Protein AF-A0A3N7GPZ6-F1 (afdb_monomer_lite)

Structure (mmCIF, N/CA/C/O backbone):
data_AF-A0A3N7GPZ6-F1
#
_entry.id   AF-A0A3N7GPZ6-F1
#
loop_
_atom_site.group_PDB
_atom_site.id
_atom_site.type_symbol
_atom_site.label_atom_id
_atom_site.label_alt_id
_atom_site.label_comp_id
_atom_site.label_asym_id
_atom_site.label_entity_id
_atom_site.label_seq_id
_atom_site.pdbx_PDB_ins_code
_atom_site.Cartn_x
_atom_site.Cartn_y
_atom_site.Cartn_z
_atom_site.occupancy
_atom_site.B_iso_or_equiv
_atom_site.auth_seq_id
_atom_site.auth_comp_id
_atom_site.auth_asym_id
_atom_site.auth_atom_id
_atom_site.pdbx_PDB_model_num
ATOM 1 N N . MET A 1 1 ? 30.220 21.494 5.433 1.00 34.94 1 MET A N 1
ATOM 2 C CA . MET A 1 1 ? 30.408 20.342 4.529 1.00 34.94 1 MET A CA 1
ATOM 3 C C . MET A 1 1 ? 30.010 19.104 5.305 1.00 34.94 1 MET A C 1
ATOM 5 O O . MET A 1 1 ? 30.710 18.745 6.236 1.00 34.94 1 MET A O 1
ATOM 9 N N . THR A 1 2 ? 28.842 18.541 5.021 1.00 37.78 2 THR A N 1
ATOM 10 C CA . THR A 1 2 ? 28.351 17.310 5.650 1.00 37.78 2 THR A CA 1
ATOM 11 C C . THR A 1 2 ? 29.112 16.132 5.050 1.00 37.78 2 THR A C 1
ATOM 13 O O . THR A 1 2 ? 28.994 15.864 3.854 1.00 37.78 2 THR A O 1
ATOM 16 N N . GLU A 1 3 ? 29.948 15.468 5.847 1.00 43.53 3 GLU A N 1
ATOM 17 C CA . GLU A 1 3 ? 30.612 14.239 5.417 1.00 43.53 3 GLU A CA 1
ATOM 18 C C . GLU A 1 3 ? 29.555 13.176 5.107 1.00 43.53 3 GLU A C 1
ATOM 20 O O . GLU A 1 3 ? 28.635 12.921 5.884 1.00 43.53 3 GLU A O 1
ATOM 25 N N . ARG A 1 4 ? 29.653 12.582 3.919 1.00 56.56 4 ARG A N 1
ATOM 26 C CA . ARG A 1 4 ? 28.739 11.536 3.465 1.00 56.56 4 ARG A CA 1
ATOM 27 C C . ARG A 1 4 ? 28.947 10.299 4.341 1.00 56.56 4 ARG A C 1
ATOM 29 O O . ARG A 1 4 ? 29.977 9.640 4.218 1.00 56.56 4 ARG A O 1
ATOM 36 N N . ILE A 1 5 ? 27.976 9.988 5.198 1.00 66.81 5 ILE A N 1
ATOM 37 C CA . ILE A 1 5 ? 27.999 8.785 6.040 1.00 66.81 5 ILE A CA 1
ATOM 38 C C . ILE A 1 5 ? 27.992 7.559 5.115 1.00 66.81 5 ILE A C 1
ATOM 40 O O . ILE A 1 5 ? 27.068 7.369 4.323 1.00 66.81 5 ILE A O 1
ATOM 44 N N . LEU A 1 6 ? 29.063 6.765 5.165 1.00 70.00 6 LEU A N 1
ATOM 45 C CA . LEU A 1 6 ? 29.203 5.527 4.398 1.00 70.00 6 LEU A CA 1
ATOM 46 C C . LEU A 1 6 ? 28.561 4.372 5.176 1.00 70.00 6 LEU A C 1
ATOM 48 O O . LEU A 1 6 ? 28.828 4.217 6.366 1.00 70.00 6 LEU A O 1
ATOM 52 N N . SER A 1 7 ? 27.769 3.542 4.496 1.00 80.75 7 SER A N 1
ATOM 53 C CA . SER A 1 7 ? 27.300 2.252 5.033 1.00 80.75 7 SER A CA 1
ATOM 54 C C . SER A 1 7 ? 28.475 1.319 5.357 1.00 80.75 7 SER A C 1
ATOM 56 O O . SER A 1 7 ? 29.556 1.458 4.780 1.00 80.75 7 SER A O 1
ATOM 58 N N . GLU A 1 8 ? 28.267 0.328 6.226 1.00 79.00 8 GLU A N 1
ATOM 59 C CA . GLU A 1 8 ? 29.311 -0.650 6.579 1.00 79.00 8 GLU A CA 1
ATOM 60 C C . GLU A 1 8 ? 29.865 -1.377 5.348 1.00 79.00 8 GLU A C 1
ATOM 62 O O . GLU A 1 8 ? 31.077 -1.452 5.165 1.00 79.00 8 GLU A O 1
ATOM 67 N N . LEU A 1 9 ? 29.005 -1.770 4.403 1.00 79.44 9 LEU A N 1
ATOM 68 C CA . LEU A 1 9 ? 29.447 -2.386 3.149 1.00 79.44 9 LEU A CA 1
ATOM 69 C C . LEU A 1 9 ? 30.331 -1.446 2.307 1.00 79.44 9 LEU A C 1
ATOM 71 O O . LEU A 1 9 ? 31.281 -1.887 1.662 1.00 79.44 9 LEU A O 1
ATOM 75 N N . GLN A 1 10 ? 30.049 -0.140 2.315 1.00 77.25 10 GLN A N 1
ATOM 76 C CA . GLN A 1 10 ? 30.880 0.852 1.627 1.00 77.25 10 GLN A CA 1
ATOM 77 C C . GLN A 1 10 ? 32.223 1.064 2.329 1.00 77.25 10 GLN A C 1
ATOM 79 O O . GLN A 1 10 ? 33.230 1.256 1.644 1.00 77.25 10 GLN A O 1
ATOM 84 N N . LYS A 1 11 ? 32.264 1.013 3.667 1.00 84.06 11 LYS A N 1
ATOM 85 C CA . LYS A 1 11 ? 33.517 1.044 4.438 1.00 84.06 11 LYS A CA 1
ATOM 86 C C . LYS A 1 11 ? 34.362 -0.198 4.148 1.00 84.06 11 LYS A C 1
ATOM 88 O O . LYS A 1 11 ? 35.551 -0.073 3.870 1.00 84.06 11 LYS A O 1
ATOM 93 N N . GLU A 1 12 ? 33.742 -1.374 4.113 1.00 85.25 12 GLU A N 1
ATOM 94 C CA . GLU A 1 12 ? 34.408 -2.640 3.798 1.00 85.25 12 GLU A CA 1
ATOM 95 C C . GLU A 1 12 ? 34.952 -2.668 2.371 1.00 85.25 12 GLU A C 1
ATOM 97 O O . GLU A 1 12 ? 36.129 -2.959 2.165 1.00 85.25 12 GLU A O 1
ATOM 102 N N . TYR A 1 13 ? 34.132 -2.297 1.383 1.00 87.62 13 TYR A N 1
ATOM 103 C CA . TYR A 1 13 ? 34.582 -2.211 -0.005 1.00 87.62 13 TYR A CA 1
ATOM 104 C C . TYR A 1 13 ? 35.727 -1.206 -0.157 1.00 87.62 13 TYR A C 1
ATOM 106 O O . TYR A 1 13 ? 36.691 -1.465 -0.875 1.00 87.62 13 TYR A O 1
ATOM 114 N N . ARG A 1 14 ? 35.661 -0.069 0.549 1.00 86.00 14 ARG A N 1
ATOM 115 C CA . ARG A 1 14 ? 36.738 0.925 0.564 1.00 86.00 14 ARG A CA 1
ATOM 116 C C . ARG A 1 14 ? 38.031 0.342 1.133 1.00 86.00 14 ARG A C 1
ATOM 118 O O . ARG A 1 14 ? 39.079 0.550 0.529 1.00 86.00 14 ARG A O 1
ATOM 125 N N . ASN A 1 15 ? 37.970 -0.396 2.238 1.00 87.62 15 ASN A N 1
ATOM 126 C CA . ASN A 1 15 ? 39.143 -1.046 2.829 1.00 87.62 15 ASN A CA 1
ATOM 127 C C . ASN A 1 15 ? 39.730 -2.107 1.890 1.00 87.62 15 ASN A C 1
ATOM 129 O O . ASN A 1 15 ? 40.923 -2.066 1.600 1.00 87.62 15 ASN A O 1
ATOM 133 N N . PHE A 1 16 ? 38.888 -2.975 1.325 1.00 89.50 16 PHE A N 1
ATOM 134 C CA . PHE A 1 16 ? 39.293 -3.970 0.329 1.00 89.50 16 PHE A CA 1
ATOM 135 C C . PHE A 1 16 ? 39.971 -3.326 -0.890 1.00 89.50 16 PHE A C 1
ATOM 137 O O . PHE A 1 16 ? 41.023 -3.769 -1.353 1.00 89.50 16 PHE A O 1
ATOM 144 N N . PHE A 1 17 ? 39.396 -2.234 -1.395 1.00 89.88 17 PHE A N 1
ATOM 145 C CA . PHE A 1 17 ? 39.945 -1.477 -2.515 1.00 89.88 17 PHE A CA 1
ATOM 146 C C . PHE A 1 17 ? 41.312 -0.861 -2.171 1.00 89.88 17 PHE A C 1
ATOM 148 O O . PHE A 1 17 ? 42.233 -0.915 -2.985 1.00 89.88 17 PHE A O 1
ATOM 155 N N . LEU A 1 18 ? 41.470 -0.310 -0.962 1.00 87.75 18 LEU A N 1
ATOM 156 C CA . LEU A 1 18 ? 42.734 0.256 -0.474 1.00 87.75 18 LEU A CA 1
ATOM 157 C C . LEU A 1 18 ? 43.826 -0.809 -0.311 1.00 87.75 18 LEU A C 1
ATOM 159 O O . LEU A 1 18 ? 44.967 -0.577 -0.713 1.00 87.75 18 LEU A O 1
ATOM 163 N N . GLU A 1 19 ? 43.492 -1.989 0.211 1.00 88.38 19 GLU A N 1
ATOM 164 C CA . GLU A 1 19 ? 44.429 -3.115 0.302 1.00 88.38 19 GLU A CA 1
ATOM 165 C C . GLU A 1 19 ? 44.880 -3.589 -1.081 1.00 88.38 19 GLU A C 1
ATOM 167 O O . GLU A 1 19 ? 46.074 -3.791 -1.314 1.00 88.38 19 GLU A O 1
ATOM 172 N N . LYS A 1 20 ? 43.951 -3.681 -2.038 1.00 88.56 20 LYS A N 1
ATOM 173 C CA . LYS A 1 20 ? 44.278 -4.004 -3.430 1.00 88.56 20 LYS A CA 1
ATOM 174 C C . LYS A 1 20 ? 45.183 -2.958 -4.074 1.00 88.56 20 LYS A C 1
ATOM 176 O O . LYS A 1 20 ? 46.128 -3.329 -4.765 1.00 88.56 20 LYS A O 1
ATOM 181 N N . MET A 1 21 ? 44.970 -1.668 -3.814 1.00 88.06 21 MET A N 1
ATOM 182 C CA . MET A 1 21 ? 45.887 -0.619 -4.282 1.00 88.06 21 MET A CA 1
ATOM 183 C C . MET A 1 21 ? 47.295 -0.778 -3.697 1.00 88.06 21 MET A C 1
ATOM 185 O O . MET A 1 21 ? 48.279 -0.656 -4.429 1.00 88.06 21 MET A O 1
ATOM 189 N N . LYS A 1 22 ? 47.401 -1.139 -2.412 1.00 88.19 22 LYS A N 1
ATOM 190 C CA . LYS A 1 22 ? 48.685 -1.407 -1.750 1.00 88.19 22 LYS A CA 1
ATOM 191 C C . LYS A 1 22 ? 49.426 -2.589 -2.382 1.00 88.19 22 LYS A C 1
ATOM 193 O O . LYS A 1 22 ? 50.636 -2.501 -2.561 1.00 88.19 22 LYS A O 1
ATOM 198 N N . LEU A 1 23 ? 48.715 -3.651 -2.774 1.00 87.81 23 LEU A N 1
ATOM 199 C CA . LEU A 1 23 ? 49.296 -4.802 -3.484 1.00 87.81 23 LEU A CA 1
ATOM 200 C C . LEU A 1 23 ? 49.853 -4.429 -4.864 1.00 87.81 23 LEU A C 1
ATOM 202 O O . LEU A 1 23 ? 50.871 -4.968 -5.283 1.00 87.81 23 LEU A O 1
ATOM 206 N N . TYR A 1 24 ? 49.222 -3.471 -5.542 1.00 87.31 24 TYR A N 1
ATOM 207 C CA . TYR A 1 24 ? 49.708 -2.924 -6.811 1.00 87.31 24 TYR A CA 1
ATOM 208 C C . TYR A 1 24 ? 50.787 -1.843 -6.636 1.00 87.31 24 TYR A C 1
ATOM 210 O O . TYR A 1 24 ? 51.302 -1.332 -7.630 1.00 87.31 24 TYR A O 1
ATOM 218 N N . GLY A 1 25 ? 51.138 -1.491 -5.394 1.00 88.88 25 GLY A N 1
ATOM 219 C CA . GLY A 1 25 ? 52.149 -0.482 -5.082 1.00 88.88 25 GLY A CA 1
ATOM 220 C C . GLY A 1 25 ? 51.764 0.942 -5.492 1.00 88.88 25 GLY A C 1
ATOM 221 O O . GLY A 1 25 ? 52.650 1.778 -5.647 1.00 88.88 25 GLY A O 1
ATOM 222 N N . VAL A 1 26 ? 50.469 1.223 -5.679 1.00 87.81 26 VAL A N 1
ATOM 223 C CA . VAL A 1 26 ? 49.965 2.527 -6.142 1.00 87.81 26 VAL A CA 1
ATOM 224 C C . VAL A 1 26 ? 49.109 3.207 -5.083 1.00 87.81 26 VAL A C 1
ATOM 226 O O . VAL A 1 26 ? 48.416 2.557 -4.300 1.00 87.81 26 VAL A O 1
ATOM 229 N N . LYS A 1 27 ? 49.124 4.541 -5.070 1.00 84.00 27 LYS A N 1
ATOM 230 C CA . LYS A 1 27 ? 48.244 5.359 -4.218 1.00 84.00 27 LYS A CA 1
ATOM 231 C C . LYS A 1 27 ? 46.937 5.711 -4.920 1.00 84.00 27 LYS A C 1
ATOM 233 O O . LYS A 1 27 ? 45.963 6.075 -4.265 1.00 84.00 27 LYS A O 1
ATOM 238 N N . SER A 1 28 ? 46.913 5.595 -6.247 1.00 85.12 28 SER A N 1
ATOM 239 C CA . SER A 1 28 ? 45.737 5.840 -7.072 1.00 85.12 28 SER A CA 1
ATOM 240 C C . SER A 1 28 ? 45.725 4.925 -8.300 1.00 85.12 28 SER A C 1
ATOM 242 O O . SER A 1 28 ? 46.760 4.760 -8.945 1.00 85.12 28 SER A O 1
ATOM 244 N N . PRO A 1 29 ? 44.559 4.414 -8.741 1.00 83.31 29 PRO A N 1
ATOM 245 C CA . PRO A 1 29 ? 44.451 3.663 -9.995 1.00 83.31 29 PRO A CA 1
ATOM 246 C C . PRO A 1 29 ? 44.793 4.498 -11.241 1.00 83.31 29 PRO A C 1
ATOM 248 O O . PRO A 1 29 ? 44.852 3.962 -12.348 1.00 83.31 29 PRO A O 1
ATOM 251 N N . ALA A 1 30 ? 44.946 5.819 -11.101 1.00 86.44 30 ALA A N 1
ATOM 252 C CA . ALA A 1 30 ? 45.432 6.700 -12.160 1.00 86.44 30 ALA A CA 1
ATOM 253 C C . ALA A 1 30 ? 46.940 6.544 -12.427 1.00 86.44 30 ALA A C 1
ATOM 255 O O . ALA A 1 30 ? 47.386 6.885 -13.516 1.00 86.44 30 ALA A O 1
ATOM 256 N N . GLU A 1 31 ? 47.699 5.994 -11.474 1.00 86.12 31 GLU A N 1
ATOM 257 C CA . GLU A 1 31 ? 49.141 5.735 -11.599 1.00 86.12 31 GLU A CA 1
ATOM 258 C C . GLU A 1 31 ? 49.434 4.456 -12.408 1.00 86.12 31 GLU A C 1
ATOM 260 O O . GLU A 1 31 ? 50.569 4.206 -12.808 1.00 86.12 31 GLU A O 1
ATOM 265 N N . LEU A 1 32 ? 48.407 3.640 -12.679 1.00 87.62 32 LEU A N 1
ATOM 266 C CA . LEU A 1 32 ? 48.525 2.407 -13.454 1.00 87.62 32 LEU A CA 1
ATOM 267 C C . LEU A 1 32 ? 48.442 2.672 -14.961 1.00 87.62 32 LEU A C 1
ATOM 269 O O . LEU A 1 32 ? 47.606 3.440 -15.444 1.00 87.62 32 LEU A O 1
ATOM 273 N N . THR A 1 33 ? 49.252 1.943 -15.732 1.00 90.06 33 THR A N 1
ATOM 274 C CA . THR A 1 33 ? 49.137 1.915 -17.196 1.00 90.06 33 THR A CA 1
ATOM 275 C C . THR A 1 33 ? 47.797 1.311 -17.620 1.00 90.06 33 THR A C 1
ATOM 277 O O . THR A 1 33 ? 47.198 0.515 -16.898 1.00 90.06 33 THR A O 1
ATOM 280 N N . LYS A 1 34 ? 47.315 1.650 -18.823 1.00 82.25 34 LYS A N 1
ATOM 281 C CA . LYS A 1 34 ? 45.991 1.223 -19.316 1.00 82.25 34 LYS A CA 1
ATOM 282 C C . LYS A 1 34 ? 45.755 -0.295 -19.211 1.00 82.25 34 LYS A C 1
ATOM 284 O O . LYS A 1 34 ? 44.669 -0.703 -18.811 1.00 82.25 34 LYS A O 1
ATOM 289 N N . GLY A 1 35 ? 46.770 -1.110 -19.518 1.00 82.31 35 GLY A N 1
ATOM 290 C CA . GLY A 1 35 ? 46.710 -2.573 -19.388 1.00 82.31 35 GLY A CA 1
ATOM 291 C C . GLY A 1 35 ? 46.573 -3.035 -17.935 1.00 82.31 35 GLY A C 1
ATOM 292 O O . GLY A 1 35 ? 45.607 -3.714 -17.599 1.00 82.31 35 GLY A O 1
ATOM 293 N N . LYS A 1 36 ? 47.464 -2.566 -17.050 1.00 83.25 36 LYS A N 1
ATOM 294 C CA . LYS A 1 36 ? 47.435 -2.899 -15.614 1.00 83.25 36 LYS A CA 1
ATOM 295 C C . LYS A 1 36 ? 46.190 -2.380 -14.901 1.00 83.25 36 LYS A C 1
ATOM 297 O O . LYS A 1 36 ? 45.715 -2.990 -13.954 1.00 83.25 36 LYS A O 1
ATOM 302 N N . LYS A 1 37 ? 45.626 -1.265 -15.364 1.00 85.69 37 LYS A N 1
ATOM 303 C CA . LYS A 1 37 ? 44.372 -0.718 -14.844 1.00 85.69 37 LYS A CA 1
ATOM 304 C C . LYS A 1 37 ? 43.186 -1.624 -15.181 1.00 85.69 37 LYS A C 1
ATOM 306 O O . LYS A 1 37 ? 42.324 -1.834 -14.334 1.00 85.69 37 LYS A O 1
ATOM 311 N N . SER A 1 38 ? 43.149 -2.177 -16.395 1.00 84.38 38 SER A N 1
ATOM 312 C CA . SER A 1 38 ? 42.122 -3.148 -16.794 1.00 84.38 38 SER A CA 1
ATOM 313 C C . SER A 1 38 ? 42.201 -4.427 -15.958 1.00 84.38 38 SER A C 1
ATOM 315 O O . SER A 1 38 ? 41.173 -4.931 -15.509 1.00 84.38 38 SER A O 1
ATOM 317 N N . GLU A 1 39 ? 43.415 -4.922 -15.720 1.00 86.31 39 GLU A N 1
ATOM 318 C CA . GLU A 1 39 ? 43.686 -6.078 -14.860 1.00 86.31 39 GLU A CA 1
ATOM 319 C C . GLU A 1 39 ? 43.247 -5.808 -13.414 1.00 86.31 39 GLU A C 1
ATOM 321 O O . GLU A 1 39 ? 42.397 -6.524 -12.890 1.00 86.31 39 GLU A O 1
ATOM 326 N N . PHE A 1 40 ? 43.676 -4.681 -12.840 1.00 89.81 40 PHE A N 1
ATOM 327 C CA . PHE A 1 40 ? 43.307 -4.229 -11.497 1.00 89.81 40 PHE A CA 1
ATOM 328 C C . PHE A 1 40 ? 41.787 -4.208 -11.259 1.00 89.81 40 PHE A C 1
ATOM 330 O O . PHE A 1 40 ? 41.300 -4.774 -10.282 1.00 89.81 40 PHE A O 1
ATOM 337 N N . PHE A 1 41 ? 40.999 -3.596 -12.151 1.00 88.94 41 PHE A N 1
ATOM 338 C CA . PHE A 1 41 ? 39.539 -3.550 -11.973 1.00 88.94 41 PHE A CA 1
ATOM 339 C C . PHE A 1 41 ? 38.858 -4.903 -12.211 1.00 88.94 41 PHE A C 1
ATOM 341 O O . PHE A 1 41 ? 37.828 -5.185 -11.593 1.00 88.94 41 PHE A O 1
ATOM 348 N N . THR A 1 42 ? 39.426 -5.748 -13.075 1.00 87.12 42 THR A N 1
ATOM 349 C CA . THR A 1 42 ? 38.927 -7.111 -13.300 1.00 87.12 42 THR A CA 1
ATOM 350 C C . THR A 1 42 ? 39.148 -7.973 -12.059 1.00 87.12 42 THR A C 1
ATOM 352 O O . THR A 1 42 ? 38.226 -8.658 -11.613 1.00 87.12 42 THR A O 1
ATOM 355 N N . GLU A 1 43 ? 40.328 -7.881 -11.446 1.00 88.31 43 GLU A N 1
ATOM 356 C CA . GLU A 1 43 ? 40.641 -8.556 -10.188 1.00 88.31 43 GLU A CA 1
ATOM 357 C C . GLU A 1 43 ? 39.773 -8.059 -9.042 1.00 88.31 43 GLU A C 1
ATOM 359 O O . GLU A 1 43 ? 39.204 -8.877 -8.331 1.00 88.31 43 GLU A O 1
ATOM 364 N N . ILE A 1 44 ? 39.586 -6.744 -8.890 1.00 90.38 44 ILE A N 1
ATOM 365 C CA . ILE A 1 44 ? 38.701 -6.205 -7.850 1.00 90.38 44 ILE A CA 1
ATOM 366 C C . ILE A 1 44 ? 37.288 -6.762 -7.986 1.00 90.38 44 ILE A C 1
ATOM 368 O O . ILE A 1 44 ? 36.703 -7.179 -6.990 1.00 90.38 44 ILE A O 1
ATOM 372 N N . LYS A 1 45 ? 36.743 -6.826 -9.204 1.00 84.44 45 LYS A N 1
ATOM 373 C CA . LYS A 1 45 ? 35.399 -7.366 -9.433 1.00 84.44 45 LYS A CA 1
ATOM 374 C C . LYS A 1 45 ? 35.300 -8.847 -9.049 1.00 84.44 45 LYS A C 1
ATOM 376 O O . LYS A 1 45 ? 34.331 -9.243 -8.402 1.00 84.44 45 LYS A O 1
ATOM 381 N N . ASN A 1 46 ? 36.291 -9.650 -9.431 1.00 82.88 46 ASN A N 1
ATOM 382 C CA . ASN A 1 46 ? 36.299 -11.092 -9.180 1.00 82.88 46 ASN A CA 1
ATOM 383 C C . ASN A 1 46 ? 36.585 -11.426 -7.710 1.00 82.88 46 ASN A C 1
ATOM 385 O O . ASN A 1 46 ? 35.911 -12.268 -7.116 1.00 82.88 46 ASN A O 1
ATOM 389 N N . ASP A 1 47 ? 37.558 -10.752 -7.110 1.00 87.56 47 ASP A N 1
ATOM 390 C CA . ASP A 1 47 ? 37.993 -11.016 -5.744 1.00 87.56 47 ASP A CA 1
ATOM 391 C C . ASP A 1 47 ? 37.017 -10.447 -4.722 1.00 87.56 47 ASP A C 1
ATOM 393 O O . ASP A 1 47 ? 36.789 -11.082 -3.697 1.00 87.56 47 ASP A O 1
ATOM 397 N N . TRP A 1 48 ? 36.350 -9.327 -5.023 1.00 86.56 48 TRP A N 1
ATOM 398 C CA . TRP A 1 48 ? 35.249 -8.844 -4.193 1.00 86.56 48 TRP A CA 1
ATOM 399 C C . TRP A 1 48 ? 34.075 -9.825 -4.195 1.00 86.56 48 TRP A C 1
ATOM 401 O O . TRP A 1 48 ? 33.511 -10.123 -3.144 1.00 86.56 48 TRP A O 1
ATOM 411 N N . ALA A 1 49 ? 33.730 -10.398 -5.355 1.00 81.62 49 ALA A N 1
ATOM 412 C CA . ALA A 1 49 ? 32.693 -11.424 -5.432 1.00 81.62 49 ALA A CA 1
ATOM 413 C C . ALA A 1 49 ? 33.051 -12.660 -4.586 1.00 81.62 49 ALA A C 1
ATOM 415 O O . ALA A 1 49 ? 32.211 -13.146 -3.828 1.00 81.62 49 ALA A O 1
ATOM 416 N N . LYS A 1 50 ? 34.309 -13.122 -4.646 1.00 82.62 50 LYS A N 1
ATOM 417 C CA . LYS A 1 50 ? 34.812 -14.220 -3.803 1.00 82.62 50 LYS A CA 1
ATOM 418 C C . LYS A 1 50 ? 34.805 -13.863 -2.317 1.00 82.62 50 LYS A C 1
ATOM 420 O O . LYS A 1 50 ? 34.364 -14.684 -1.524 1.00 82.62 50 LYS A O 1
ATOM 425 N N . TYR A 1 51 ? 35.238 -12.655 -1.957 1.00 80.50 51 TYR A N 1
ATOM 426 C CA . TYR A 1 51 ? 35.252 -12.145 -0.583 1.00 80.50 51 TYR A CA 1
ATOM 427 C C . TYR A 1 51 ? 33.847 -12.136 0.037 1.00 80.50 51 TYR A C 1
ATOM 429 O O . TYR A 1 51 ? 33.652 -12.593 1.164 1.00 80.50 51 TYR A O 1
ATOM 437 N N . LYS A 1 52 ? 32.833 -11.706 -0.728 1.00 80.19 52 LYS A N 1
ATOM 438 C CA . LYS A 1 52 ? 31.429 -11.765 -0.290 1.00 80.19 52 LYS A CA 1
ATOM 439 C C . LYS A 1 52 ? 30.942 -13.202 -0.085 1.00 80.19 52 LYS A C 1
ATOM 441 O O . LYS A 1 52 ? 30.257 -13.487 0.895 1.00 80.19 52 LYS A O 1
ATOM 446 N N . LEU A 1 53 ? 31.318 -14.119 -0.978 1.00 74.00 53 LEU A N 1
ATOM 447 C CA . LEU A 1 53 ? 30.973 -15.542 -0.889 1.00 74.00 53 LEU A CA 1
ATOM 448 C C . LEU A 1 53 ? 31.609 -16.233 0.326 1.00 74.00 53 LEU A C 1
ATOM 450 O O . LEU A 1 53 ? 30.907 -16.938 1.050 1.00 74.00 53 LEU A O 1
ATOM 454 N N . THR A 1 54 ? 32.895 -16.005 0.601 1.00 75.50 54 THR A N 1
ATOM 455 C CA . THR A 1 54 ? 33.577 -16.579 1.774 1.00 75.50 54 THR A CA 1
ATOM 456 C C . THR A 1 54 ? 33.059 -16.003 3.086 1.00 75.50 54 THR A C 1
ATOM 458 O O . THR A 1 54 ? 32.927 -16.751 4.052 1.00 75.50 54 THR A O 1
ATOM 461 N N . LYS A 1 55 ? 32.688 -14.717 3.136 1.00 75.50 55 LYS A N 1
ATOM 462 C CA . LYS A 1 55 ? 32.031 -14.123 4.313 1.00 75.50 55 LYS A CA 1
ATOM 463 C C . LYS A 1 55 ? 30.646 -14.731 4.547 1.00 75.50 55 LYS A C 1
ATOM 465 O O . LYS A 1 55 ? 30.350 -15.142 5.664 1.00 75.50 55 LYS A O 1
ATOM 470 N N . LYS A 1 56 ? 29.846 -14.897 3.485 1.00 71.81 56 LYS A N 1
ATOM 471 C CA . LYS A 1 56 ? 28.541 -15.577 3.550 1.00 71.81 56 LYS A CA 1
ATOM 472 C C . LYS A 1 56 ? 28.676 -17.024 4.035 1.00 71.81 56 LYS A C 1
ATOM 474 O O . LYS A 1 56 ? 27.839 -17.480 4.801 1.00 71.81 56 LYS A O 1
ATOM 479 N N . GLN A 1 57 ? 29.732 -17.733 3.636 1.00 68.44 57 GLN A N 1
ATOM 480 C CA . GLN A 1 57 ? 30.020 -19.097 4.098 1.00 68.44 57 GLN A CA 1
ATOM 481 C C . GLN A 1 57 ? 30.508 -19.150 5.555 1.00 68.44 57 GLN A C 1
ATOM 483 O O . GLN A 1 57 ? 30.049 -20.015 6.294 1.00 68.44 57 GLN A O 1
ATOM 488 N N . LYS A 1 58 ? 31.373 -18.222 5.991 1.00 66.12 58 LYS A N 1
ATOM 489 C CA . LYS A 1 58 ? 31.823 -18.120 7.394 1.00 66.12 58 LYS A CA 1
ATOM 490 C C . LYS A 1 58 ? 30.675 -17.792 8.345 1.00 66.12 58 LYS A C 1
ATOM 492 O O . LYS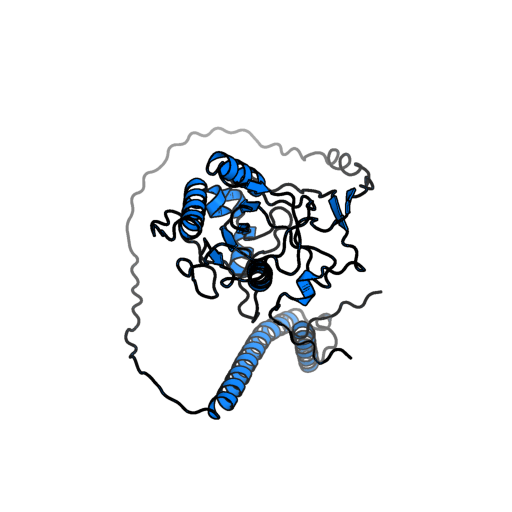 A 1 58 ? 30.523 -18.468 9.351 1.00 66.12 58 LYS A O 1
ATOM 497 N N . PHE A 1 59 ? 29.818 -16.850 7.964 1.00 60.53 59 PHE A N 1
ATOM 498 C CA . PHE A 1 59 ? 28.623 -16.502 8.731 1.00 60.53 59 PHE A CA 1
ATOM 499 C C . PHE A 1 59 ? 27.644 -17.683 8.817 1.00 60.53 59 PHE A C 1
ATOM 501 O O . PHE A 1 59 ? 27.096 -17.977 9.874 1.00 60.53 59 PHE A O 1
ATOM 508 N N . LYS A 1 60 ? 27.484 -18.447 7.724 1.00 59.47 60 LYS A N 1
ATOM 509 C CA . LYS A 1 60 ? 26.678 -19.678 7.725 1.00 59.47 60 LYS A CA 1
ATOM 510 C C . LYS A 1 60 ? 27.287 -20.773 8.613 1.00 59.47 60 LYS A C 1
ATOM 512 O O . LYS A 1 60 ? 26.536 -21.501 9.247 1.00 59.47 60 LYS A O 1
ATOM 517 N N . ALA A 1 61 ? 28.615 -20.878 8.684 1.00 52.00 61 ALA A N 1
ATOM 518 C CA . ALA A 1 61 ? 29.316 -21.820 9.558 1.00 52.00 61 ALA A CA 1
ATOM 519 C C . ALA A 1 61 ? 29.244 -21.424 11.047 1.00 52.00 61 ALA A C 1
ATOM 521 O O . ALA A 1 61 ? 29.078 -22.300 11.889 1.00 52.00 61 ALA A O 1
ATOM 522 N N . GLU A 1 62 ? 29.288 -20.127 11.369 1.00 53.09 62 GLU A N 1
ATOM 523 C CA . GLU A 1 62 ? 29.064 -19.601 12.728 1.00 53.09 62 GLU A CA 1
ATOM 524 C C . GLU A 1 62 ? 27.610 -19.796 13.184 1.00 53.09 62 GLU A C 1
ATOM 526 O O . GLU A 1 62 ? 27.359 -20.168 14.325 1.00 53.09 62 GLU A O 1
ATOM 531 N N . ILE A 1 63 ? 26.631 -19.661 12.285 1.00 50.00 63 ILE A N 1
ATOM 532 C CA . ILE A 1 63 ? 25.228 -19.989 12.592 1.00 50.00 63 ILE A CA 1
ATOM 533 C C . ILE A 1 63 ? 25.044 -21.498 12.832 1.00 50.00 63 ILE A C 1
ATOM 535 O O . ILE A 1 63 ? 24.249 -21.898 13.682 1.00 50.00 63 ILE A O 1
ATOM 539 N N . VAL A 1 64 ? 25.771 -22.352 12.104 1.00 48.47 64 VAL A N 1
ATOM 540 C CA . VAL A 1 64 ? 25.723 -23.814 12.282 1.00 48.47 64 VAL A CA 1
ATOM 541 C C . VAL A 1 64 ? 26.412 -24.253 13.581 1.00 48.47 64 VAL A C 1
ATOM 543 O O . VAL A 1 64 ? 25.909 -25.162 14.235 1.00 48.47 64 VAL A O 1
ATOM 546 N N . SER A 1 65 ? 27.492 -23.592 14.014 1.00 41.84 65 SER A N 1
ATOM 547 C CA . SER A 1 65 ? 28.127 -23.894 15.307 1.00 41.84 65 SER A CA 1
ATOM 548 C C . SER A 1 65 ? 27.274 -23.458 16.504 1.00 41.84 65 SER A C 1
ATOM 550 O O . SER A 1 65 ? 27.260 -24.151 17.517 1.00 41.84 65 SER A O 1
ATOM 552 N N . VAL A 1 66 ? 26.500 -22.373 16.373 1.00 44.31 66 VAL A N 1
ATOM 553 C CA . VAL A 1 66 ? 25.539 -21.920 17.398 1.00 44.31 66 VAL A CA 1
ATOM 554 C C . VAL A 1 66 ? 24.301 -22.828 17.463 1.00 44.31 66 VAL A C 1
ATOM 556 O O . VAL A 1 66 ? 23.770 -23.068 18.544 1.00 44.31 66 VAL A O 1
ATOM 559 N N . LYS A 1 67 ? 23.866 -23.402 16.333 1.00 40.47 67 LYS A N 1
ATOM 560 C CA . LYS A 1 67 ? 22.750 -24.365 16.290 1.00 40.47 67 LYS A CA 1
ATOM 561 C C . LYS A 1 67 ? 23.081 -25.743 16.878 1.00 40.47 67 LYS A C 1
ATOM 563 O O . LYS A 1 67 ? 22.158 -26.482 17.190 1.00 40.47 67 LYS A O 1
ATOM 568 N N . HIS A 1 68 ? 24.355 -26.076 17.085 1.00 33.88 68 HIS A N 1
ATOM 569 C CA . HIS A 1 68 ? 24.768 -27.377 17.628 1.00 33.88 68 HIS A CA 1
ATOM 570 C C . HIS A 1 68 ? 24.598 -27.512 19.161 1.00 33.88 68 HIS A C 1
ATOM 572 O O . HIS A 1 68 ? 24.952 -28.549 19.715 1.00 33.88 68 HIS A O 1
ATOM 578 N N . ILE A 1 69 ? 24.063 -26.486 19.844 1.00 39.00 69 ILE A N 1
ATOM 579 C CA . ILE A 1 69 ? 23.824 -26.456 21.304 1.00 39.00 69 ILE A CA 1
ATOM 580 C C . ILE A 1 69 ? 22.373 -26.847 21.674 1.00 39.00 69 ILE A C 1
ATOM 582 O O . ILE A 1 69 ? 22.043 -26.961 22.851 1.00 39.00 69 ILE A O 1
ATOM 586 N N . VAL A 1 70 ? 21.498 -27.115 20.699 1.00 32.56 70 VAL A N 1
ATOM 587 C CA . VAL A 1 70 ? 20.113 -27.548 20.963 1.00 32.56 70 VAL A CA 1
ATOM 588 C C . VAL A 1 70 ? 19.787 -28.771 20.097 1.00 32.56 70 VAL A C 1
ATOM 590 O O . VAL A 1 70 ? 19.664 -28.650 18.880 1.00 32.56 70 VAL A O 1
ATOM 593 N N . GLU A 1 71 ? 19.707 -29.953 20.716 1.00 32.03 71 GLU A N 1
ATOM 594 C CA . GLU A 1 71 ? 19.442 -31.243 20.055 1.00 32.03 71 GLU A CA 1
ATOM 595 C C . GLU A 1 71 ? 17.943 -31.480 19.749 1.00 32.03 71 GLU A C 1
ATOM 597 O O . GLU A 1 71 ? 17.119 -31.463 20.659 1.00 32.03 71 GLU A O 1
ATOM 602 N N . GLU A 1 72 ? 17.682 -31.757 18.457 1.00 28.81 72 GLU A N 1
ATOM 603 C CA . GLU A 1 72 ? 16.798 -32.782 17.834 1.00 28.81 72 GLU A CA 1
ATOM 604 C C . GLU A 1 72 ? 15.251 -32.791 18.018 1.00 28.81 72 GLU A C 1
ATOM 606 O O . GLU A 1 72 ? 14.746 -32.235 18.990 1.00 28.81 72 GLU A O 1
ATOM 611 N N . PRO A 1 73 ? 14.456 -33.426 17.099 1.00 33.59 73 PRO A N 1
ATOM 612 C CA . PRO A 1 73 ? 14.830 -34.427 16.078 1.00 33.59 73 PRO A CA 1
ATOM 613 C C . PRO A 1 73 ? 14.376 -34.183 14.617 1.00 33.59 73 PRO A C 1
ATOM 615 O O . PRO A 1 73 ? 13.593 -33.296 14.286 1.00 33.59 73 PRO A O 1
ATOM 618 N N . ILE A 1 74 ? 14.949 -35.029 13.754 1.00 28.45 74 ILE A N 1
ATOM 619 C CA . ILE A 1 74 ? 14.935 -35.077 12.284 1.00 28.45 74 ILE A CA 1
ATOM 620 C C . ILE A 1 74 ? 13.726 -35.868 11.751 1.00 28.45 74 ILE A C 1
ATOM 622 O O . ILE A 1 74 ? 13.503 -36.997 12.183 1.00 28.45 74 ILE A O 1
ATOM 626 N N . GLU A 1 75 ? 13.047 -35.347 10.721 1.00 27.50 75 GLU A N 1
ATOM 627 C CA . GLU A 1 75 ? 12.231 -36.148 9.793 1.00 27.50 75 GLU A CA 1
ATOM 628 C C . GLU A 1 75 ? 12.824 -36.093 8.374 1.00 27.50 75 GLU A C 1
ATOM 630 O O . GLU A 1 75 ? 13.070 -35.028 7.806 1.00 27.50 75 GLU A O 1
ATOM 635 N N . LEU A 1 76 ? 13.104 -37.284 7.843 1.00 23.98 76 LEU A N 1
ATOM 636 C CA . LEU A 1 76 ? 13.656 -37.581 6.520 1.00 23.98 76 LEU A CA 1
ATOM 637 C C . LEU A 1 76 ? 12.564 -37.538 5.446 1.00 23.98 76 LEU A C 1
ATOM 639 O O . LEU A 1 76 ? 11.534 -38.175 5.635 1.00 23.98 76 LEU A O 1
ATOM 643 N N . TYR A 1 77 ? 12.841 -36.936 4.283 1.00 24.94 77 TYR A N 1
ATOM 644 C CA . TYR A 1 77 ? 12.293 -37.424 3.011 1.00 24.94 77 TYR A CA 1
ATOM 645 C C . TYR A 1 77 ? 13.246 -37.174 1.833 1.00 24.94 77 TYR A C 1
ATOM 647 O O . TYR A 1 77 ? 13.900 -36.134 1.738 1.00 24.94 77 TYR A O 1
ATOM 655 N N . ASP A 1 78 ? 13.317 -38.191 0.975 1.00 25.20 78 ASP A N 1
ATOM 656 C CA . ASP A 1 78 ? 14.317 -38.443 -0.059 1.00 25.20 78 ASP A CA 1
ATOM 657 C C . ASP A 1 78 ? 14.254 -37.533 -1.293 1.00 25.20 78 ASP A C 1
ATOM 659 O O . ASP A 1 78 ? 13.197 -37.105 -1.760 1.00 25.20 78 ASP A O 1
ATOM 663 N N . SER A 1 79 ? 15.438 -37.312 -1.868 1.00 24.56 79 SER A N 1
ATOM 664 C CA . SER A 1 79 ? 15.666 -36.639 -3.141 1.00 24.56 79 SER A CA 1
ATOM 665 C C . SER A 1 79 ? 15.841 -37.649 -4.279 1.00 24.56 79 SER A C 1
ATOM 667 O O . SER A 1 79 ? 16.824 -38.384 -4.279 1.00 24.56 79 SER A O 1
ATOM 669 N N . GLU A 1 80 ? 15.013 -37.587 -5.320 1.00 22.78 80 GLU A N 1
ATOM 670 C CA . GLU A 1 80 ? 15.399 -38.020 -6.670 1.00 22.78 80 GLU A CA 1
ATOM 671 C C . GLU A 1 80 ? 14.738 -37.104 -7.714 1.00 22.78 80 GLU A C 1
ATOM 673 O O . GLU A 1 80 ? 13.522 -36.955 -7.742 1.00 22.78 80 GLU A O 1
ATOM 678 N N . TYR A 1 81 ? 15.527 -36.429 -8.556 1.00 24.70 81 TYR A N 1
ATOM 679 C CA . TYR A 1 81 ? 15.678 -36.808 -9.967 1.00 24.70 81 TYR A CA 1
ATOM 680 C C . TYR A 1 81 ? 16.634 -35.873 -10.724 1.00 24.70 81 TYR A C 1
ATOM 682 O O . TYR A 1 81 ? 16.626 -34.647 -10.623 1.00 24.70 81 TYR A O 1
ATOM 690 N N . SER A 1 82 ? 17.482 -36.545 -11.494 1.00 24.28 82 SER A N 1
ATOM 691 C CA . SER A 1 82 ? 18.589 -36.075 -12.314 1.00 24.28 82 SER A CA 1
ATOM 692 C C . SER A 1 82 ? 18.152 -35.370 -13.606 1.00 24.28 82 SER A C 1
ATOM 694 O O . SER A 1 82 ? 17.205 -35.772 -14.275 1.00 24.28 82 SER A O 1
ATOM 696 N N . THR A 1 83 ? 18.931 -34.346 -13.964 1.00 23.39 83 THR A N 1
ATOM 697 C CA . THR A 1 83 ? 19.442 -33.992 -15.302 1.00 23.39 83 THR A CA 1
ATOM 698 C C . THR A 1 83 ? 18.809 -34.665 -16.527 1.00 23.39 83 THR A C 1
ATOM 700 O O . THR A 1 83 ? 18.986 -35.861 -16.734 1.00 23.39 83 THR A O 1
ATOM 703 N N . GLN A 1 84 ? 18.300 -33.860 -17.470 1.00 24.03 84 GLN A N 1
ATOM 704 C CA . GLN A 1 84 ? 18.460 -34.137 -18.905 1.00 24.03 84 GLN A CA 1
ATOM 705 C C . GLN A 1 84 ? 18.331 -32.864 -19.762 1.00 24.03 84 GLN A C 1
ATOM 707 O O . GLN A 1 84 ? 17.250 -32.343 -20.016 1.00 24.03 84 GLN A O 1
ATOM 712 N N . LYS A 1 85 ? 19.482 -32.381 -20.251 1.00 24.34 85 LYS A N 1
ATOM 713 C CA . LYS A 1 85 ? 19.590 -31.540 -21.452 1.00 24.34 85 LYS A CA 1
ATOM 714 C C . LYS A 1 85 ? 19.341 -32.425 -22.673 1.00 24.34 85 LYS A C 1
ATOM 716 O O . LYS A 1 85 ? 20.043 -33.422 -22.834 1.00 24.34 85 LYS A O 1
ATOM 721 N N . LYS A 1 86 ? 18.458 -32.012 -23.585 1.00 23.64 86 LYS A N 1
ATOM 722 C CA . LYS A 1 86 ? 18.491 -32.471 -24.980 1.00 23.64 86 LYS A CA 1
ATOM 723 C C . LYS A 1 86 ? 18.377 -31.303 -25.950 1.00 23.64 86 LYS A C 1
ATOM 725 O O . LYS A 1 86 ? 17.442 -30.515 -25.932 1.00 23.64 86 LYS A O 1
ATOM 730 N N . SER A 1 87 ? 19.412 -31.233 -26.771 1.00 22.47 87 SER A N 1
ATOM 731 C CA . SER A 1 87 ? 19.554 -30.505 -28.018 1.00 22.47 87 SER A CA 1
ATOM 732 C C . SER A 1 87 ? 18.653 -31.080 -29.107 1.00 22.47 87 SER A C 1
ATOM 734 O O . SER A 1 87 ? 18.659 -32.295 -29.293 1.00 22.47 87 SER A O 1
ATOM 736 N N . THR A 1 88 ? 18.050 -30.217 -29.924 1.00 23.23 88 THR A N 1
ATOM 737 C CA . THR A 1 88 ? 17.829 -30.534 -31.343 1.00 23.23 88 THR A CA 1
ATOM 738 C C . THR A 1 88 ? 17.764 -29.249 -32.166 1.00 23.23 88 THR A C 1
ATOM 740 O O . THR A 1 88 ? 17.043 -28.314 -31.828 1.00 23.23 88 THR A O 1
ATOM 743 N N . LYS A 1 89 ? 18.564 -29.215 -33.232 1.00 22.47 89 LYS A N 1
ATOM 744 C CA . LYS A 1 89 ? 18.539 -28.265 -34.350 1.00 22.47 89 LYS A CA 1
ATOM 745 C C . LYS A 1 89 ? 18.295 -29.074 -35.633 1.00 22.47 89 LYS A C 1
ATOM 747 O O . LYS A 1 89 ? 18.547 -30.277 -35.618 1.00 22.47 89 LYS A O 1
ATOM 752 N N . THR A 1 90 ? 17.966 -28.350 -36.709 1.00 22.31 90 THR A N 1
ATOM 753 C CA . THR A 1 90 ? 17.809 -28.726 -38.140 1.00 22.31 90 THR A CA 1
ATOM 754 C C . THR A 1 90 ? 16.408 -29.183 -38.547 1.00 22.31 90 THR A C 1
ATOM 756 O O . THR A 1 90 ? 15.785 -29.925 -37.799 1.00 22.31 90 THR A O 1
ATOM 759 N N . ASP A 1 91 ? 15.817 -28.833 -39.694 1.00 23.33 91 ASP A N 1
ATOM 760 C CA . ASP A 1 91 ? 15.961 -27.818 -40.772 1.00 23.33 91 ASP A CA 1
ATOM 761 C C . ASP A 1 91 ? 14.630 -27.953 -41.584 1.00 23.33 91 ASP A C 1
ATOM 763 O O . ASP A 1 91 ? 14.020 -29.019 -41.559 1.00 23.33 91 ASP A O 1
ATOM 767 N N . THR A 1 92 ? 14.022 -26.983 -42.282 1.00 22.41 92 THR A N 1
ATOM 768 C CA . THR A 1 92 ? 14.358 -26.542 -43.655 1.00 22.41 92 THR A CA 1
ATOM 769 C C . THR A 1 92 ? 13.240 -25.623 -44.224 1.00 22.41 92 THR A C 1
ATOM 771 O O . THR A 1 92 ? 12.057 -25.935 -44.130 1.00 22.41 92 THR A O 1
ATOM 774 N N . TYR A 1 93 ? 13.671 -24.503 -44.821 1.00 21.34 93 TYR A N 1
ATOM 775 C CA . TYR A 1 93 ? 13.248 -23.778 -46.043 1.00 21.34 93 TYR A CA 1
ATOM 776 C C . TYR A 1 93 ? 11.799 -23.739 -46.588 1.00 21.34 93 TYR A C 1
ATOM 778 O O . TYR A 1 93 ? 11.210 -24.763 -46.923 1.00 21.34 93 TYR A O 1
ATOM 786 N N . LYS A 1 94 ? 11.369 -22.513 -46.964 1.00 23.27 94 LYS A N 1
ATOM 787 C CA . LYS A 1 94 ? 11.000 -22.154 -48.358 1.00 23.27 94 LYS A CA 1
ATOM 788 C C . LYS A 1 94 ? 11.042 -20.634 -48.621 1.00 23.27 94 LYS A C 1
ATOM 790 O O . LYS A 1 94 ? 10.370 -19.859 -47.950 1.00 23.27 94 LYS A O 1
ATOM 795 N N . GLU A 1 95 ? 11.833 -20.256 -49.627 1.00 21.77 95 GLU A N 1
ATOM 796 C CA . GLU A 1 95 ? 11.935 -18.937 -50.273 1.00 21.77 95 GLU A CA 1
ATOM 797 C C . GLU A 1 95 ? 10.753 -18.652 -51.220 1.00 21.77 95 GLU A C 1
ATOM 799 O O . GLU A 1 95 ? 10.243 -19.577 -51.858 1.00 21.77 95 GLU A O 1
ATOM 804 N N . ARG A 1 96 ? 10.428 -17.364 -51.439 1.00 21.59 96 ARG A N 1
ATOM 805 C CA . ARG A 1 96 ? 10.204 -16.829 -52.798 1.00 21.59 96 ARG A CA 1
ATOM 806 C C . ARG A 1 96 ? 10.407 -15.307 -52.880 1.00 21.59 96 ARG A C 1
ATOM 808 O O . ARG A 1 96 ? 9.899 -14.564 -52.047 1.00 21.59 96 ARG A O 1
ATOM 815 N N . ASN A 1 97 ? 11.139 -14.914 -53.923 1.00 23.28 97 ASN A N 1
ATOM 816 C CA . ASN A 1 97 ? 11.618 -13.582 -54.302 1.00 23.28 97 ASN A CA 1
ATOM 817 C C . ASN A 1 97 ? 10.562 -12.593 -54.839 1.00 23.28 97 ASN A C 1
ATOM 819 O O . ASN A 1 97 ? 9.641 -12.985 -55.550 1.00 23.28 97 ASN A O 1
ATOM 823 N N . GLU A 1 98 ? 10.827 -11.321 -54.507 1.00 23.45 98 GLU A N 1
ATOM 824 C CA . GLU A 1 98 ? 10.923 -10.078 -55.309 1.00 23.45 98 GLU A CA 1
ATOM 825 C C . GLU A 1 98 ? 9.932 -9.738 -56.437 1.00 23.45 98 GLU A C 1
ATOM 827 O O . GLU A 1 98 ? 9.758 -10.489 -57.394 1.00 23.45 98 GLU A O 1
ATOM 832 N N . GLN A 1 99 ? 9.475 -8.474 -56.411 1.00 23.42 99 GLN A N 1
ATOM 833 C CA . GLN A 1 99 ? 9.642 -7.528 -57.528 1.00 23.42 99 GLN A CA 1
ATOM 834 C C . GLN A 1 99 ? 9.560 -6.061 -57.045 1.00 23.42 99 GLN A C 1
ATOM 836 O O . GLN A 1 99 ? 8.631 -5.680 -56.335 1.00 23.42 99 GLN A O 1
ATOM 841 N N . GLU A 1 100 ? 10.558 -5.258 -57.433 1.00 24.20 100 GLU A N 1
ATOM 842 C CA . GLU A 1 100 ? 10.618 -3.790 -57.299 1.00 24.20 100 GLU A CA 1
ATOM 843 C C . GLU A 1 100 ? 9.613 -3.071 -58.233 1.00 24.20 100 GLU A C 1
ATOM 845 O O . GLU A 1 100 ? 9.036 -3.689 -59.131 1.00 24.20 100 GLU A O 1
ATOM 850 N N . PRO A 1 101 ? 9.465 -1.735 -58.105 1.00 23.20 101 PRO A N 1
ATOM 851 C CA . PRO A 1 101 ? 10.227 -0.891 -59.031 1.00 23.20 101 PRO A CA 1
ATOM 852 C C . PRO A 1 101 ? 10.901 0.336 -58.395 1.00 23.20 101 PRO A C 1
ATOM 854 O O . PRO A 1 101 ? 10.382 1.009 -57.504 1.00 23.20 101 PRO A O 1
ATOM 857 N N . THR A 1 102 ? 12.067 0.645 -58.952 1.00 23.42 102 THR A N 1
ATOM 858 C CA . THR A 1 102 ? 12.873 1.856 -58.783 1.00 23.42 102 THR A CA 1
ATOM 859 C C . THR A 1 102 ? 12.320 3.043 -59.587 1.00 23.42 102 THR A C 1
ATOM 861 O O . THR A 1 102 ? 11.723 2.865 -60.643 1.00 23.42 102 THR A O 1
ATOM 864 N N . ILE A 1 103 ? 12.555 4.273 -59.104 1.00 25.64 103 ILE A N 1
ATOM 865 C CA . ILE A 1 103 ? 13.232 5.395 -59.800 1.00 25.64 103 ILE A CA 1
ATOM 866 C C . ILE A 1 103 ? 13.344 6.563 -58.802 1.00 25.64 103 ILE A C 1
ATOM 868 O O . ILE A 1 103 ? 12.380 6.961 -58.154 1.00 25.64 103 ILE A O 1
ATOM 872 N N . GLY A 1 104 ? 14.564 7.079 -58.642 1.00 22.69 104 GLY A N 1
ATOM 873 C CA . GLY A 1 104 ? 14.951 7.952 -57.536 1.00 22.69 104 GLY A CA 1
ATOM 874 C C . GLY A 1 104 ? 14.853 9.457 -57.774 1.00 22.69 104 GLY A C 1
ATOM 875 O O . GLY A 1 104 ? 14.504 9.925 -58.853 1.00 22.69 104 GLY A O 1
ATOM 876 N N . ARG A 1 105 ? 15.284 10.222 -56.760 1.00 26.06 105 ARG A N 1
ATOM 877 C CA . ARG A 1 105 ? 15.969 11.514 -56.924 1.00 26.06 105 ARG A CA 1
ATOM 878 C C . ARG A 1 105 ? 16.676 11.952 -55.631 1.00 26.06 105 ARG A C 1
ATOM 880 O O . ARG A 1 105 ? 16.096 12.007 -54.558 1.00 26.06 105 ARG A O 1
ATOM 887 N N . LYS A 1 106 ? 17.964 12.232 -55.835 1.00 25.05 106 LYS A N 1
ATOM 888 C CA . LYS A 1 106 ? 19.005 12.913 -55.049 1.00 25.05 106 LYS A CA 1
ATOM 889 C C . LYS A 1 106 ? 18.637 13.567 -53.707 1.00 25.05 106 LYS A C 1
ATOM 891 O O . LYS A 1 106 ? 17.789 14.447 -53.613 1.00 25.05 106 LYS A O 1
ATOM 896 N N . ALA A 1 107 ? 19.467 13.214 -52.727 1.00 25.11 107 ALA A N 1
ATOM 897 C CA . ALA A 1 107 ? 19.637 13.839 -51.427 1.00 25.11 107 ALA A CA 1
ATOM 898 C C . ALA A 1 107 ? 19.951 15.344 -51.498 1.00 25.11 107 ALA A C 1
ATOM 900 O O . ALA A 1 107 ? 20.778 15.797 -52.288 1.00 25.11 107 ALA A O 1
ATOM 901 N N . THR A 1 108 ? 19.360 16.096 -50.572 1.00 23.19 108 THR A N 1
ATOM 902 C CA . THR A 1 108 ? 19.924 17.342 -50.041 1.00 23.19 108 THR A CA 1
ATOM 903 C C . THR A 1 108 ? 19.726 17.325 -48.529 1.00 23.19 108 THR A C 1
ATOM 905 O O . THR A 1 108 ? 18.623 17.523 -48.025 1.00 23.19 108 THR A O 1
ATOM 908 N N . TYR A 1 109 ? 20.803 17.037 -47.798 1.00 25.03 109 TYR A N 1
ATOM 909 C CA . TYR A 1 109 ? 20.855 17.184 -46.346 1.00 25.03 109 TYR A CA 1
ATOM 910 C C . TYR A 1 109 ? 20.791 18.678 -46.006 1.00 25.03 109 TYR A C 1
ATOM 912 O O . TYR A 1 109 ? 21.757 19.409 -46.218 1.00 25.03 109 TYR A O 1
ATOM 920 N N . LYS A 1 110 ? 19.654 19.141 -45.476 1.00 26.88 110 LYS A N 1
ATOM 921 C CA . LYS A 1 110 ? 19.576 20.421 -44.763 1.00 26.88 110 LYS A CA 1
ATOM 922 C C . LYS A 1 110 ? 19.843 20.165 -43.282 1.00 26.88 110 LYS A C 1
ATOM 924 O O . LYS A 1 110 ? 19.076 19.479 -42.614 1.00 26.88 110 LYS A O 1
ATOM 929 N N . GLN A 1 111 ? 20.950 20.719 -42.800 1.00 29.42 111 GLN A N 1
ATOM 930 C CA . GLN A 1 111 ? 21.260 20.889 -41.380 1.00 29.42 111 GLN A CA 1
ATOM 931 C C . GLN A 1 111 ? 20.072 21.567 -40.667 1.00 29.42 111 GLN A C 1
ATOM 933 O O . GLN A 1 111 ? 19.614 22.607 -41.151 1.00 29.42 111 GLN A O 1
ATOM 938 N N . PRO A 1 112 ? 19.563 21.047 -39.536 1.00 29.19 112 PRO A N 1
ATOM 939 C CA . PRO A 1 112 ? 18.627 21.795 -38.712 1.00 29.19 112 PRO A CA 1
ATOM 940 C C . PRO A 1 112 ? 19.368 22.963 -38.056 1.00 29.19 112 PRO A C 1
ATOM 942 O O . PRO A 1 112 ? 20.321 22.773 -37.303 1.00 29.19 112 PRO A O 1
ATOM 945 N N . SER A 1 113 ? 18.924 24.178 -38.365 1.00 28.67 113 SER A N 1
ATOM 946 C CA . SER A 1 113 ? 19.406 25.431 -37.790 1.00 28.67 113 SER A CA 1
ATOM 947 C C . SER A 1 113 ? 19.374 25.405 -36.259 1.00 28.67 113 SER A C 1
ATOM 949 O O . SER A 1 113 ? 18.329 25.172 -35.647 1.00 28.67 113 SER A O 1
ATOM 951 N N . THR A 1 114 ? 20.508 25.740 -35.657 1.00 32.03 114 THR A N 1
ATOM 952 C CA . THR A 1 114 ? 20.813 25.847 -34.223 1.00 32.03 114 THR A CA 1
ATOM 953 C C . THR A 1 114 ? 20.072 26.965 -33.472 1.00 32.03 114 THR A C 1
ATOM 955 O O . THR A 1 114 ? 20.414 27.273 -32.337 1.00 32.03 114 THR A O 1
ATOM 958 N N . THR A 1 115 ? 19.019 27.554 -34.041 1.00 30.77 115 THR A N 1
ATOM 959 C CA . THR A 1 115 ? 18.398 28.783 -33.510 1.00 30.77 115 THR A CA 1
ATOM 960 C C . THR A 1 115 ? 17.063 28.567 -32.787 1.00 30.77 115 THR A C 1
ATOM 962 O O . THR A 1 115 ? 16.531 29.507 -32.213 1.00 30.77 115 THR A O 1
ATOM 965 N N . LYS A 1 116 ? 16.525 27.338 -32.737 1.00 31.27 116 LYS A N 1
ATOM 966 C CA . LYS A 1 116 ? 15.331 27.011 -31.920 1.00 31.27 116 LYS A CA 1
ATOM 967 C C . LYS A 1 116 ? 15.646 26.414 -30.543 1.00 31.27 116 LYS A C 1
ATOM 969 O O . LYS A 1 116 ? 14.733 26.154 -29.774 1.00 31.27 116 LYS A O 1
ATOM 974 N N . ARG A 1 117 ? 16.928 26.209 -30.221 1.00 30.94 117 ARG A N 1
ATOM 975 C CA . ARG A 1 117 ? 17.377 25.550 -28.980 1.00 30.94 117 ARG A CA 1
ATOM 976 C C . ARG A 1 117 ? 17.700 26.516 -27.830 1.00 30.94 117 ARG A C 1
ATOM 978 O O . ARG A 1 117 ? 18.144 26.063 -26.789 1.00 30.94 117 ARG A O 1
ATOM 985 N N . LEU A 1 118 ? 17.482 27.819 -28.024 1.00 31.72 118 LEU A N 1
ATOM 986 C CA . LEU A 1 118 ? 17.833 28.881 -27.068 1.00 31.72 118 LEU A CA 1
ATOM 987 C C . LEU A 1 118 ? 16.622 29.709 -26.594 1.00 31.72 118 LEU A C 1
ATOM 989 O O . LEU A 1 118 ? 16.806 30.777 -26.031 1.00 31.72 118 LEU A O 1
ATOM 993 N N . GLN A 1 119 ? 15.384 29.246 -26.816 1.00 31.72 119 GLN A N 1
ATOM 994 C CA . GLN A 1 119 ? 14.172 29.962 -26.370 1.00 31.72 119 GLN A CA 1
ATOM 995 C C . GLN A 1 119 ? 13.276 29.180 -25.394 1.00 31.72 119 GLN A C 1
ATOM 997 O O . GLN A 1 119 ? 12.229 29.685 -25.006 1.00 31.72 119 GLN A O 1
ATOM 1002 N N . GLU A 1 120 ? 13.686 27.993 -24.933 1.00 35.28 120 GLU A N 1
ATOM 1003 C CA . GLU A 1 120 ? 12.958 27.256 -23.879 1.00 35.28 120 GLU A CA 1
ATOM 1004 C C . GLU A 1 120 ? 13.703 27.179 -22.533 1.00 35.28 120 GLU A C 1
ATOM 1006 O O . GLU A 1 120 ? 13.140 26.685 -21.560 1.00 35.28 120 GLU A O 1
ATOM 1011 N N . GLU A 1 121 ? 14.919 27.729 -22.427 1.00 38.56 121 GLU A N 1
ATOM 1012 C CA . GLU A 1 121 ? 15.699 27.740 -21.172 1.00 38.56 121 GLU A CA 1
ATOM 1013 C C . GLU A 1 121 ? 15.463 28.977 -20.280 1.00 38.56 121 GLU A C 1
ATOM 1015 O O . GLU A 1 121 ? 16.011 29.054 -19.186 1.00 38.56 121 GLU A O 1
ATOM 1020 N N . GLU A 1 122 ? 14.568 29.895 -20.662 1.00 37.25 122 GLU A N 1
ATOM 1021 C CA . GLU A 1 122 ? 14.168 31.051 -19.835 1.00 37.25 122 GLU A CA 1
ATOM 1022 C C . GLU A 1 122 ? 12.701 30.992 -19.366 1.00 37.25 122 GLU A C 1
ATOM 1024 O O . GLU A 1 122 ? 12.025 32.011 -19.224 1.00 37.25 122 GLU A O 1
ATOM 1029 N N . ARG A 1 123 ? 12.173 29.802 -19.044 1.00 35.75 123 ARG A N 1
ATOM 1030 C CA . ARG A 1 123 ? 11.090 29.746 -18.047 1.00 35.75 123 ARG A CA 1
ATOM 1031 C C . ARG A 1 123 ? 11.738 29.812 -16.675 1.00 35.75 123 ARG A C 1
ATOM 1033 O O . ARG A 1 123 ? 12.241 28.809 -16.176 1.00 35.75 123 ARG A O 1
ATOM 1040 N N . GLY A 1 124 ? 11.763 31.025 -16.124 1.00 36.84 124 GLY A N 1
ATOM 1041 C CA . GLY A 1 124 ? 12.365 31.347 -14.837 1.00 36.84 124 GLY A CA 1
ATOM 1042 C C . GLY A 1 124 ? 12.059 30.314 -13.756 1.00 36.84 124 GLY A C 1
ATOM 1043 O O . GLY A 1 124 ? 10.987 29.705 -13.733 1.00 36.84 124 GLY A O 1
ATOM 1044 N N . GLN A 1 125 ? 13.018 30.135 -12.849 1.00 42.22 125 GLN A N 1
ATOM 1045 C CA . GLN A 1 125 ? 12.828 29.433 -11.586 1.00 42.22 125 GLN A CA 1
ATOM 1046 C C . GLN A 1 125 ? 11.694 30.117 -10.816 1.00 42.22 125 GLN A C 1
ATOM 1048 O O . GLN A 1 125 ? 11.912 31.022 -10.015 1.00 42.22 125 GLN A O 1
ATOM 1053 N N . GLN A 1 126 ? 10.458 29.702 -11.084 1.00 48.88 126 GLN A N 1
ATOM 1054 C CA . GLN A 1 126 ? 9.335 29.995 -10.219 1.00 48.88 126 GLN A CA 1
ATOM 1055 C C . GLN A 1 126 ? 9.685 29.356 -8.878 1.00 48.88 126 GLN A C 1
ATOM 1057 O O . GLN A 1 126 ? 9.799 28.134 -8.762 1.00 48.88 126 GLN A O 1
ATOM 1062 N N . VAL A 1 127 ? 9.930 30.195 -7.875 1.00 48.59 127 VAL A N 1
ATOM 1063 C CA . VAL A 1 127 ? 10.018 29.772 -6.481 1.00 48.59 127 VAL A CA 1
ATOM 1064 C C . VAL A 1 127 ? 8.621 29.281 -6.115 1.00 48.59 127 VAL A C 1
ATOM 1066 O O . VAL A 1 127 ? 7.756 30.060 -5.728 1.00 48.59 127 VAL A O 1
ATOM 1069 N N . PHE A 1 128 ? 8.355 28.000 -6.355 1.00 59.56 128 PHE A N 1
ATOM 1070 C CA . PHE A 1 128 ? 7.080 27.397 -6.006 1.00 59.56 128 PHE A CA 1
ATOM 1071 C C . PHE A 1 128 ? 7.038 27.246 -4.489 1.00 59.56 128 PHE A C 1
ATOM 1073 O O . PHE A 1 128 ? 7.752 26.425 -3.911 1.00 59.56 128 PHE A O 1
ATOM 1080 N N . THR A 1 129 ? 6.216 28.062 -3.835 1.00 72.62 129 THR A N 1
ATOM 1081 C CA . THR A 1 129 ? 5.887 27.876 -2.427 1.00 72.62 129 THR A CA 1
ATOM 1082 C C . THR A 1 129 ? 5.082 26.587 -2.294 1.00 72.62 129 THR A C 1
ATOM 1084 O O . THR A 1 129 ? 4.042 26.412 -2.929 1.00 72.62 129 THR A O 1
ATOM 1087 N N . LYS A 1 130 ? 5.589 25.640 -1.501 1.00 84.00 130 LYS A N 1
ATOM 1088 C CA . LYS A 1 130 ? 4.839 24.430 -1.164 1.00 84.00 130 LYS A CA 1
ATOM 1089 C C . LYS A 1 130 ? 3.676 24.805 -0.248 1.00 84.00 130 LYS A C 1
ATOM 1091 O O . LYS A 1 130 ? 3.857 25.529 0.728 1.00 84.00 130 LYS A O 1
ATOM 1096 N N . GLN A 1 131 ? 2.493 24.293 -0.549 1.00 90.56 131 GLN A N 1
ATOM 1097 C CA . GLN A 1 131 ? 1.363 24.277 0.362 1.00 90.56 131 GLN A CA 1
ATOM 1098 C C . GLN A 1 131 ? 1.654 23.281 1.489 1.00 90.56 131 GLN A C 1
ATOM 1100 O O . GLN A 1 131 ? 1.828 22.088 1.244 1.00 90.56 131 GLN A O 1
ATOM 1105 N N . ILE A 1 132 ? 1.677 23.770 2.723 1.00 92.62 132 ILE A N 1
ATOM 1106 C CA . ILE A 1 132 ? 1.844 22.927 3.906 1.00 92.62 132 ILE A CA 1
ATOM 1107 C C . ILE A 1 132 ? 0.469 22.419 4.348 1.00 92.62 132 ILE A C 1
ATOM 1109 O O . ILE A 1 132 ? -0.468 23.204 4.509 1.00 92.62 132 ILE A O 1
ATOM 1113 N N . ILE A 1 133 ? 0.348 21.106 4.526 1.00 93.50 133 ILE A N 1
ATOM 1114 C CA . ILE A 1 133 ? -0.796 20.442 5.147 1.00 93.50 133 ILE A CA 1
ATOM 1115 C C . ILE A 1 133 ? -0.381 20.092 6.570 1.00 93.50 133 ILE A C 1
ATOM 1117 O O . ILE A 1 133 ? 0.500 19.258 6.766 1.00 93.50 133 ILE A O 1
ATOM 1121 N N . LYS A 1 134 ? -1.019 20.713 7.560 1.00 94.25 134 LYS A N 1
ATOM 1122 C CA . LYS A 1 134 ? -0.801 20.344 8.958 1.00 94.25 134 LYS A CA 1
ATOM 1123 C C . LYS A 1 134 ? -1.451 18.995 9.239 1.00 94.25 134 LYS A C 1
ATOM 1125 O O . LYS A 1 134 ? -2.620 18.791 8.909 1.00 94.25 134 LYS A O 1
ATOM 1130 N N . SER A 1 135 ? -0.672 18.072 9.789 1.00 94.88 135 SER A N 1
ATOM 1131 C CA . SER A 1 135 ? -1.140 16.753 10.200 1.00 94.88 135 SER A CA 1
ATOM 1132 C C . SER A 1 135 ? -1.863 16.862 11.540 1.00 94.88 135 SER A C 1
ATOM 1134 O O . SER A 1 135 ? -1.229 16.820 12.588 1.00 94.88 135 SER A O 1
ATOM 1136 N N . GLU A 1 136 ? -3.184 17.008 11.504 1.00 94.81 136 GLU A N 1
ATOM 1137 C CA . GLU A 1 136 ? -4.009 17.083 12.714 1.00 94.81 136 GLU A CA 1
ATOM 1138 C C . GLU A 1 136 ? -4.446 15.675 13.168 1.00 94.81 136 GLU A C 1
ATOM 1140 O O . GLU A 1 136 ? -4.806 14.856 12.310 1.00 94.81 136 GLU A O 1
ATOM 1145 N N . PRO A 1 137 ? -4.446 15.371 14.481 1.00 94.00 137 PRO A N 1
ATOM 1146 C CA . PRO A 1 137 ? -4.946 14.106 15.010 1.00 94.00 137 PRO A CA 1
ATOM 1147 C C . PRO A 1 137 ? -6.376 13.790 14.584 1.00 94.00 137 PRO A C 1
ATOM 1149 O O . PRO A 1 137 ? -7.220 14.674 14.422 1.00 94.00 137 PRO A O 1
ATOM 1152 N N . ASN A 1 138 ? -6.668 12.497 14.468 1.00 95.38 138 ASN A N 1
ATOM 1153 C CA . ASN A 1 138 ? -8.030 12.041 14.251 1.00 95.38 138 ASN A CA 1
ATOM 1154 C C . ASN A 1 138 ? -8.834 12.168 15.556 1.00 95.38 138 ASN A C 1
ATOM 1156 O O . ASN A 1 138 ? -8.477 11.576 16.571 1.00 95.38 138 ASN A O 1
ATOM 1160 N N . ASN A 1 139 ? -9.927 12.928 15.527 1.00 95.44 139 ASN A N 1
ATOM 1161 C CA . ASN A 1 139 ? -10.777 13.190 16.691 1.00 95.44 139 ASN A CA 1
ATOM 1162 C C . ASN A 1 139 ? -11.577 11.965 17.169 1.00 95.44 139 ASN A C 1
ATOM 1164 O O . ASN A 1 139 ? -12.094 11.984 18.281 1.00 95.44 139 ASN A O 1
ATOM 1168 N N . GLU A 1 140 ? -11.702 10.929 16.339 1.00 96.06 140 GLU A N 1
ATOM 1169 C CA . GLU A 1 140 ? -12.333 9.653 16.695 1.00 96.06 140 GLU A CA 1
ATOM 1170 C C . GLU A 1 140 ? -11.332 8.662 17.319 1.00 96.06 140 GLU A C 1
ATOM 1172 O O . GLU A 1 140 ? -11.728 7.572 17.728 1.00 96.06 140 GLU A O 1
ATOM 1177 N N . GLN A 1 141 ? -10.038 9.003 17.393 1.00 97.25 141 GLN A N 1
ATOM 1178 C CA . GLN A 1 141 ? -9.025 8.117 17.963 1.00 97.25 141 GLN A CA 1
ATOM 1179 C C . GLN A 1 141 ? -9.184 7.999 19.483 1.00 97.25 141 GLN A C 1
ATOM 1181 O O . GLN A 1 141 ? -9.189 9.000 20.199 1.00 97.25 141 GLN A O 1
ATOM 1186 N N . THR A 1 142 ? -9.208 6.762 19.976 1.00 96.81 142 THR A N 1
ATOM 1187 C CA . THR A 1 142 ? -9.068 6.429 21.401 1.00 96.81 142 THR A CA 1
ATOM 1188 C C . THR A 1 142 ? -8.003 5.346 21.594 1.00 96.81 142 THR A C 1
ATOM 1190 O O . THR A 1 142 ? -7.627 4.666 20.637 1.00 96.81 142 THR A O 1
ATOM 1193 N N . ASP A 1 143 ? -7.505 5.180 22.821 1.00 96.94 143 ASP A N 1
ATOM 1194 C CA . ASP A 1 143 ? -6.447 4.204 23.144 1.00 96.94 143 ASP A CA 1
ATOM 1195 C C . ASP A 1 143 ? -6.975 2.764 23.277 1.00 96.94 143 ASP A C 1
ATOM 1197 O O . ASP A 1 143 ? -6.206 1.805 23.290 1.00 96.94 143 ASP A O 1
ATOM 1201 N N . ASP A 1 144 ? -8.292 2.601 23.378 1.00 97.00 144 ASP A N 1
ATOM 1202 C CA . ASP A 1 144 ? -8.988 1.320 23.489 1.00 97.00 144 ASP A CA 1
ATOM 1203 C C . ASP A 1 144 ? -9.692 0.895 22.192 1.00 97.00 144 ASP A C 1
ATOM 1205 O O . ASP A 1 144 ? -10.304 -0.176 22.159 1.00 97.00 144 ASP A O 1
ATOM 1209 N N . LEU A 1 145 ? -9.589 1.695 21.121 1.00 98.00 145 LEU A N 1
ATOM 1210 C CA . LEU A 1 145 ? -10.193 1.391 19.828 1.00 98.00 145 LEU A CA 1
ATOM 1211 C C . LEU A 1 145 ? -9.602 0.098 19.257 1.00 98.00 145 LEU A C 1
ATOM 1213 O O . LEU A 1 145 ? -8.385 -0.066 19.185 1.00 98.00 145 LEU A O 1
ATOM 1217 N N . ARG A 1 146 ? -10.467 -0.825 18.829 1.00 98.31 146 ARG A N 1
ATOM 1218 C CA . ARG A 1 146 ? -10.087 -2.149 18.311 1.00 98.31 146 ARG A CA 1
ATOM 1219 C C . ARG A 1 146 ? -10.801 -2.470 17.014 1.00 98.31 146 ARG A C 1
ATOM 1221 O O . ARG A 1 146 ? -11.891 -1.958 16.756 1.00 98.31 146 ARG A O 1
ATOM 1228 N N . ILE A 1 147 ? -10.210 -3.367 16.234 1.00 98.38 147 ILE A N 1
ATOM 1229 C CA . ILE A 1 147 ? -10.906 -3.992 15.108 1.00 98.38 147 ILE A CA 1
ATOM 1230 C C . ILE A 1 147 ? -12.116 -4.796 15.610 1.00 98.38 147 ILE A C 1
ATOM 1232 O O . ILE A 1 147 ? -12.050 -5.409 16.677 1.00 98.38 147 ILE A O 1
ATOM 1236 N N . LEU A 1 148 ? -13.211 -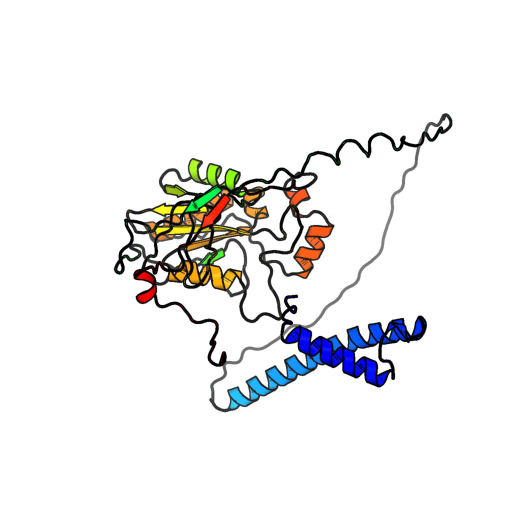4.821 14.843 1.00 97.44 148 LEU A N 1
ATOM 1237 C CA . LEU A 1 148 ? -14.432 -5.571 15.190 1.00 97.44 148 LEU A CA 1
ATOM 1238 C C . LEU A 1 148 ? -14.741 -6.702 14.195 1.00 97.44 148 LEU A C 1
ATOM 1240 O O . LEU A 1 148 ? -15.810 -7.308 14.243 1.00 97.44 148 LEU A O 1
ATOM 1244 N N . PHE A 1 149 ? -13.798 -7.011 13.306 1.00 96.12 149 PHE A N 1
ATOM 1245 C CA . PHE A 1 149 ? -13.852 -8.159 12.406 1.00 96.12 149 PHE A CA 1
ATOM 1246 C C . PHE A 1 149 ? -12.911 -9.272 12.874 1.00 96.12 149 PHE A C 1
ATOM 1248 O O . PHE A 1 149 ? -12.041 -9.070 13.721 1.00 96.12 149 PHE A O 1
ATOM 1255 N N . THR A 1 150 ? -13.085 -10.475 12.324 1.00 95.75 150 THR A N 1
ATOM 1256 C CA . THR A 1 150 ? -12.195 -11.615 12.589 1.00 95.75 150 THR A CA 1
ATOM 1257 C C . THR A 1 150 ? -11.223 -11.786 11.420 1.00 95.75 150 THR A C 1
ATOM 1259 O O . THR A 1 150 ? -11.669 -12.168 10.336 1.00 95.75 150 THR A O 1
ATOM 1262 N N . PRO A 1 151 ? -9.915 -11.527 11.605 1.00 96.06 151 PRO A N 1
ATOM 1263 C CA . PRO A 1 151 ? -8.912 -11.826 10.588 1.00 96.06 151 PRO A CA 1
ATOM 1264 C C . PRO A 1 151 ? -8.870 -13.327 10.267 1.00 96.06 151 PRO A C 1
ATOM 1266 O O . PRO A 1 151 ? -9.156 -14.160 11.128 1.00 96.06 151 PRO A O 1
ATOM 1269 N N . ASN A 1 152 ? -8.500 -13.680 9.036 1.00 94.06 152 ASN A N 1
ATOM 1270 C CA . ASN A 1 152 ? -8.388 -15.067 8.573 1.00 94.06 152 ASN A CA 1
ATOM 1271 C C . ASN A 1 152 ? -7.026 -15.321 7.905 1.00 94.06 152 ASN A C 1
ATOM 1273 O O . ASN A 1 152 ? -6.261 -14.391 7.672 1.00 94.06 152 ASN A O 1
ATOM 1277 N N . ASN A 1 153 ? -6.719 -16.581 7.597 1.00 92.94 153 ASN A N 1
ATOM 1278 C CA . ASN A 1 153 ? -5.459 -16.990 6.969 1.00 92.94 153 ASN A CA 1
ATOM 1279 C C . ASN A 1 153 ? -5.626 -17.467 5.514 1.00 92.94 153 ASN A C 1
ATOM 1281 O O . ASN A 1 153 ? -4.727 -18.088 4.958 1.00 92.94 153 ASN A O 1
ATOM 1285 N N . HIS A 1 154 ? -6.758 -17.171 4.863 1.00 91.62 154 HIS A N 1
ATOM 1286 C CA . HIS A 1 154 ? -7.042 -17.655 3.503 1.00 91.62 154 HIS A CA 1
ATOM 1287 C C . HIS A 1 154 ? -6.071 -17.129 2.437 1.00 91.62 154 HIS A C 1
ATOM 1289 O O . HIS A 1 154 ? -5.958 -17.712 1.361 1.00 91.62 154 HIS A O 1
ATOM 1295 N N . PHE A 1 155 ? -5.381 -16.032 2.740 1.00 91.81 155 PHE A N 1
ATOM 1296 C CA . PHE A 1 155 ? -4.484 -15.325 1.829 1.00 91.81 155 PHE A CA 1
ATOM 1297 C C . PHE A 1 155 ? -3.018 -15.369 2.274 1.00 91.81 155 PHE A C 1
ATOM 1299 O O . PHE A 1 155 ? -2.184 -14.626 1.747 1.00 91.81 155 PHE A O 1
ATOM 1306 N N . GLU A 1 156 ? -2.718 -16.193 3.279 1.00 90.81 156 GLU A N 1
ATOM 1307 C CA . GLU A 1 156 ? -1.372 -16.335 3.808 1.00 90.81 156 GLU A CA 1
ATOM 1308 C C . GLU A 1 156 ? -0.421 -16.834 2.714 1.00 90.81 156 GLU A C 1
ATOM 1310 O O . GLU A 1 156 ? -0.751 -17.693 1.895 1.00 90.81 156 GLU A O 1
ATOM 1315 N N . GLN A 1 157 ? 0.761 -16.232 2.671 1.00 89.19 157 GLN A N 1
ATOM 1316 C CA . GLN A 1 157 ? 1.812 -16.564 1.722 1.00 89.19 157 GLN A CA 1
ATOM 1317 C C . GLN A 1 157 ? 3.173 -16.321 2.364 1.00 89.19 157 GLN A C 1
ATOM 1319 O O . GLN A 1 157 ? 3.280 -15.534 3.312 1.00 89.19 157 GLN A O 1
ATOM 1324 N N . ASP A 1 158 ? 4.193 -16.960 1.797 1.00 81.88 158 ASP A N 1
ATOM 1325 C CA . ASP A 1 158 ? 5.583 -16.843 2.227 1.00 81.88 158 ASP A CA 1
ATOM 1326 C C . ASP A 1 158 ? 6.129 -15.401 2.132 1.00 81.88 158 ASP A C 1
ATOM 1328 O O . ASP A 1 158 ? 5.476 -14.453 1.684 1.00 81.88 158 ASP A O 1
ATOM 1332 N N . ASN A 1 159 ? 7.376 -15.227 2.574 1.00 72.81 159 ASN A N 1
ATOM 1333 C CA . ASN A 1 159 ? 8.050 -13.925 2.630 1.00 72.81 159 ASN A CA 1
ATOM 1334 C C . ASN A 1 159 ? 8.315 -13.287 1.256 1.00 72.81 159 ASN A C 1
ATOM 1336 O O . ASN A 1 159 ? 8.523 -12.071 1.169 1.00 72.81 159 ASN A O 1
ATOM 1340 N N . ASP A 1 160 ? 8.367 -14.086 0.193 1.00 83.69 160 ASP A N 1
ATOM 1341 C CA . ASP A 1 160 ? 8.486 -13.579 -1.169 1.00 83.69 160 ASP A CA 1
ATOM 1342 C C . ASP A 1 160 ? 7.100 -13.371 -1.762 1.00 83.69 160 ASP A C 1
ATOM 1344 O O . ASP A 1 160 ? 6.284 -14.291 -1.799 1.00 83.69 160 ASP A O 1
ATOM 1348 N N . TYR A 1 161 ? 6.832 -12.139 -2.200 1.00 91.06 161 TYR A N 1
ATOM 1349 C CA . TYR A 1 161 ? 5.499 -11.778 -2.653 1.00 91.06 161 TYR A CA 1
ATOM 1350 C C . TYR A 1 161 ? 5.163 -12.495 -3.955 1.00 91.06 161 TYR A C 1
ATOM 1352 O O . TYR A 1 161 ? 5.925 -12.492 -4.926 1.00 91.06 161 TYR A O 1
ATOM 1360 N N . VAL A 1 162 ? 3.968 -13.066 -3.977 1.00 94.56 162 VAL A N 1
ATOM 1361 C CA . VAL A 1 162 ? 3.279 -13.495 -5.182 1.00 94.56 162 VAL A CA 1
ATOM 1362 C C . VAL A 1 162 ? 1.956 -12.744 -5.209 1.00 94.56 162 VAL A C 1
ATOM 1364 O O . VAL A 1 162 ? 1.002 -13.119 -4.526 1.00 94.56 162 VAL A O 1
ATOM 1367 N N . TYR A 1 163 ? 1.923 -11.670 -5.991 1.00 96.62 163 TYR A N 1
ATOM 1368 C CA . TYR A 1 163 ? 0.789 -10.768 -6.112 1.00 96.62 163 TYR A CA 1
ATOM 1369 C C . TYR A 1 163 ? -0.446 -11.478 -6.689 1.00 96.62 163 TYR A C 1
ATOM 1371 O O . TYR A 1 163 ? -0.285 -12.324 -7.571 1.00 96.62 163 TYR A O 1
ATOM 1379 N N . PRO A 1 164 ? -1.675 -11.105 -6.284 1.00 96.44 164 PRO A N 1
ATOM 1380 C CA . PRO A 1 164 ? -1.975 -10.129 -5.235 1.00 96.44 164 PRO A CA 1
ATOM 1381 C C . PRO A 1 164 ? -1.547 -10.604 -3.840 1.00 96.44 164 PRO A C 1
ATOM 1383 O O . PRO A 1 164 ? -1.632 -11.790 -3.520 1.00 96.44 164 PRO A O 1
ATOM 1386 N N . VAL A 1 165 ? -1.094 -9.675 -3.003 1.00 96.12 165 VAL A N 1
ATOM 1387 C CA . VAL A 1 165 ? -0.687 -9.953 -1.618 1.00 96.12 165 VAL A CA 1
ATOM 1388 C C . VAL A 1 165 ? -1.763 -9.466 -0.672 1.00 96.12 165 VAL A C 1
ATOM 1390 O O . VAL A 1 165 ? -2.288 -8.379 -0.878 1.00 96.12 165 VAL A O 1
ATOM 1393 N N . VAL A 1 166 ? -2.073 -10.241 0.369 1.00 97.00 166 VAL A N 1
ATOM 1394 C CA . VAL A 1 166 ? -2.902 -9.773 1.485 1.00 97.00 166 VAL A CA 1
ATOM 1395 C C . VAL A 1 166 ? -2.177 -10.057 2.791 1.00 97.00 166 VAL A C 1
ATOM 1397 O O . VAL A 1 166 ? -1.694 -11.170 3.004 1.00 97.00 166 VAL A O 1
ATOM 1400 N N . LYS A 1 167 ? -2.101 -9.058 3.667 1.00 97.06 167 LYS A N 1
ATOM 1401 C CA . LYS A 1 167 ? -1.609 -9.202 5.038 1.00 97.06 167 LYS A CA 1
ATOM 1402 C C . LYS A 1 167 ? -2.720 -8.797 5.994 1.00 97.06 167 LYS A C 1
ATOM 1404 O O . LYS A 1 167 ? -3.353 -7.757 5.826 1.00 97.06 167 LYS A O 1
ATOM 1409 N N . MET A 1 168 ? -2.973 -9.659 6.966 1.00 97.50 168 MET A N 1
ATOM 1410 C CA . MET A 1 168 ? -4.052 -9.494 7.931 1.00 97.50 168 MET A CA 1
ATOM 1411 C C . MET A 1 168 ? -3.486 -9.018 9.273 1.00 97.50 168 MET A C 1
ATOM 1413 O O . MET A 1 168 ? -2.405 -9.471 9.659 1.00 97.50 168 MET A O 1
ATOM 1417 N N . PRO A 1 169 ? -4.199 -8.144 10.004 1.00 97.62 169 PRO A N 1
ATOM 1418 C CA . PRO A 1 169 ? -3.841 -7.822 11.377 1.00 97.62 169 PRO A CA 1
ATOM 1419 C C . PRO A 1 169 ? -4.118 -9.019 12.295 1.00 97.62 169 PRO A C 1
ATOM 1421 O O . PRO A 1 169 ? -4.853 -9.946 11.941 1.00 97.62 169 PRO A O 1
ATOM 1424 N N . ILE A 1 170 ? -3.566 -8.998 13.508 1.00 95.81 170 ILE A N 1
ATOM 1425 C CA . ILE A 1 170 ? -3.893 -10.014 14.516 1.00 95.81 170 ILE A CA 1
ATOM 1426 C C . ILE A 1 170 ? -5.304 -9.783 15.079 1.00 95.81 170 ILE A C 1
ATOM 1428 O O . ILE A 1 170 ? -5.789 -8.652 15.1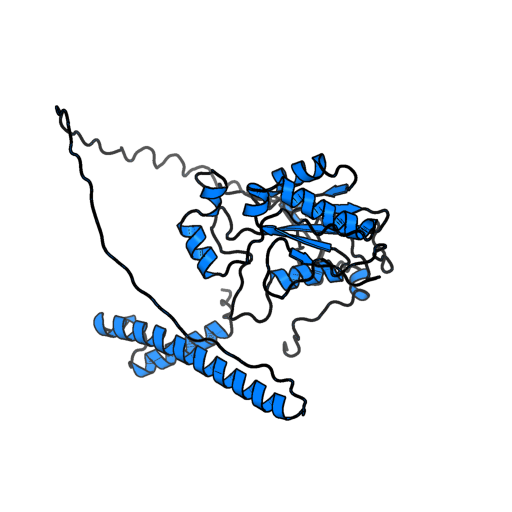60 1.00 95.81 170 ILE A O 1
ATOM 1432 N N . SER A 1 171 ? -5.975 -10.862 15.486 1.00 95.44 171 SER A N 1
ATOM 1433 C CA . SER A 1 171 ? -7.340 -10.786 16.022 1.00 95.44 171 SER A CA 1
ATOM 1434 C C . SER A 1 171 ? -7.424 -9.885 17.259 1.00 95.44 171 SER A C 1
ATOM 1436 O O . SER A 1 171 ? -6.543 -9.921 18.119 1.00 95.44 171 SER A O 1
ATOM 1438 N N . ASN A 1 172 ? -8.501 -9.097 17.354 1.00 94.75 172 ASN A N 1
ATOM 1439 C CA . ASN A 1 172 ? -8.782 -8.186 18.471 1.00 94.75 172 ASN A CA 1
ATOM 1440 C C . ASN A 1 172 ? -7.652 -7.170 18.772 1.00 94.75 172 ASN A C 1
ATOM 1442 O O . ASN A 1 172 ? -7.515 -6.699 19.906 1.00 94.75 172 ASN A O 1
ATOM 1446 N N . CYS A 1 173 ? -6.813 -6.842 17.784 1.00 97.19 173 CYS A N 1
ATOM 1447 C CA . CYS A 1 173 ? -5.779 -5.818 17.927 1.00 97.19 173 CYS A CA 1
ATOM 1448 C C . CYS A 1 173 ? -6.364 -4.403 18.063 1.00 97.19 173 CYS A C 1
ATOM 1450 O O . CYS A 1 173 ? -7.537 -4.155 17.770 1.00 97.19 173 CYS A O 1
ATOM 1452 N N . LEU A 1 174 ? -5.522 -3.482 18.534 1.00 98.38 174 LEU A N 1
ATOM 1453 C CA . LEU A 1 174 ? -5.840 -2.060 18.569 1.00 98.38 174 LEU A CA 1
ATOM 1454 C C . LEU A 1 174 ? -5.881 -1.488 17.149 1.00 98.38 174 LEU A C 1
ATOM 1456 O O . LEU A 1 174 ? -5.128 -1.917 16.277 1.00 98.38 174 LEU A O 1
ATOM 1460 N N . LEU A 1 175 ? -6.748 -0.503 16.941 1.00 98.44 175 LEU A N 1
ATOM 1461 C CA . LEU A 1 175 ? -6.916 0.190 15.675 1.00 98.44 175 LEU A CA 1
ATOM 1462 C C . LEU A 1 175 ? -6.385 1.621 15.790 1.00 98.44 175 LEU A C 1
ATOM 1464 O O . LEU A 1 175 ? -6.944 2.456 16.506 1.00 98.44 175 LEU A O 1
ATOM 1468 N N . LYS A 1 176 ? -5.345 1.920 15.013 1.00 98.06 176 LYS A N 1
ATOM 1469 C CA . LYS A 1 176 ? -4.890 3.289 14.780 1.00 98.06 176 LYS A CA 1
ATOM 1470 C C . LYS A 1 176 ? -5.581 3.863 13.547 1.00 98.06 176 LYS A C 1
ATOM 1472 O O . LYS A 1 176 ? -5.527 3.282 12.465 1.00 98.06 176 LYS A O 1
ATOM 1477 N N . LEU A 1 177 ? -6.208 5.017 13.712 1.00 98.06 177 LEU A N 1
ATOM 1478 C CA . LEU A 1 177 ? -6.920 5.742 12.675 1.00 98.06 177 LEU A CA 1
ATOM 1479 C C . LEU A 1 177 ? -5.975 6.623 11.847 1.00 98.06 177 LEU A C 1
ATOM 1481 O O . LEU A 1 177 ? -4.973 7.127 12.361 1.00 98.06 177 LEU A O 1
ATOM 1485 N N . PRO A 1 178 ? -6.307 6.860 10.567 1.00 97.50 178 PRO A N 1
ATOM 1486 C CA . PRO A 1 178 ? -5.529 7.746 9.719 1.00 97.50 178 PRO A CA 1
ATOM 1487 C C . PRO A 1 178 ? -5.845 9.217 10.000 1.00 97.50 178 PRO A C 1
ATOM 1489 O O . PRO A 1 178 ? -6.910 9.557 10.524 1.00 97.50 178 PRO A O 1
ATOM 1492 N N . ARG A 1 179 ? -4.950 10.105 9.566 1.00 96.69 179 ARG A N 1
ATOM 1493 C CA . ARG A 1 179 ? -5.146 11.561 9.569 1.00 96.69 179 ARG A CA 1
ATOM 1494 C C . ARG A 1 179 ? -5.466 12.072 8.168 1.00 96.69 179 ARG A C 1
ATOM 1496 O O . ARG A 1 179 ? -5.085 11.472 7.161 1.00 96.69 179 ARG A O 1
ATOM 1503 N N . GLN A 1 180 ? -6.165 13.202 8.091 1.00 96.50 180 GLN A N 1
ATOM 1504 C CA . GLN A 1 180 ? -6.582 13.780 6.815 1.00 96.50 180 GLN A CA 1
ATOM 1505 C C . GLN A 1 180 ? -5.414 14.469 6.096 1.00 96.50 180 GLN A C 1
ATOM 1507 O O . GLN A 1 180 ? -4.648 15.221 6.693 1.00 96.50 180 GLN A O 1
ATOM 1512 N N . GLY A 1 181 ? -5.340 14.284 4.779 1.00 94.75 181 GLY A N 1
ATOM 1513 C CA . GLY A 1 181 ? -4.407 14.976 3.893 1.00 94.75 181 GLY A CA 1
ATOM 1514 C C . GLY A 1 181 ? -3.339 14.056 3.314 1.00 94.75 181 GLY A C 1
ATOM 1515 O O . GLY A 1 181 ? -2.991 13.041 3.906 1.00 94.75 181 GLY A O 1
ATOM 1516 N N . ARG A 1 182 ? -2.819 14.426 2.143 1.00 92.81 182 ARG A N 1
ATOM 1517 C CA . ARG A 1 182 ? -1.775 13.697 1.416 1.00 92.81 182 ARG A CA 1
ATOM 1518 C C . ARG A 1 182 ? -0.859 14.683 0.689 1.00 92.81 182 ARG A C 1
ATOM 1520 O O . ARG A 1 182 ? -1.325 15.731 0.230 1.00 92.81 182 ARG A O 1
ATOM 1527 N N . SER A 1 183 ? 0.419 14.348 0.500 1.00 90.12 183 SER A N 1
ATOM 1528 C CA . SER A 1 183 ? 1.343 15.166 -0.301 1.00 90.12 183 SER A CA 1
ATOM 1529 C C . SER A 1 183 ? 1.004 15.184 -1.801 1.00 90.12 183 SER A C 1
ATOM 1531 O O . SER A 1 183 ? 1.660 15.882 -2.572 1.00 90.12 183 SER A O 1
ATOM 1533 N N . ASN A 1 184 ? -0.030 14.456 -2.244 1.00 81.94 184 ASN A N 1
ATOM 1534 C CA . ASN A 1 184 ? -0.445 14.302 -3.644 1.00 81.94 184 ASN A CA 1
ATOM 1535 C C . ASN A 1 184 ? 0.632 13.690 -4.565 1.00 81.94 184 ASN A C 1
ATOM 1537 O O . ASN A 1 184 ? 0.573 13.860 -5.786 1.00 81.94 184 ASN A O 1
ATOM 1541 N N . GLN A 1 185 ? 1.608 12.969 -4.011 1.00 83.94 185 GLN A N 1
ATOM 1542 C CA . GLN A 1 185 ? 2.481 12.100 -4.797 1.00 83.94 185 GLN A CA 1
ATOM 1543 C C . GLN A 1 185 ? 1.708 10.828 -5.132 1.00 83.94 185 GLN A C 1
ATOM 1545 O O . GLN A 1 185 ? 1.450 10.027 -4.244 1.00 83.94 185 GLN A O 1
ATOM 1550 N N . LYS A 1 186 ? 1.298 10.702 -6.399 1.00 90.25 186 LYS A N 1
ATOM 1551 C CA . LYS A 1 186 ? 0.526 9.561 -6.893 1.00 90.25 186 LYS A CA 1
ATOM 1552 C C . LYS A 1 186 ? 1.197 8.892 -8.087 1.00 90.25 186 LYS A C 1
ATOM 1554 O O . LYS A 1 186 ? 1.628 9.585 -9.026 1.00 90.25 186 LYS A O 1
ATOM 1559 N N . GLY A 1 187 ? 1.192 7.567 -8.077 1.00 92.94 187 GLY A N 1
ATOM 1560 C CA . GLY A 1 187 ? 1.472 6.665 -9.179 1.00 92.94 187 GLY A CA 1
ATOM 1561 C C . GLY A 1 187 ? 0.558 6.903 -10.378 1.00 92.94 187 GLY A C 1
ATOM 1562 O O . GLY A 1 187 ? -0.351 7.748 -10.388 1.00 92.94 187 GLY A O 1
ATOM 1563 N N . TYR A 1 188 ? 0.846 6.214 -11.477 1.00 95.94 188 TYR A N 1
ATOM 1564 C CA . TYR A 1 188 ? 0.157 6.487 -12.738 1.00 95.94 188 TYR A CA 1
ATOM 1565 C C . TYR A 1 188 ? -1.284 5.963 -12.732 1.00 95.94 188 TYR A C 1
ATOM 1567 O O . TYR A 1 188 ? -2.168 6.644 -13.251 1.00 95.94 188 TYR A O 1
ATOM 1575 N N . LYS A 1 189 ? -1.525 4.805 -12.101 1.00 97.38 189 LYS A N 1
ATOM 1576 C CA . LYS A 1 189 ? -2.826 4.117 -12.088 1.00 97.38 189 LYS A CA 1
ATOM 1577 C C . LYS A 1 189 ? -3.708 4.360 -10.861 1.00 97.38 189 LYS A C 1
ATOM 1579 O O . LYS A 1 189 ? -4.876 3.984 -10.918 1.00 97.38 189 LYS A O 1
ATOM 1584 N N . GLU A 1 190 ? -3.216 5.024 -9.814 1.00 96.75 190 GLU A N 1
ATOM 1585 C CA . GLU A 1 190 ? -3.962 5.217 -8.556 1.00 96.75 190 GLU A CA 1
ATOM 1586 C C . GLU A 1 190 ? -5.349 5.846 -8.754 1.00 96.75 190 GLU A C 1
ATOM 1588 O O . GLU A 1 190 ? -6.351 5.281 -8.327 1.00 96.75 190 GLU A O 1
ATOM 1593 N N . ASN A 1 191 ? -5.436 6.992 -9.440 1.00 96.56 191 ASN A N 1
ATOM 1594 C CA . ASN A 1 191 ? -6.712 7.704 -9.609 1.00 96.56 191 ASN A CA 1
ATOM 1595 C C . ASN A 1 191 ? -7.737 6.888 -10.409 1.00 96.56 191 ASN A C 1
ATOM 1597 O O . ASN A 1 191 ? -8.923 6.870 -10.067 1.00 96.56 191 ASN A O 1
ATOM 1601 N N . ASP A 1 192 ? -7.280 6.227 -11.475 1.00 97.56 192 ASP A N 1
ATOM 1602 C CA . ASP A 1 192 ? -8.140 5.414 -12.334 1.00 97.56 192 ASP A CA 1
ATOM 1603 C C . ASP A 1 192 ? -8.691 4.224 -11.548 1.00 97.56 192 ASP A C 1
ATOM 1605 O O . ASP A 1 192 ? -9.887 3.940 -11.603 1.00 97.56 192 ASP A O 1
ATOM 1609 N N . PHE A 1 193 ? -7.827 3.553 -10.782 1.00 98.31 193 PHE A N 1
ATOM 1610 C CA . PHE A 1 193 ? -8.218 2.388 -10.003 1.00 98.31 193 PHE A CA 1
ATOM 1611 C C . PHE A 1 193 ? -9.108 2.760 -8.815 1.00 98.31 193 PHE A C 1
ATOM 1613 O O . PHE A 1 193 ? -10.136 2.122 -8.616 1.00 98.31 193 PHE A O 1
ATOM 1620 N N . CYS A 1 194 ? -8.801 3.850 -8.105 1.00 97.88 194 CYS A N 1
ATOM 1621 C CA . CYS A 1 194 ? -9.646 4.411 -7.046 1.00 97.88 194 CYS A CA 1
ATOM 1622 C C . CYS A 1 194 ? -11.065 4.706 -7.558 1.00 97.88 194 CYS A C 1
ATOM 1624 O O . CYS A 1 194 ? -12.058 4.273 -6.969 1.00 97.88 194 CYS A O 1
ATOM 1626 N N . SER A 1 195 ? -11.169 5.372 -8.713 1.00 97.81 195 SER A N 1
ATOM 1627 C CA . SER A 1 195 ? -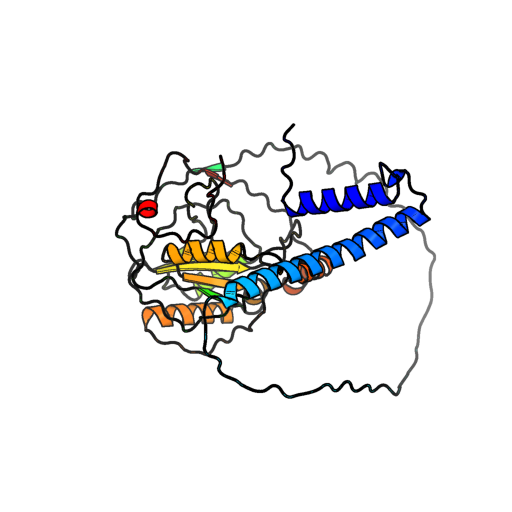12.458 5.665 -9.353 1.00 97.81 195 SER A CA 1
ATOM 1628 C C . SER A 1 195 ? -13.206 4.387 -9.739 1.00 97.81 195 SER A C 1
ATOM 1630 O O . SER A 1 195 ? -14.425 4.294 -9.568 1.00 97.81 195 SER A O 1
ATOM 1632 N N . LEU A 1 196 ? -12.482 3.379 -10.229 1.00 97.94 196 LEU A N 1
ATOM 1633 C CA . LEU A 1 196 ? -13.075 2.111 -10.624 1.00 97.94 196 LEU A CA 1
ATOM 1634 C C . LEU A 1 196 ? -13.580 1.311 -9.417 1.00 97.94 196 LEU A C 1
ATOM 1636 O O . LEU A 1 196 ? -14.725 0.862 -9.452 1.00 97.94 196 LEU A O 1
ATOM 1640 N N . ILE A 1 197 ? -12.803 1.208 -8.333 1.00 98.12 197 ILE A N 1
ATOM 1641 C CA . ILE A 1 197 ? -13.240 0.573 -7.080 1.00 98.12 197 ILE A CA 1
ATOM 1642 C C . ILE A 1 197 ? -14.507 1.258 -6.566 1.00 98.12 197 ILE A C 1
ATOM 1644 O O . ILE A 1 197 ? -15.508 0.584 -6.334 1.00 98.12 197 ILE A O 1
ATOM 1648 N N . LYS A 1 198 ? -14.508 2.596 -6.489 1.00 97.31 198 LYS A N 1
ATOM 1649 C CA . LYS A 1 198 ? -15.660 3.381 -6.022 1.00 97.31 198 LYS A CA 1
ATOM 1650 C C . LYS A 1 198 ? -16.946 3.093 -6.805 1.00 97.31 198 LYS A C 1
ATOM 1652 O O . LYS A 1 198 ? -18.030 3.127 -6.235 1.00 97.31 198 LYS A O 1
ATOM 1657 N N . SER A 1 199 ? -16.836 2.821 -8.105 1.00 97.44 199 SER A N 1
ATOM 1658 C CA . SER A 1 199 ? -17.997 2.487 -8.943 1.00 97.44 199 SER A CA 1
ATOM 1659 C C . SER A 1 199 ? -18.482 1.038 -8.803 1.00 97.44 199 SER A C 1
ATOM 1661 O O . SER A 1 199 ? -19.654 0.777 -9.057 1.00 97.44 199 SER A O 1
ATOM 1663 N N . HIS A 1 200 ? -17.618 0.101 -8.393 1.00 97.25 200 HIS A N 1
ATOM 1664 C CA . HIS A 1 200 ? -17.933 -1.335 -8.341 1.00 97.25 200 HIS A CA 1
ATOM 1665 C C . HIS A 1 200 ? -18.159 -1.886 -6.929 1.00 97.25 200 HIS A C 1
ATOM 1667 O O . HIS A 1 200 ? -18.688 -2.996 -6.809 1.00 97.25 200 HIS A O 1
ATOM 1673 N N . ILE A 1 201 ? -17.741 -1.146 -5.899 1.00 95.69 201 ILE A N 1
ATOM 1674 C CA . ILE A 1 201 ? -17.923 -1.450 -4.473 1.00 95.69 201 ILE A CA 1
ATOM 1675 C C . ILE A 1 201 ? -18.481 -0.193 -3.765 1.00 95.69 201 ILE A C 1
ATOM 1677 O O . ILE A 1 201 ? -17.810 0.383 -2.911 1.00 95.69 201 ILE A O 1
ATOM 1681 N N . PRO A 1 202 ? -19.657 0.333 -4.167 1.00 94.88 202 PRO A N 1
ATOM 1682 C CA . PRO A 1 202 ? -20.206 1.572 -3.604 1.00 94.88 202 PRO A CA 1
ATOM 1683 C C . PRO A 1 202 ? -20.575 1.479 -2.113 1.00 94.88 202 PRO A C 1
ATOM 1685 O O . PRO A 1 202 ? -20.776 2.509 -1.472 1.00 94.88 202 PRO A O 1
ATOM 1688 N N . GLU A 1 203 ? -20.699 0.268 -1.572 1.00 93.56 203 GLU A N 1
ATOM 1689 C CA . GLU A 1 203 ? -21.049 -0.007 -0.180 1.00 93.56 203 GLU A CA 1
ATOM 1690 C C . GLU A 1 203 ? -19.924 0.296 0.820 1.00 93.56 203 GLU A C 1
ATOM 1692 O O . GLU A 1 203 ? -20.216 0.546 1.987 1.00 93.56 203 GLU A O 1
ATOM 1697 N N . ILE A 1 204 ? -18.659 0.311 0.382 1.00 96.00 204 ILE A N 1
ATOM 1698 C CA . ILE A 1 204 ? -17.512 0.608 1.246 1.00 96.00 204 ILE A CA 1
ATOM 1699 C C . ILE A 1 204 ? -17.036 2.045 1.033 1.00 96.00 204 ILE A C 1
ATOM 1701 O O . ILE A 1 204 ? -16.975 2.546 -0.094 1.00 96.00 204 ILE A O 1
ATOM 1705 N N . ALA A 1 205 ? -16.681 2.733 2.119 1.00 97.81 205 ALA A N 1
ATOM 1706 C CA . ALA A 1 205 ? -16.125 4.071 2.005 1.00 97.81 205 ALA A CA 1
ATOM 1707 C C . ALA A 1 205 ? -14.692 4.005 1.457 1.00 97.81 205 ALA A C 1
ATOM 1709 O O . ALA A 1 205 ? -13.950 3.061 1.721 1.00 97.81 205 ALA A O 1
ATOM 1710 N N . ILE A 1 206 ? -14.305 5.024 0.687 1.00 97.81 206 ILE A N 1
ATOM 1711 C CA . ILE A 1 206 ? -13.007 5.098 0.012 1.00 97.81 206 ILE A CA 1
ATOM 1712 C C . ILE A 1 206 ? -12.374 6.474 0.208 1.00 97.81 206 ILE A C 1
ATOM 1714 O O . ILE A 1 206 ? -13.061 7.498 0.156 1.00 97.81 206 ILE A O 1
ATOM 1718 N N . SER A 1 207 ? -11.060 6.503 0.410 1.00 96.12 207 SER A N 1
ATOM 1719 C CA . SER A 1 207 ? -10.263 7.727 0.454 1.00 96.12 207 SER A CA 1
ATOM 1720 C C . SER A 1 207 ? -8.879 7.496 -0.143 1.00 96.12 207 SER A C 1
ATOM 1722 O O . SER A 1 207 ? -8.278 6.450 0.048 1.00 96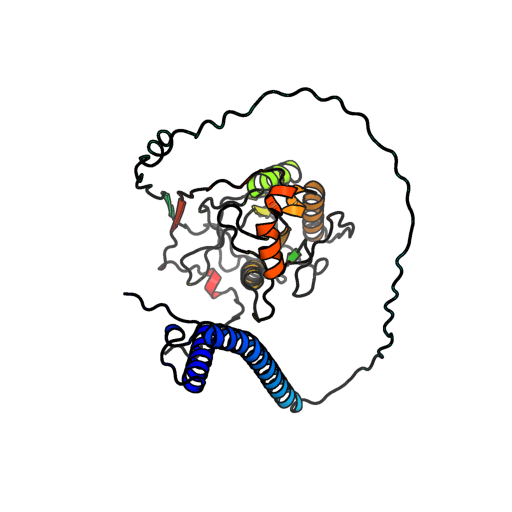.12 207 SER A O 1
ATOM 1724 N N . ASP A 1 208 ? -8.355 8.495 -0.840 1.00 93.94 208 ASP A N 1
ATOM 1725 C CA . ASP A 1 208 ? -6.998 8.534 -1.398 1.00 93.94 208 ASP A CA 1
ATOM 1726 C C . ASP A 1 208 ? -6.221 9.775 -0.909 1.00 93.94 208 ASP A C 1
ATOM 1728 O O . ASP A 1 208 ? -5.208 10.174 -1.488 1.00 93.94 208 ASP A O 1
ATOM 1732 N N . ASN A 1 209 ? -6.734 10.419 0.146 1.00 95.62 209 ASN A N 1
ATOM 1733 C CA . ASN A 1 209 ? -6.241 11.681 0.692 1.00 95.62 209 ASN A CA 1
ATOM 1734 C C . ASN A 1 209 ? -6.054 11.590 2.213 1.00 95.62 209 ASN A C 1
ATOM 1736 O O . ASN A 1 209 ? -6.513 12.461 2.955 1.00 95.62 209 ASN A O 1
ATOM 1740 N N . ILE A 1 210 ? -5.420 10.520 2.681 1.00 96.38 210 ILE A N 1
ATOM 1741 C CA . ILE A 1 210 ? -5.078 10.334 4.092 1.00 96.38 210 ILE A CA 1
ATOM 1742 C C . ILE A 1 210 ? -3.607 9.957 4.240 1.00 96.38 210 ILE A C 1
ATOM 1744 O O . ILE A 1 210 ? -2.936 9.623 3.261 1.00 96.38 210 ILE A O 1
ATOM 1748 N N . HIS A 1 211 ? -3.122 9.985 5.475 1.00 97.31 211 HIS A N 1
ATOM 1749 C CA . HIS A 1 211 ? -1.799 9.498 5.833 1.00 97.31 211 HIS A CA 1
ATOM 1750 C C . HIS A 1 211 ? -1.783 8.905 7.248 1.00 97.31 211 HIS A C 1
ATOM 1752 O O . HIS A 1 211 ? -2.639 9.210 8.080 1.00 97.31 211 HIS A O 1
ATOM 1758 N N . MET A 1 212 ? -0.775 8.082 7.524 1.00 96.56 212 MET A N 1
ATOM 1759 C CA . MET A 1 212 ? -0.491 7.497 8.832 1.00 96.56 212 MET A CA 1
ATOM 1760 C C . MET A 1 212 ? 0.805 8.083 9.383 1.00 96.56 212 MET A C 1
ATOM 1762 O O . MET A 1 212 ? 1.874 7.915 8.793 1.00 96.56 212 MET A O 1
ATOM 1766 N N . VAL A 1 213 ? 0.726 8.766 10.523 1.00 94.25 213 VAL A N 1
ATOM 1767 C CA . VAL A 1 213 ? 1.918 9.245 11.235 1.00 94.25 213 VAL A CA 1
ATOM 1768 C C . VAL A 1 213 ? 2.684 8.050 11.792 1.00 94.25 213 VAL A C 1
ATOM 1770 O O . VAL A 1 213 ? 2.086 7.090 12.274 1.00 94.25 213 VAL A O 1
ATOM 1773 N N . ILE A 1 214 ? 4.011 8.098 11.718 1.00 91.38 214 ILE A N 1
ATOM 1774 C CA . ILE A 1 214 ? 4.888 7.036 12.211 1.00 91.38 214 ILE A CA 1
ATOM 1775 C C . ILE A 1 214 ? 5.646 7.592 13.425 1.00 91.38 214 ILE A C 1
ATOM 1777 O O . ILE A 1 214 ? 6.240 8.670 13.313 1.00 91.38 214 ILE A O 1
ATOM 1781 N N . PRO A 1 215 ? 5.668 6.888 14.571 1.00 86.19 215 PRO A N 1
ATOM 1782 C CA . PRO A 1 215 ? 6.386 7.349 15.756 1.00 86.19 215 PRO A CA 1
ATOM 1783 C C . PRO A 1 215 ? 7.850 7.667 15.455 1.00 86.19 215 PRO A C 1
ATOM 1785 O O . PRO A 1 215 ? 8.567 6.827 14.917 1.00 86.19 215 PRO A O 1
ATOM 1788 N N . ASN A 1 216 ? 8.314 8.850 15.864 1.00 83.81 216 ASN A N 1
ATOM 1789 C CA . ASN A 1 216 ? 9.696 9.322 15.692 1.00 83.81 216 ASN A CA 1
ATOM 1790 C C . ASN A 1 216 ? 10.132 9.607 14.240 1.00 83.81 216 ASN A C 1
ATOM 1792 O O . ASN A 1 216 ? 11.317 9.839 14.000 1.00 83.81 216 ASN A O 1
ATOM 1796 N N . PHE A 1 217 ? 9.207 9.644 13.275 1.00 87.31 217 PHE A N 1
ATOM 1797 C CA . PHE A 1 217 ? 9.499 10.052 11.899 1.00 87.31 217 PHE A CA 1
ATOM 1798 C C . PHE A 1 217 ? 8.693 11.290 11.508 1.00 87.31 217 PHE A C 1
ATOM 1800 O O . PHE A 1 217 ? 7.526 11.445 11.849 1.00 87.31 217 PHE A O 1
ATOM 1807 N N . ASN A 1 218 ? 9.324 12.170 10.732 1.00 87.00 218 ASN A N 1
ATOM 1808 C CA . ASN A 1 218 ? 8.703 13.394 10.219 1.00 87.00 218 ASN A CA 1
ATOM 1809 C C . ASN A 1 218 ? 8.013 13.211 8.858 1.00 87.00 218 ASN A C 1
ATOM 1811 O O . ASN A 1 218 ? 7.459 14.166 8.320 1.00 87.00 218 ASN A O 1
ATOM 1815 N N . LYS A 1 219 ? 8.064 12.003 8.292 1.00 89.88 219 LYS A N 1
ATOM 1816 C CA . LYS A 1 219 ? 7.358 11.641 7.065 1.00 89.88 219 LYS A CA 1
ATOM 1817 C C . LYS A 1 219 ? 6.353 10.544 7.387 1.00 89.88 219 LYS A C 1
ATOM 1819 O O . LYS A 1 219 ? 6.770 9.520 7.930 1.00 89.88 219 LYS A O 1
ATOM 1824 N N . PRO A 1 220 ? 5.069 10.739 7.065 1.00 94.38 220 PRO A N 1
ATOM 1825 C CA . PRO A 1 220 ? 4.071 9.712 7.286 1.00 94.38 220 PRO A CA 1
ATOM 1826 C C . PRO A 1 220 ? 4.129 8.656 6.178 1.00 94.38 220 PRO A C 1
ATOM 1828 O O . PRO A 1 220 ? 4.733 8.871 5.122 1.00 94.38 220 PRO A O 1
ATOM 1831 N N . TYR A 1 221 ? 3.442 7.537 6.391 1.00 96.19 221 TYR A N 1
ATOM 1832 C CA . TYR A 1 221 ? 3.047 6.678 5.282 1.00 96.19 221 TYR A CA 1
ATOM 1833 C C . TYR A 1 221 ? 1.799 7.239 4.611 1.00 96.19 221 TYR A C 1
ATOM 1835 O O . TYR A 1 221 ? 0.821 7.589 5.267 1.00 96.19 221 TYR A O 1
ATOM 1843 N N . GLU A 1 222 ? 1.849 7.322 3.288 1.00 96.31 222 GLU A N 1
ATOM 1844 C CA . GLU A 1 222 ? 0.726 7.704 2.441 1.00 96.31 222 GLU A CA 1
ATOM 1845 C C . GLU A 1 222 ? 0.317 6.454 1.653 1.00 96.31 222 GLU A C 1
ATOM 1847 O O . GLU A 1 222 ? 1.080 6.058 0.767 1.00 96.31 222 GLU A O 1
ATOM 1852 N N . PRO A 1 223 ? -0.785 5.778 2.017 1.00 96.94 223 PRO A N 1
ATOM 1853 C CA . PRO A 1 223 ? -1.333 4.676 1.233 1.00 96.94 223 PRO A CA 1
ATOM 1854 C C . PRO A 1 223 ? -1.909 5.181 -0.090 1.00 96.94 223 PRO A C 1
ATOM 1856 O O . PRO A 1 223 ? -2.373 6.327 -0.177 1.00 96.94 223 PRO A O 1
ATOM 1859 N N . ASP A 1 224 ? -1.889 4.334 -1.117 1.00 97.69 224 ASP A N 1
ATOM 1860 C CA . ASP A 1 224 ? -2.373 4.720 -2.445 1.00 97.69 224 ASP A CA 1
ATOM 1861 C C . ASP A 1 224 ? -3.891 4.903 -2.437 1.00 97.69 224 ASP A C 1
ATOM 1863 O O . ASP A 1 224 ? -4.416 5.942 -2.859 1.00 97.69 224 ASP A O 1
ATOM 1867 N N . ILE A 1 225 ? -4.602 3.897 -1.924 1.00 98.44 225 ILE A N 1
ATOM 1868 C CA . ILE A 1 225 ? -6.058 3.872 -1.807 1.00 98.44 225 ILE A CA 1
ATOM 1869 C C . ILE A 1 225 ? -6.420 3.227 -0.472 1.00 98.44 225 ILE A C 1
ATOM 1871 O O . ILE A 1 225 ? -5.902 2.176 -0.118 1.00 98.44 225 ILE A O 1
ATOM 1875 N N . VAL A 1 226 ? -7.363 3.821 0.250 1.00 98.50 226 VAL A N 1
ATOM 1876 C CA . VAL A 1 226 ? -7.889 3.267 1.498 1.00 98.50 226 VAL A CA 1
ATOM 1877 C C . VAL A 1 226 ? -9.356 2.945 1.343 1.00 98.50 226 VAL A C 1
ATOM 1879 O O . VAL A 1 226 ? -10.144 3.823 0.987 1.00 98.50 226 VAL A O 1
ATOM 1882 N N . LEU A 1 227 ? -9.725 1.710 1.672 1.00 98.62 227 LEU A N 1
ATOM 1883 C CA . LEU A 1 227 ? -11.116 1.333 1.900 1.00 98.62 227 LEU A CA 1
ATOM 1884 C C . LEU A 1 227 ? -11.378 1.257 3.394 1.00 98.62 227 LEU A C 1
ATOM 1886 O O . LEU A 1 227 ? -10.524 0.792 4.147 1.00 98.62 227 LEU A O 1
ATOM 1890 N N . PHE A 1 228 ? -12.550 1.693 3.834 1.00 97.94 228 PHE A N 1
ATOM 1891 C CA . PHE A 1 228 ? -12.901 1.598 5.241 1.00 97.94 228 PHE A CA 1
ATOM 1892 C C . PHE A 1 228 ? -14.394 1.402 5.475 1.00 97.94 228 PHE A C 1
ATOM 1894 O O . PHE A 1 228 ? -15.249 1.917 4.753 1.00 97.94 228 PHE A O 1
ATOM 1901 N N . ASP A 1 229 ? -14.687 0.670 6.541 1.00 97.94 229 ASP A N 1
ATOM 1902 C CA . ASP A 1 229 ? -16.021 0.447 7.070 1.00 97.94 229 ASP A CA 1
ATOM 1903 C C . ASP A 1 229 ? -15.987 0.647 8.586 1.00 97.94 229 ASP A C 1
ATOM 1905 O O . ASP A 1 229 ? -15.490 -0.183 9.353 1.00 97.94 229 ASP A O 1
ATOM 1909 N N . LYS A 1 230 ? -16.530 1.789 9.015 1.00 96.81 230 LYS A N 1
ATOM 1910 C CA . LYS A 1 230 ? -16.572 2.173 10.428 1.00 96.81 230 LYS A CA 1
ATOM 1911 C C . LYS A 1 230 ? -17.492 1.277 11.261 1.00 96.81 230 LYS A C 1
ATOM 1913 O O . LYS A 1 230 ? -17.323 1.234 12.472 1.00 96.81 230 LYS A O 1
ATOM 1918 N N . SER A 1 231 ? -18.445 0.561 10.657 1.00 96.88 231 SER A N 1
ATOM 1919 C CA . SER A 1 231 ? -19.374 -0.298 11.408 1.00 96.88 231 SER A CA 1
ATOM 1920 C C . SER A 1 231 ? -18.676 -1.491 12.064 1.00 96.88 231 SER A C 1
ATOM 1922 O O . SER A 1 231 ? -19.116 -1.966 13.109 1.00 96.88 231 SER A O 1
ATOM 1924 N N . ILE A 1 232 ? -17.558 -1.929 11.480 1.00 96.75 232 ILE A N 1
ATOM 1925 C CA . ILE A 1 232 ? -16.737 -3.040 11.971 1.00 96.75 232 ILE A CA 1
ATOM 1926 C C . ILE A 1 232 ? -15.276 -2.639 12.223 1.00 96.75 232 ILE A C 1
ATOM 1928 O O . ILE A 1 232 ? -14.418 -3.506 12.403 1.00 96.75 232 ILE A O 1
ATOM 1932 N N . ASN A 1 233 ? -14.979 -1.334 12.240 1.00 98.19 233 ASN A N 1
ATOM 1933 C CA . ASN A 1 233 ? -13.620 -0.809 12.396 1.00 98.19 233 ASN A CA 1
ATOM 1934 C C . ASN A 1 233 ? -12.623 -1.439 11.403 1.00 98.19 233 ASN A C 1
ATOM 1936 O O . ASN A 1 233 ? -11.502 -1.798 11.763 1.00 98.19 233 ASN A O 1
ATOM 1940 N N . LEU A 1 234 ? -13.047 -1.601 10.1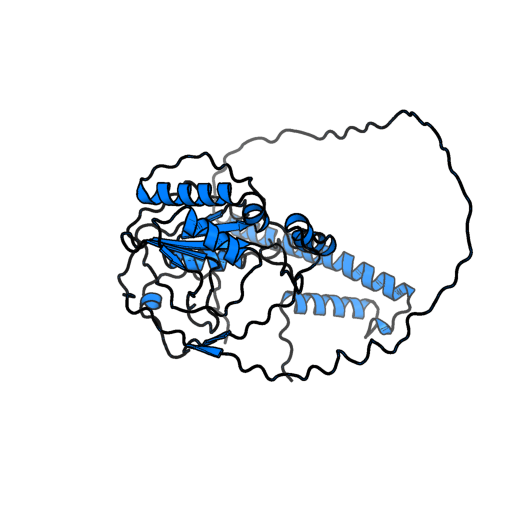49 1.00 98.50 234 LEU A N 1
ATOM 1941 C CA . LEU A 1 234 ? -12.223 -2.144 9.074 1.00 98.50 234 LEU A CA 1
ATOM 1942 C C . LEU A 1 234 ? -11.559 -1.006 8.305 1.00 98.50 234 LEU A C 1
ATOM 1944 O O . LEU A 1 234 ? -12.243 -0.120 7.800 1.00 98.50 234 LEU A O 1
ATOM 1948 N N . TYR A 1 235 ? -10.237 -1.077 8.179 1.00 98.75 235 TYR A N 1
ATOM 1949 C CA . TYR A 1 235 ? -9.434 -0.231 7.302 1.00 98.75 235 TYR A CA 1
ATOM 1950 C C . TYR A 1 235 ? -8.537 -1.127 6.451 1.00 98.75 235 TYR A C 1
ATOM 1952 O O . TYR A 1 235 ? -7.902 -2.050 6.966 1.00 98.75 235 TYR A O 1
ATOM 1960 N N . ILE A 1 236 ? -8.520 -0.873 5.146 1.00 98.81 236 ILE A N 1
ATOM 1961 C CA . ILE A 1 236 ? -7.740 -1.621 4.165 1.00 98.81 236 ILE A CA 1
ATOM 1962 C C . ILE A 1 236 ? -6.836 -0.645 3.423 1.00 98.81 236 ILE A C 1
ATOM 1964 O O . ILE A 1 236 ? -7.331 0.253 2.743 1.00 98.81 236 ILE A O 1
ATOM 1968 N N . ASP A 1 237 ? -5.532 -0.851 3.545 1.00 98.75 237 ASP A N 1
ATOM 1969 C CA . ASP A 1 237 ? -4.504 -0.239 2.711 1.00 98.75 237 ASP A CA 1
ATOM 1970 C C . ASP A 1 237 ? -4.414 -1.005 1.385 1.00 98.75 237 ASP A C 1
ATOM 1972 O O . ASP A 1 237 ? -4.133 -2.204 1.384 1.00 98.75 237 ASP A O 1
ATOM 1976 N N . ILE A 1 238 ? -4.703 -0.347 0.263 1.00 98.69 238 ILE A N 1
ATOM 1977 C CA . ILE A 1 238 ? -4.515 -0.895 -1.081 1.00 98.69 238 ILE A CA 1
ATOM 1978 C C . ILE A 1 238 ? -3.326 -0.188 -1.720 1.00 98.69 238 ILE A C 1
ATOM 1980 O O . ILE A 1 238 ? -3.384 1.016 -1.960 1.00 98.69 238 ILE A O 1
ATOM 1984 N N . GLU A 1 239 ? -2.314 -0.969 -2.084 1.00 98.50 239 GLU A N 1
ATOM 1985 C CA . GLU A 1 239 ? -1.050 -0.510 -2.662 1.00 98.50 239 GLU A CA 1
ATOM 1986 C C . GLU A 1 239 ? -0.888 -1.007 -4.104 1.00 98.50 239 GLU A C 1
ATOM 1988 O O . GLU A 1 239 ? -1.237 -2.150 -4.438 1.00 98.50 239 GLU A O 1
ATOM 1993 N N . ILE A 1 240 ? -0.340 -0.149 -4.964 1.00 98.50 240 ILE A N 1
ATOM 1994 C CA . ILE A 1 240 ? -0.068 -0.429 -6.373 1.00 98.50 240 ILE A CA 1
ATOM 1995 C C . ILE A 1 240 ? 1.445 -0.415 -6.600 1.00 98.50 240 ILE A C 1
ATOM 1997 O O . ILE A 1 240 ? 2.061 0.623 -6.831 1.00 98.50 240 ILE A O 1
ATOM 2001 N N . ASP A 1 241 ? 2.041 -1.601 -6.617 1.00 98.12 241 ASP A N 1
ATOM 2002 C CA . ASP A 1 241 ? 3.484 -1.759 -6.713 1.00 98.12 241 ASP A CA 1
ATOM 2003 C C . ASP A 1 241 ? 3.961 -1.609 -8.154 1.00 98.12 241 ASP A C 1
ATOM 2005 O O . ASP A 1 241 ? 3.520 -2.292 -9.087 1.00 98.12 241 ASP A O 1
ATOM 2009 N N . GLU A 1 242 ? 4.935 -0.728 -8.335 1.00 97.69 242 GLU A N 1
ATOM 2010 C CA . GLU A 1 242 ? 5.539 -0.453 -9.629 1.00 97.69 242 GLU A CA 1
ATOM 2011 C C . GLU A 1 242 ? 7.002 -0.900 -9.617 1.00 97.69 242 GLU A C 1
ATOM 2013 O O . GLU A 1 242 ? 7.699 -0.703 -8.623 1.00 97.69 242 GLU A O 1
ATOM 2018 N N . PRO A 1 243 ? 7.536 -1.469 -10.708 1.00 97.19 243 PRO A N 1
ATOM 2019 C CA . PRO A 1 243 ? 8.908 -1.977 -10.698 1.00 97.19 243 PRO A CA 1
ATOM 2020 C C . PRO A 1 243 ? 9.983 -0.889 -10.700 1.00 97.19 243 PRO A C 1
ATOM 2022 O O . PRO A 1 243 ? 11.146 -1.149 -10.380 1.00 97.19 243 PRO A O 1
ATOM 2025 N N . TYR A 1 244 ? 9.627 0.320 -11.119 1.00 97.31 244 TYR A N 1
ATOM 2026 C CA . TYR A 1 244 ? 10.490 1.492 -11.077 1.00 97.31 244 TYR A CA 1
ATOM 2027 C C . TYR A 1 244 ? 9.649 2.764 -11.139 1.00 97.31 244 TYR A C 1
ATOM 2029 O O . TYR A 1 244 ? 8.628 2.761 -11.819 1.00 97.31 244 TYR A O 1
ATOM 2037 N N . ASP A 1 245 ? 10.106 3.862 -10.534 1.00 95.25 245 ASP A N 1
ATOM 2038 C CA . ASP A 1 245 ? 9.497 5.197 -10.659 1.00 95.25 245 ASP A CA 1
ATOM 2039 C C . ASP A 1 245 ? 9.357 5.613 -12.134 1.00 95.25 245 ASP A C 1
ATOM 2041 O O . ASP A 1 245 ? 10.293 5.470 -12.919 1.00 95.25 245 ASP A O 1
ATOM 2045 N N . GLY A 1 246 ? 8.213 6.175 -12.528 1.00 93.75 246 GLY A N 1
ATOM 2046 C CA . GLY A 1 246 ? 7.940 6.460 -13.938 1.00 93.75 246 GLY A CA 1
ATOM 2047 C C . GLY A 1 246 ? 8.901 7.468 -14.587 1.00 93.75 246 GLY A C 1
ATOM 2048 O O . GLY A 1 246 ? 9.356 7.261 -15.714 1.00 93.75 246 GLY A O 1
ATOM 2049 N N . TYR A 1 247 ? 9.230 8.568 -13.905 1.00 93.44 247 TYR A N 1
ATOM 2050 C CA . TYR A 1 247 ? 10.012 9.657 -14.500 1.00 93.44 247 TYR A CA 1
ATOM 2051 C C . TYR A 1 247 ? 11.523 9.457 -14.329 1.00 93.44 247 TYR A C 1
ATOM 2053 O O . TYR A 1 247 ? 12.272 9.481 -15.306 1.00 93.44 247 TYR A O 1
ATOM 2061 N N . TYR A 1 248 ? 11.976 9.259 -13.093 1.00 93.62 248 TYR A N 1
ATOM 2062 C CA . TYR A 1 248 ? 13.380 9.077 -12.737 1.00 93.62 248 TYR A CA 1
ATOM 2063 C C . TYR A 1 248 ? 13.882 7.646 -12.949 1.00 93.62 248 TYR A C 1
ATOM 2065 O O . TYR A 1 248 ? 15.094 7.452 -13.029 1.00 93.62 248 TYR A O 1
ATOM 2073 N N . ARG A 1 249 ? 12.985 6.655 -13.070 1.00 93.62 249 ARG A N 1
ATOM 2074 C CA . ARG A 1 249 ? 13.321 5.240 -13.333 1.00 93.62 249 ARG A CA 1
ATOM 2075 C C . ARG A 1 249 ? 14.140 4.564 -12.241 1.00 93.62 249 ARG A C 1
ATOM 2077 O O . ARG A 1 249 ? 14.904 3.635 -12.514 1.00 93.62 249 ARG A O 1
ATOM 2084 N N . TYR A 1 250 ? 13.994 5.005 -10.997 1.00 94.94 250 TYR A N 1
ATOM 2085 C CA . TYR A 1 250 ? 14.603 4.309 -9.867 1.00 94.94 250 TYR A CA 1
ATOM 2086 C C . TYR A 1 250 ? 13.842 3.011 -9.578 1.00 94.94 250 TYR A C 1
ATOM 2088 O O . TYR A 1 250 ? 12.620 3.072 -9.501 1.00 94.94 250 TYR A O 1
ATOM 2096 N N . PRO A 1 251 ? 14.520 1.859 -9.417 1.00 95.94 251 PRO A N 1
ATOM 2097 C CA . PRO A 1 251 ? 13.890 0.614 -8.975 1.00 95.94 251 PRO A CA 1
ATOM 2098 C C . PRO A 1 251 ? 13.112 0.767 -7.665 1.00 95.94 251 PRO A C 1
ATOM 2100 O O . PRO A 1 251 ? 13.601 1.416 -6.739 1.00 95.94 251 PRO A O 1
ATOM 2103 N N . THR A 1 252 ? 11.953 0.120 -7.578 1.00 94.62 252 THR A N 1
ATOM 2104 C CA . THR A 1 252 ? 11.019 0.171 -6.436 1.00 94.62 252 THR A CA 1
ATOM 2105 C C . THR A 1 252 ? 10.458 -1.225 -6.136 1.00 94.62 252 THR A C 1
ATOM 2107 O O . THR A 1 252 ? 10.501 -2.093 -7.007 1.00 94.62 252 THR A O 1
ATOM 2110 N N . HIS A 1 253 ? 10.009 -1.461 -4.896 1.00 93.62 253 HIS A N 1
ATOM 2111 C CA . HIS A 1 253 ? 9.341 -2.693 -4.418 1.00 93.62 253 HIS A CA 1
ATOM 2112 C C . HIS A 1 253 ? 10.022 -4.028 -4.779 1.00 93.62 253 HIS A C 1
ATOM 2114 O O . HIS A 1 253 ? 9.369 -5.038 -5.048 1.00 93.62 253 HIS A O 1
ATOM 2120 N N . TYR A 1 254 ? 11.354 -4.032 -4.850 1.00 92.31 254 TYR A N 1
ATOM 2121 C CA . TYR A 1 254 ? 12.125 -5.190 -5.291 1.00 92.31 254 TYR A CA 1
ATOM 2122 C C . TYR A 1 254 ? 12.674 -6.005 -4.124 1.00 92.31 254 TYR A C 1
ATOM 2124 O O . TYR A 1 254 ? 12.994 -5.481 -3.056 1.00 92.31 254 TYR A O 1
ATOM 2132 N N . THR A 1 255 ? 12.904 -7.293 -4.366 1.00 89.44 255 THR A N 1
ATOM 2133 C CA . THR A 1 255 ? 13.647 -8.139 -3.430 1.00 89.44 255 THR A CA 1
ATOM 2134 C C . THR A 1 255 ? 15.149 -7.873 -3.516 1.00 89.44 255 THR A C 1
ATOM 2136 O O . THR A 1 255 ? 15.727 -7.724 -4.600 1.00 89.44 255 THR A O 1
ATOM 2139 N N . HIS A 1 256 ? 15.809 -7.821 -2.356 1.00 79.25 256 HIS A N 1
ATOM 2140 C CA . HIS A 1 256 ? 17.262 -7.728 -2.274 1.00 79.25 256 HIS A CA 1
ATOM 2141 C C . HIS A 1 256 ? 17.823 -8.955 -1.542 1.00 79.25 256 HIS A C 1
ATOM 2143 O O . HIS A 1 256 ? 17.637 -9.069 -0.335 1.00 79.25 256 HIS A O 1
ATOM 2149 N N . PRO A 1 257 ? 18.553 -9.861 -2.223 1.00 69.88 257 PRO A N 1
ATOM 2150 C CA . PRO A 1 257 ? 19.053 -11.097 -1.609 1.00 69.88 257 PRO A CA 1
ATOM 2151 C C . PRO A 1 257 ? 20.041 -10.895 -0.450 1.00 69.88 257 PRO A C 1
ATOM 2153 O O . PRO A 1 257 ? 20.383 -11.856 0.236 1.00 69.88 257 PRO A O 1
ATOM 2156 N N . GLU A 1 258 ? 20.584 -9.682 -0.307 1.00 70.50 258 GLU A N 1
ATOM 2157 C CA . GLU A 1 258 ? 21.542 -9.304 0.739 1.00 70.50 258 GLU A CA 1
ATOM 2158 C C . GLU A 1 258 ? 20.884 -8.504 1.888 1.00 70.50 258 GLU A C 1
ATOM 2160 O O . GLU A 1 258 ? 21.594 -8.092 2.798 1.00 70.50 258 GLU A O 1
ATOM 2165 N N . GLN A 1 259 ? 19.565 -8.257 1.859 1.00 70.62 259 GLN A N 1
ATOM 2166 C CA . GLN A 1 259 ? 18.839 -7.594 2.952 1.00 70.62 259 GLN A CA 1
ATOM 2167 C C . GLN A 1 259 ? 17.995 -8.607 3.722 1.00 70.62 259 GLN A C 1
ATOM 2169 O O . GLN A 1 259 ? 17.150 -9.280 3.138 1.00 70.62 259 GLN A O 1
ATOM 2174 N N . ASP A 1 260 ? 18.195 -8.663 5.038 1.00 66.94 260 ASP A N 1
ATOM 2175 C CA . ASP A 1 260 ? 17.441 -9.565 5.915 1.00 66.94 260 ASP A CA 1
ATOM 2176 C C . ASP A 1 260 ? 15.986 -9.104 6.121 1.00 66.94 260 ASP A C 1
ATOM 2178 O O . ASP A 1 260 ? 15.106 -9.921 6.385 1.00 66.94 260 ASP A O 1
ATOM 2182 N N . VAL A 1 261 ? 15.709 -7.802 5.961 1.00 72.25 261 VAL A N 1
ATOM 2183 C CA . VAL A 1 261 ? 14.372 -7.208 6.118 1.00 72.25 261 VAL A CA 1
ATOM 2184 C C . VAL A 1 261 ? 14.068 -6.281 4.939 1.00 72.25 261 VAL A C 1
ATOM 2186 O O . VAL A 1 261 ? 14.815 -5.338 4.677 1.00 72.25 261 VAL A O 1
ATOM 2189 N N . LYS A 1 262 ? 12.957 -6.536 4.234 1.00 82.69 262 LYS A N 1
ATOM 2190 C CA . LYS A 1 262 ? 12.473 -5.710 3.113 1.00 82.69 262 LYS A CA 1
ATOM 2191 C C . LYS A 1 262 ? 11.747 -4.465 3.632 1.00 82.69 262 LYS A C 1
ATOM 2193 O O . LYS A 1 262 ? 11.002 -4.546 4.605 1.00 82.69 262 LYS A O 1
ATOM 2198 N N . GLN A 1 263 ? 11.905 -3.332 2.947 1.00 86.25 263 GLN A N 1
ATOM 2199 C CA . GLN A 1 263 ? 11.207 -2.089 3.303 1.00 86.25 263 GLN A CA 1
ATOM 2200 C C . GLN A 1 263 ? 9.678 -2.240 3.240 1.00 86.25 263 GLN A C 1
ATOM 2202 O O . GLN A 1 263 ? 8.995 -1.762 4.145 1.00 86.25 263 GLN A O 1
ATOM 2207 N N . ASP A 1 264 ? 9.156 -2.938 2.226 1.00 90.19 264 ASP A N 1
ATOM 2208 C CA . ASP A 1 264 ? 7.717 -3.204 2.098 1.00 90.19 264 ASP A CA 1
ATOM 2209 C C . ASP A 1 264 ? 7.202 -4.024 3.294 1.00 90.19 264 ASP A C 1
ATOM 2211 O O . ASP A 1 264 ? 6.183 -3.677 3.875 1.00 90.19 264 ASP A O 1
ATOM 2215 N N . ASN A 1 265 ? 7.971 -5.012 3.773 1.00 90.88 265 ASN A N 1
ATOM 2216 C CA . ASN A 1 265 ? 7.601 -5.788 4.962 1.00 90.88 265 ASN A CA 1
ATOM 2217 C C . ASN A 1 265 ? 7.520 -4.916 6.227 1.00 90.88 265 ASN A C 1
ATOM 2219 O O . ASN A 1 265 ? 6.663 -5.156 7.070 1.00 90.88 265 ASN A O 1
ATOM 2223 N N . ILE A 1 266 ? 8.397 -3.915 6.379 1.00 92.56 266 ILE A N 1
ATOM 2224 C CA . ILE A 1 266 ? 8.354 -2.979 7.520 1.00 92.56 266 ILE A CA 1
ATOM 2225 C C . ILE A 1 266 ? 7.083 -2.126 7.451 1.00 92.56 266 ILE A C 1
ATOM 2227 O O . ILE A 1 266 ? 6.422 -1.924 8.470 1.00 92.56 266 ILE A O 1
ATOM 2231 N N . ARG A 1 267 ? 6.735 -1.639 6.252 1.00 94.50 267 ARG A N 1
ATOM 2232 C CA . ARG A 1 267 ? 5.506 -0.871 6.021 1.00 94.50 267 ARG A CA 1
ATOM 2233 C C . ARG A 1 267 ? 4.275 -1.724 6.321 1.00 94.50 267 ARG A C 1
ATOM 2235 O O . ARG A 1 267 ? 3.453 -1.324 7.139 1.00 94.50 267 ARG A O 1
ATOM 2242 N N . ASP A 1 268 ? 4.181 -2.906 5.722 1.00 95.75 268 ASP A N 1
ATOM 2243 C CA . ASP A 1 268 ? 3.041 -3.808 5.894 1.00 95.75 268 ASP A CA 1
ATOM 2244 C C . ASP A 1 268 ? 2.886 -4.233 7.363 1.00 95.75 268 ASP A C 1
ATOM 2246 O O . ASP A 1 268 ? 1.770 -4.301 7.884 1.00 95.75 268 ASP A O 1
ATOM 2250 N N . LEU A 1 269 ? 4.001 -4.451 8.072 1.00 95.81 269 LEU A N 1
ATOM 2251 C CA . LEU A 1 269 ? 3.990 -4.732 9.507 1.00 95.81 269 LEU A CA 1
ATOM 2252 C C . LEU A 1 269 ? 3.437 -3.551 10.311 1.00 95.81 269 LEU A C 1
ATOM 2254 O O . LEU A 1 269 ? 2.577 -3.742 11.164 1.00 95.81 269 LEU A O 1
ATOM 2258 N N . PHE A 1 270 ? 3.856 -2.321 10.004 1.00 96.94 270 PHE A N 1
ATOM 2259 C CA . PHE A 1 270 ? 3.305 -1.133 10.656 1.00 96.94 270 PHE A CA 1
ATOM 2260 C C . PHE A 1 270 ? 1.784 -1.018 10.460 1.00 96.94 270 PHE A C 1
ATOM 2262 O O . PHE A 1 270 ? 1.071 -0.705 11.417 1.00 96.94 270 PHE A O 1
ATOM 2269 N N . PHE A 1 271 ? 1.268 -1.267 9.254 1.00 98.25 271 PHE A N 1
ATOM 2270 C CA . PHE A 1 271 ? -0.173 -1.214 8.984 1.00 98.25 271 PHE A CA 1
ATOM 2271 C C . PHE A 1 271 ? -0.932 -2.344 9.691 1.00 98.25 271 PHE A C 1
ATOM 2273 O O . PHE A 1 271 ? -1.921 -2.083 10.375 1.00 98.25 271 PHE A O 1
ATOM 2280 N N . THR A 1 272 ? -0.439 -3.580 9.623 1.00 97.94 272 THR A N 1
ATOM 2281 C CA . THR A 1 272 ? -1.087 -4.727 10.283 1.00 97.94 272 THR A CA 1
ATOM 2282 C C . THR A 1 272 ? -1.063 -4.633 11.811 1.00 97.94 272 THR A C 1
ATOM 2284 O O . THR A 1 272 ? -2.066 -4.926 12.457 1.00 97.94 272 THR A O 1
ATOM 2287 N N . GLU A 1 273 ? 0.012 -4.124 12.417 1.00 97.81 273 GLU A N 1
ATOM 2288 C CA . GLU A 1 273 ? 0.057 -3.809 13.856 1.00 97.81 273 GLU A CA 1
ATOM 2289 C C . GLU A 1 273 ? -0.808 -2.602 14.240 1.00 97.81 273 GLU A C 1
ATOM 2291 O O . GLU A 1 273 ? -1.170 -2.446 15.404 1.00 97.81 273 GLU A O 1
ATOM 2296 N N . SER A 1 274 ? -1.151 -1.754 13.267 1.00 98.06 274 SER A N 1
ATOM 2297 C CA . SER A 1 274 ? -2.114 -0.658 13.426 1.00 98.06 274 SER A CA 1
ATOM 2298 C C . SER A 1 274 ? -3.569 -1.118 13.265 1.00 98.06 274 SER A C 1
ATOM 2300 O O . SER A 1 274 ? -4.465 -0.277 13.303 1.00 98.06 274 SER A O 1
ATOM 2302 N N . GLY A 1 275 ? -3.813 -2.413 13.041 1.00 98.31 275 GLY A N 1
ATOM 2303 C CA . GLY A 1 275 ? -5.145 -2.987 12.841 1.00 98.31 275 GLY A CA 1
ATOM 2304 C C . GLY A 1 275 ? -5.686 -2.903 11.416 1.00 98.31 275 GLY A C 1
ATOM 2305 O O . GLY A 1 275 ? -6.878 -3.114 11.203 1.00 98.31 275 GLY A O 1
ATOM 2306 N N . TRP A 1 276 ? -4.835 -2.612 10.431 1.00 98.75 276 TRP A N 1
ATOM 2307 C CA . TRP A 1 276 ? -5.236 -2.510 9.029 1.00 98.75 276 TRP A CA 1
ATOM 2308 C C . TRP A 1 276 ? -4.993 -3.820 8.286 1.00 98.75 276 TRP A C 1
ATOM 2310 O O . TRP A 1 276 ? -4.024 -4.536 8.543 1.00 98.75 276 TRP A O 1
ATOM 2320 N N . VAL A 1 277 ? -5.855 -4.112 7.319 1.00 98.75 277 VAL A N 1
ATOM 2321 C CA . VAL A 1 277 ? -5.572 -5.105 6.277 1.00 98.75 277 VAL A CA 1
ATOM 2322 C C . VAL A 1 277 ? -4.730 -4.425 5.202 1.00 98.75 277 VAL A C 1
ATOM 2324 O O . VAL A 1 277 ? -5.006 -3.286 4.844 1.00 98.75 277 VAL A O 1
ATOM 2327 N N . VAL A 1 278 ? -3.729 -5.111 4.661 1.00 98.62 278 VAL A N 1
ATOM 2328 C CA . VAL A 1 278 ? -2.948 -4.620 3.515 1.00 98.62 278 VAL A CA 1
ATOM 2329 C C . VAL A 1 278 ? -3.250 -5.496 2.312 1.00 98.62 278 VAL A C 1
ATOM 2331 O O . VAL A 1 278 ? -3.203 -6.719 2.430 1.00 98.62 278 VAL A O 1
ATOM 2334 N N . ILE A 1 279 ? -3.536 -4.892 1.162 1.00 98.50 279 ILE A N 1
ATOM 2335 C CA . ILE A 1 279 ? -3.672 -5.559 -0.132 1.00 98.50 279 ILE A CA 1
ATOM 2336 C C . ILE A 1 279 ? -2.699 -4.905 -1.111 1.00 98.50 279 ILE A C 1
ATOM 2338 O O . ILE A 1 279 ? -2.790 -3.708 -1.360 1.00 98.50 279 ILE A O 1
ATOM 2342 N N . ARG A 1 280 ? -1.800 -5.681 -1.720 1.00 98.19 280 ARG A N 1
ATOM 2343 C CA . ARG A 1 280 ? -0.881 -5.175 -2.752 1.00 98.19 280 ARG A CA 1
ATOM 2344 C C . ARG A 1 280 ? -1.176 -5.817 -4.100 1.00 98.19 280 ARG A C 1
ATOM 2346 O O . ARG A 1 280 ? -1.310 -7.041 -4.189 1.00 98.19 280 ARG A O 1
ATOM 2353 N N . PHE A 1 281 ? -1.210 -5.008 -5.150 1.00 98.44 281 PHE A N 1
ATOM 2354 C CA . PHE A 1 281 ? -1.258 -5.442 -6.547 1.00 98.44 281 PHE A CA 1
ATOM 2355 C C . PHE A 1 281 ? -0.051 -4.897 -7.300 1.00 98.44 281 PHE A C 1
ATOM 2357 O O . PHE A 1 281 ? 0.470 -3.847 -6.941 1.00 98.44 281 PHE A O 1
ATOM 2364 N N . THR A 1 282 ? 0.358 -5.538 -8.392 1.00 98.56 282 THR A N 1
ATOM 2365 C CA . THR A 1 282 ? 1.273 -4.875 -9.331 1.00 98.56 282 THR A CA 1
ATOM 2366 C C . THR A 1 282 ? 0.511 -3.839 -10.162 1.00 98.56 282 THR A C 1
ATOM 2368 O O . THR A 1 282 ? -0.670 -4.020 -10.479 1.00 98.56 282 THR A O 1
ATOM 2371 N N . GLU A 1 283 ? 1.176 -2.767 -10.604 1.00 98.69 283 GLU A N 1
ATOM 2372 C CA . GLU A 1 283 ? 0.571 -1.807 -11.542 1.00 98.69 283 GLU A CA 1
ATOM 2373 C C . GLU A 1 283 ? 0.075 -2.506 -12.815 1.00 98.69 283 GLU A C 1
ATOM 2375 O O . GLU A 1 283 ? -0.959 -2.137 -13.373 1.00 98.69 283 GLU A O 1
ATOM 2380 N N . ARG A 1 284 ? 0.783 -3.549 -13.261 1.00 98.31 284 ARG A N 1
ATOM 2381 C CA . ARG A 1 284 ? 0.389 -4.327 -14.434 1.00 98.31 284 ARG A CA 1
ATOM 2382 C C . ARG A 1 284 ? -0.922 -5.077 -14.204 1.00 98.31 284 ARG A C 1
ATOM 2384 O O . ARG A 1 284 ? -1.763 -5.043 -15.097 1.00 98.31 284 ARG A O 1
ATOM 2391 N N . GLN A 1 285 ? -1.131 -5.696 -13.041 1.00 98.31 285 GLN A N 1
ATOM 2392 C CA . GLN A 1 285 ? -2.418 -6.310 -12.690 1.00 98.31 285 GLN A CA 1
ATOM 2393 C C . GLN A 1 285 ? -3.533 -5.261 -12.689 1.00 98.31 285 GLN A C 1
ATOM 2395 O O . GLN A 1 285 ? -4.543 -5.435 -13.367 1.00 98.31 285 GLN A O 1
ATOM 2400 N N . VAL A 1 286 ? -3.316 -4.125 -12.020 1.00 98.50 286 VAL A N 1
ATOM 2401 C CA . VAL A 1 286 ? -4.287 -3.019 -11.976 1.00 98.50 286 VAL A CA 1
ATOM 2402 C C . VAL A 1 286 ? -4.593 -2.463 -13.369 1.00 98.50 286 VAL A C 1
ATOM 2404 O O . VAL A 1 286 ? -5.720 -2.057 -13.645 1.00 98.50 286 VAL A O 1
ATOM 2407 N N . HIS A 1 287 ? -3.612 -2.424 -14.267 1.00 98.31 287 HIS A N 1
ATOM 2408 C CA . HIS A 1 287 ? -3.805 -1.918 -15.619 1.00 98.31 287 HIS A CA 1
ATOM 2409 C C . HIS A 1 287 ? -4.482 -2.933 -16.549 1.00 98.31 287 HIS A C 1
ATOM 2411 O O . HIS A 1 287 ? -5.419 -2.578 -17.262 1.00 98.31 287 HIS A O 1
ATOM 2417 N N . CYS A 1 288 ? -3.996 -4.173 -16.572 1.00 97.50 288 CYS A N 1
ATOM 2418 C CA . CYS A 1 288 ? -4.402 -5.187 -17.543 1.00 97.50 288 CYS A CA 1
ATOM 2419 C C . CYS A 1 288 ? -5.599 -6.029 -17.085 1.00 97.50 288 CYS A C 1
ATOM 2421 O O . CYS A 1 288 ? -6.262 -6.619 -17.934 1.00 97.50 288 CYS A O 1
ATOM 2423 N N . GLN A 1 289 ? -5.848 -6.118 -15.777 1.00 97.19 289 GLN A N 1
ATOM 2424 C CA . GLN A 1 289 ? -6.881 -6.962 -15.161 1.00 97.19 289 GLN A CA 1
ATOM 2425 C C . GLN A 1 289 ? -7.634 -6.234 -14.025 1.00 97.19 289 GLN A C 1
ATOM 2427 O O . GLN A 1 289 ? -7.768 -6.760 -12.916 1.00 97.19 289 GLN A O 1
ATOM 2432 N N . PRO A 1 290 ? -8.101 -4.986 -14.241 1.00 97.44 290 PRO A N 1
ATOM 2433 C CA . PRO A 1 290 ? -8.649 -4.165 -13.164 1.00 97.44 290 PRO A CA 1
ATOM 2434 C C . PRO A 1 290 ? -9.898 -4.772 -12.508 1.00 97.44 290 PRO A C 1
ATOM 2436 O O . PRO A 1 290 ? -10.101 -4.611 -11.304 1.00 97.44 290 PRO A O 1
ATOM 2439 N N . PHE A 1 291 ? -10.742 -5.465 -13.278 1.00 96.56 291 PHE A N 1
ATOM 2440 C CA . PHE A 1 291 ? -11.972 -6.069 -12.761 1.00 96.56 291 PHE A CA 1
ATOM 2441 C C . PHE A 1 291 ? -11.680 -7.315 -11.927 1.00 96.56 291 PHE A C 1
ATOM 2443 O O . PHE A 1 291 ? -12.325 -7.536 -10.907 1.00 96.56 291 PHE A O 1
ATOM 2450 N N . GLU A 1 292 ? -10.672 -8.093 -12.306 1.00 96.56 292 GLU A N 1
ATOM 2451 C CA . GLU A 1 292 ? -10.183 -9.232 -11.542 1.00 96.56 292 GLU A CA 1
ATOM 2452 C C . GLU A 1 292 ? -9.555 -8.773 -10.220 1.00 96.56 292 GLU A C 1
ATOM 2454 O O . GLU A 1 292 ? -9.811 -9.389 -9.186 1.00 96.56 292 GLU A O 1
ATOM 2459 N N . CYS A 1 293 ? -8.817 -7.655 -10.210 1.00 97.56 293 CYS A N 1
ATOM 2460 C CA . CYS A 1 293 ? -8.340 -7.032 -8.970 1.00 97.56 293 CYS A CA 1
ATOM 2461 C C . CYS A 1 293 ? -9.508 -6.592 -8.070 1.00 97.56 293 CYS A C 1
ATOM 2463 O O . CYS A 1 293 ? -9.486 -6.835 -6.866 1.00 97.56 293 CYS A O 1
ATOM 2465 N N . ILE A 1 294 ? -10.561 -5.995 -8.638 1.00 97.12 294 ILE A N 1
ATOM 2466 C CA . ILE A 1 294 ? -11.771 -5.608 -7.889 1.00 97.12 294 ILE A CA 1
ATOM 2467 C C . ILE A 1 294 ? -12.501 -6.832 -7.333 1.00 97.12 294 ILE A C 1
ATOM 2469 O O . ILE A 1 294 ? -12.915 -6.823 -6.176 1.00 97.12 294 ILE A O 1
ATOM 2473 N N . ASN A 1 295 ? -12.641 -7.898 -8.119 1.00 95.31 295 ASN A N 1
ATOM 2474 C CA . ASN A 1 295 ? -13.231 -9.151 -7.652 1.00 95.31 295 ASN A CA 1
ATOM 2475 C C . ASN A 1 295 ? -12.398 -9.770 -6.525 1.00 95.31 295 ASN A C 1
ATOM 2477 O O . ASN A 1 295 ? -12.964 -10.292 -5.566 1.00 95.31 295 ASN A O 1
ATOM 2481 N N . TYR A 1 296 ? -11.071 -9.651 -6.591 1.00 96.06 296 TYR A N 1
ATOM 2482 C CA . TYR A 1 296 ? -10.184 -10.076 -5.514 1.00 96.06 296 TYR A CA 1
ATOM 2483 C C . TYR A 1 296 ? -10.422 -9.266 -4.229 1.00 96.06 296 TYR A C 1
ATOM 2485 O O . TYR A 1 296 ? -10.597 -9.858 -3.165 1.00 96.06 296 TYR A O 1
ATOM 2493 N N . ILE A 1 297 ? -10.537 -7.933 -4.322 1.00 96.69 297 ILE A N 1
ATOM 2494 C CA . ILE A 1 297 ? -10.906 -7.064 -3.186 1.00 96.69 297 ILE A CA 1
ATOM 2495 C C . ILE A 1 297 ? -12.263 -7.485 -2.601 1.00 96.69 297 ILE A C 1
ATOM 2497 O O . ILE A 1 297 ? -12.385 -7.634 -1.387 1.00 96.69 297 ILE A O 1
ATOM 2501 N N . LYS A 1 298 ? -13.272 -7.746 -3.444 1.00 95.06 298 LYS A N 1
ATOM 2502 C CA . LYS A 1 298 ? -14.583 -8.256 -3.001 1.00 95.06 298 LYS A CA 1
ATOM 2503 C C . LYS A 1 298 ? -14.468 -9.598 -2.281 1.00 95.06 298 LYS A C 1
ATOM 2505 O O . LYS A 1 298 ? -15.144 -9.801 -1.279 1.00 95.06 298 LYS A O 1
ATOM 2510 N N . GLY A 1 299 ? -13.605 -10.495 -2.756 1.00 93.88 299 GLY A N 1
ATOM 2511 C CA . GLY A 1 299 ? -13.318 -11.770 -2.099 1.00 93.88 299 GLY A CA 1
ATOM 2512 C C . GLY A 1 299 ? -12.719 -11.588 -0.702 1.00 93.88 299 GLY A C 1
ATOM 2513 O O . GLY A 1 299 ? -13.154 -12.251 0.239 1.00 93.88 299 GLY A O 1
ATOM 2514 N N . VAL A 1 300 ? -11.781 -10.646 -0.546 1.00 95.31 300 VAL A N 1
ATOM 2515 C CA . VAL A 1 300 ? -11.229 -10.273 0.767 1.00 95.31 300 VAL A CA 1
ATOM 2516 C C . VAL A 1 300 ? -12.331 -9.716 1.667 1.00 95.31 300 VAL A C 1
ATOM 2518 O O . VAL A 1 300 ? -12.530 -10.241 2.759 1.00 95.31 300 VAL A O 1
ATOM 2521 N N . LEU A 1 301 ? -13.105 -8.733 1.201 1.00 95.69 301 LEU A N 1
ATOM 2522 C CA . LEU A 1 301 ? -14.213 -8.146 1.964 1.00 95.69 301 LEU A CA 1
ATOM 2523 C C . LEU A 1 301 ? -15.237 -9.201 2.403 1.00 95.69 301 LEU A C 1
ATOM 2525 O O . LEU A 1 301 ? -15.582 -9.273 3.579 1.00 95.69 301 LEU A O 1
ATOM 2529 N N . ASN A 1 302 ? -15.668 -10.078 1.496 1.00 93.88 302 ASN A N 1
ATOM 2530 C CA . ASN A 1 302 ? -16.618 -11.146 1.808 1.00 93.88 302 ASN A CA 1
ATOM 2531 C C . ASN A 1 302 ? -16.077 -12.117 2.869 1.00 93.88 302 ASN A C 1
ATOM 2533 O O . ASN A 1 302 ? -16.823 -12.548 3.749 1.00 93.88 302 ASN A O 1
ATOM 2537 N N . SER A 1 303 ? -14.772 -12.410 2.837 1.00 94.31 303 SER A N 1
ATOM 2538 C CA . SER A 1 303 ? -14.129 -13.250 3.854 1.00 94.31 303 SER A CA 1
ATOM 2539 C C . SER A 1 303 ? -14.117 -12.608 5.247 1.00 94.31 303 SER A C 1
ATOM 2541 O O . SER A 1 303 ? -14.092 -13.324 6.246 1.00 94.31 303 SER A O 1
ATOM 2543 N N . LEU A 1 304 ? -14.160 -11.274 5.326 1.00 95.12 304 LEU A N 1
ATOM 2544 C CA . LEU A 1 304 ? -14.180 -10.521 6.582 1.00 95.12 304 LEU A CA 1
ATOM 2545 C C . LEU A 1 304 ? -15.609 -10.318 7.101 1.00 95.12 304 LEU A C 1
ATOM 2547 O O . LEU A 1 304 ? -15.843 -10.468 8.299 1.00 95.12 304 LEU A O 1
ATOM 2551 N N . TYR A 1 305 ? -16.563 -10.034 6.210 1.00 93.88 305 TYR A N 1
ATOM 2552 C CA . TYR A 1 305 ? -17.970 -9.829 6.564 1.00 93.88 305 TYR A CA 1
ATOM 2553 C C . TYR A 1 305 ? -18.702 -11.135 6.875 1.00 93.88 305 TYR A C 1
ATOM 2555 O O . TYR A 1 305 ? -19.356 -11.257 7.908 1.00 93.88 305 TYR A O 1
ATOM 2563 N N . ASN A 1 306 ? -18.577 -12.120 5.986 1.00 87.62 306 ASN A N 1
ATOM 2564 C CA . ASN A 1 306 ? -19.424 -13.312 5.983 1.00 87.62 306 ASN A CA 1
ATOM 2565 C C . ASN A 1 306 ? -18.659 -14.586 6.354 1.00 87.62 306 ASN A C 1
ATOM 2567 O O . ASN A 1 306 ? -19.262 -15.650 6.455 1.00 87.62 306 ASN A O 1
ATOM 2571 N N . LYS A 1 307 ? -17.332 -14.499 6.553 1.00 82.31 307 LYS A N 1
ATOM 2572 C CA . LYS A 1 307 ? -16.436 -15.658 6.753 1.00 82.31 307 LYS A CA 1
ATOM 2573 C C . LYS A 1 307 ? -16.495 -16.669 5.603 1.00 82.31 307 LYS A C 1
ATOM 2575 O O . LYS A 1 307 ? -16.090 -17.819 5.751 1.00 82.31 307 LYS A O 1
ATOM 2580 N N . GLU A 1 308 ? -16.985 -16.228 4.450 1.00 76.88 308 GLU A N 1
ATOM 2581 C CA . GLU A 1 308 ? -17.071 -17.021 3.237 1.00 76.88 308 GLU A CA 1
ATOM 2582 C C . GLU A 1 308 ? -15.929 -16.636 2.306 1.00 76.88 308 GLU A C 1
ATOM 2584 O O . GLU A 1 308 ? -15.801 -15.485 1.878 1.00 76.88 308 GLU A O 1
ATOM 2589 N N . PHE A 1 309 ? -15.110 -17.621 1.954 1.00 72.06 309 PHE A N 1
ATOM 2590 C CA . PHE A 1 309 ? -14.036 -17.448 0.992 1.00 72.06 309 PHE A CA 1
ATOM 2591 C C . PHE A 1 309 ? -14.343 -18.225 -0.284 1.00 72.06 309 PHE A C 1
ATOM 2593 O O . PHE A 1 309 ? -14.393 -19.455 -0.289 1.00 72.06 309 PHE A O 1
ATOM 2600 N N . THR A 1 310 ? -14.524 -17.501 -1.389 1.00 65.94 310 THR A N 1
ATOM 2601 C CA . THR A 1 310 ? -14.582 -18.122 -2.714 1.00 65.94 310 THR A CA 1
ATOM 2602 C C . THR A 1 310 ? -13.185 -18.084 -3.317 1.00 65.94 310 THR A C 1
ATOM 2604 O O . THR A 1 310 ? -12.729 -17.041 -3.769 1.00 65.94 310 THR A O 1
ATOM 2607 N N . ALA A 1 311 ? -12.514 -19.236 -3.357 1.00 56.59 311 ALA A N 1
ATOM 2608 C CA . ALA A 1 311 ? -11.130 -19.379 -3.823 1.00 56.59 311 ALA A CA 1
ATOM 2609 C C . ALA A 1 311 ? -10.905 -19.120 -5.330 1.00 56.59 311 ALA A C 1
ATOM 2611 O O . ALA A 1 311 ? -9.818 -19.381 -5.844 1.00 56.59 311 ALA A O 1
ATOM 2612 N N . LYS A 1 312 ? -11.907 -18.626 -6.068 1.00 59.47 312 LYS A N 1
ATOM 2613 C CA . LYS A 1 312 ? -11.729 -18.234 -7.470 1.00 59.47 312 LYS A CA 1
ATOM 2614 C C . LYS A 1 312 ? -11.056 -16.866 -7.536 1.00 59.47 312 LYS A C 1
ATOM 2616 O O . LYS A 1 312 ? -11.706 -15.841 -7.702 1.00 59.47 312 LYS A O 1
ATOM 2621 N N . ALA A 1 313 ? -9.738 -16.866 -7.369 1.00 62.97 313 ALA A N 1
ATOM 2622 C CA . ALA A 1 313 ? -8.913 -15.729 -7.735 1.00 62.97 313 ALA A CA 1
ATOM 2623 C C . ALA A 1 313 ? -8.689 -15.763 -9.254 1.00 62.97 313 ALA A C 1
ATOM 2625 O O . ALA A 1 313 ? -7.865 -16.531 -9.746 1.00 62.97 313 ALA A O 1
ATOM 2626 N N . ASP A 1 314 ? -9.437 -14.939 -9.989 1.00 80.19 314 ASP A N 1
ATOM 2627 C CA . ASP A 1 314 ? -9.280 -14.803 -11.446 1.00 80.19 314 ASP A CA 1
ATOM 2628 C C . ASP A 1 314 ? -8.089 -13.896 -11.825 1.00 80.19 314 ASP A C 1
ATOM 2630 O O . ASP A 1 314 ? -7.621 -13.909 -12.964 1.00 80.19 314 ASP A O 1
ATOM 2634 N N . CYS A 1 315 ? -7.567 -13.115 -10.871 1.00 88.75 315 CYS A N 1
ATOM 2635 C CA . CYS A 1 315 ? -6.407 -12.252 -11.083 1.00 88.75 315 CYS A CA 1
ATOM 2636 C C . CYS A 1 315 ? -5.140 -13.101 -11.270 1.00 88.75 315 CYS A C 1
ATOM 2638 O O . CYS A 1 315 ? -4.814 -13.942 -10.427 1.00 88.75 315 CYS A O 1
ATOM 2640 N N . ILE A 1 316 ? -4.415 -12.889 -12.374 1.00 92.94 316 ILE A N 1
ATOM 2641 C CA . ILE A 1 316 ? -3.215 -13.670 -12.687 1.00 92.94 316 ILE A CA 1
ATOM 2642 C C . ILE A 1 316 ? -2.139 -13.351 -11.660 1.00 92.94 316 ILE A C 1
ATOM 2644 O O . ILE A 1 316 ? -1.803 -12.188 -11.439 1.00 92.94 316 ILE A O 1
ATOM 2648 N N . ARG A 1 317 ? -1.563 -14.401 -11.072 1.00 94.44 317 ARG A N 1
ATOM 2649 C CA . ARG A 1 317 ? -0.490 -14.253 -10.094 1.00 94.44 317 ARG A CA 1
ATOM 2650 C C . ARG A 1 317 ? 0.795 -13.745 -10.745 1.00 94.44 317 ARG A C 1
ATOM 2652 O O . ARG A 1 317 ? 1.208 -14.253 -11.788 1.00 94.44 317 ARG A O 1
ATOM 2659 N N . GLU A 1 318 ? 1.452 -12.786 -10.101 1.00 95.75 318 GLU A N 1
ATOM 2660 C CA . GLU A 1 318 ? 2.748 -12.247 -10.527 1.00 95.75 318 GLU A CA 1
ATOM 2661 C C . GLU A 1 318 ? 3.765 -12.369 -9.390 1.00 95.75 318 GLU A C 1
ATOM 2663 O O . GLU A 1 318 ? 3.469 -12.036 -8.249 1.00 95.75 318 GLU A O 1
ATOM 2668 N N . ASN A 1 319 ? 4.975 -12.846 -9.683 1.00 95.31 319 ASN A N 1
ATOM 2669 C CA . ASN A 1 319 ? 6.040 -12.890 -8.680 1.00 95.31 319 ASN A CA 1
ATOM 2670 C C . ASN A 1 319 ? 6.603 -11.489 -8.433 1.00 95.31 319 ASN A C 1
ATOM 2672 O O . ASN A 1 319 ? 6.716 -10.689 -9.367 1.00 95.31 319 ASN A O 1
ATOM 2676 N N . GLN A 1 320 ? 7.046 -11.236 -7.203 1.00 94.31 320 GLN A N 1
ATOM 2677 C CA . GLN A 1 320 ? 7.867 -10.074 -6.894 1.00 94.31 320 GLN A CA 1
ATOM 2678 C C . GLN A 1 320 ? 9.122 -10.058 -7.753 1.00 94.31 320 GLN A C 1
ATOM 2680 O O . GLN A 1 320 ? 9.766 -11.087 -7.975 1.00 94.31 320 GLN A O 1
ATOM 2685 N N . TRP A 1 321 ? 9.473 -8.871 -8.227 1.00 95.19 321 TRP A N 1
ATOM 2686 C CA . TRP A 1 321 ? 10.670 -8.680 -9.021 1.00 95.19 321 TRP A CA 1
ATOM 2687 C C . TRP A 1 321 ? 11.897 -8.429 -8.146 1.00 95.19 321 TRP A C 1
ATOM 2689 O O . TRP A 1 321 ? 11.818 -7.874 -7.049 1.00 95.19 321 TRP A O 1
ATOM 2699 N N . ASP A 1 322 ? 13.061 -8.817 -8.653 1.00 94.12 322 ASP A N 1
ATOM 2700 C CA . ASP A 1 322 ? 14.348 -8.463 -8.067 1.00 94.12 322 ASP A CA 1
ATOM 2701 C C . ASP A 1 322 ? 14.902 -7.151 -8.649 1.00 94.12 322 ASP A C 1
ATOM 2703 O O . ASP A 1 322 ? 14.427 -6.607 -9.653 1.00 94.12 322 ASP A O 1
ATOM 2707 N N . TYR A 1 323 ? 15.961 -6.636 -8.023 1.00 93.31 323 TYR A N 1
ATOM 2708 C CA . TYR A 1 323 ? 16.614 -5.405 -8.469 1.00 93.31 323 TYR A CA 1
ATOM 2709 C C . TYR A 1 323 ? 17.090 -5.459 -9.933 1.00 93.31 323 TYR A C 1
ATOM 2711 O O . TYR A 1 323 ? 16.977 -4.477 -10.668 1.00 93.31 323 TYR A O 1
ATOM 2719 N N . ASN A 1 324 ? 17.635 -6.592 -10.387 1.00 94.62 324 ASN A N 1
ATOM 2720 C CA . ASN A 1 324 ? 18.138 -6.725 -11.755 1.00 94.62 324 ASN A CA 1
ATOM 2721 C C . ASN A 1 324 ? 16.992 -6.711 -12.771 1.00 94.62 324 ASN A C 1
ATOM 2723 O O . ASN A 1 324 ? 17.142 -6.103 -13.834 1.00 94.62 324 ASN A O 1
ATOM 2727 N N . GLN A 1 325 ? 15.857 -7.328 -12.443 1.00 96.50 325 GLN A N 1
ATOM 2728 C CA . GLN A 1 325 ? 14.637 -7.274 -13.240 1.00 96.50 325 GLN A CA 1
ATOM 2729 C C . GLN A 1 325 ? 14.150 -5.832 -13.377 1.00 96.50 325 GLN A C 1
ATOM 2731 O O . GLN A 1 325 ? 13.937 -5.395 -14.508 1.00 96.50 325 GLN A O 1
ATOM 2736 N N . CYS A 1 326 ? 14.112 -5.041 -12.297 1.00 96.62 326 CYS A N 1
ATOM 2737 C CA . CYS A 1 326 ? 13.801 -3.606 -12.383 1.00 96.62 326 CYS A CA 1
ATOM 2738 C C . CYS A 1 326 ? 14.724 -2.875 -13.365 1.00 96.62 326 CYS A C 1
ATOM 2740 O O . CYS A 1 326 ? 14.258 -2.112 -14.213 1.00 96.62 326 CYS A O 1
ATOM 2742 N N . ILE A 1 327 ? 16.040 -3.114 -13.278 1.00 96.81 327 ILE A N 1
ATOM 2743 C CA . ILE A 1 327 ? 17.039 -2.483 -14.155 1.00 96.81 327 ILE A CA 1
ATOM 2744 C C . ILE A 1 327 ? 16.837 -2.881 -15.624 1.00 96.81 327 ILE A C 1
ATOM 2746 O O . ILE A 1 327 ? 17.011 -2.056 -16.524 1.00 96.81 327 ILE A O 1
ATOM 2750 N N . GLN A 1 328 ? 16.493 -4.136 -15.898 1.00 97.94 328 GLN A N 1
ATOM 2751 C CA . GLN A 1 328 ? 16.203 -4.590 -17.258 1.00 97.94 328 GLN A CA 1
ATOM 2752 C C . GLN A 1 328 ? 14.904 -3.969 -17.775 1.00 97.94 328 GLN A C 1
ATOM 2754 O O . GLN A 1 328 ? 14.890 -3.396 -18.866 1.00 97.94 328 GLN A O 1
ATOM 2759 N N . TRP A 1 329 ? 13.843 -4.016 -16.973 1.00 98.25 329 TRP A N 1
ATOM 2760 C CA . TRP A 1 329 ? 12.524 -3.491 -17.303 1.00 98.25 329 TRP A CA 1
ATOM 2761 C C . TRP A 1 329 ? 12.526 -1.986 -17.561 1.00 98.25 329 TRP A C 1
ATOM 2763 O O . TRP A 1 329 ? 11.932 -1.557 -18.552 1.00 98.25 329 TRP A O 1
ATOM 2773 N N . GLN A 1 330 ? 13.276 -1.190 -16.792 1.00 96.88 330 GLN A N 1
ATOM 2774 C CA . GLN A 1 330 ? 13.393 0.245 -17.075 1.00 96.88 330 GLN A CA 1
ATOM 2775 C C . GLN A 1 330 ? 14.077 0.542 -18.420 1.00 96.88 330 GLN A C 1
ATOM 2777 O O . GLN A 1 330 ? 13.735 1.529 -19.069 1.00 96.88 330 GLN A O 1
ATOM 2782 N N . LYS A 1 331 ? 15.036 -0.291 -18.862 1.00 97.12 331 LYS A N 1
ATOM 2783 C CA . LYS A 1 331 ? 15.787 -0.088 -20.117 1.00 97.12 331 LYS A CA 1
ATOM 2784 C C . LYS A 1 331 ? 14.948 -0.426 -21.335 1.00 97.12 331 LYS A C 1
ATOM 2786 O O . LYS A 1 331 ? 15.126 0.168 -22.393 1.00 97.12 331 LYS A O 1
ATOM 2791 N N . ILE A 1 332 ? 14.053 -1.397 -21.182 1.00 97.44 332 ILE A N 1
ATOM 2792 C CA . ILE A 1 332 ? 13.151 -1.828 -22.246 1.00 97.44 332 ILE A CA 1
ATOM 2793 C C . ILE A 1 332 ? 11.790 -1.135 -22.181 1.00 97.44 332 ILE A C 1
ATOM 2795 O O . ILE A 1 332 ? 10.913 -1.547 -22.938 1.00 97.44 332 ILE A O 1
ATOM 2799 N N . TYR A 1 333 ? 11.615 -0.117 -21.328 1.00 97.69 333 TYR A N 1
ATOM 2800 C CA . TYR A 1 333 ? 10.369 0.647 -21.199 1.00 97.69 333 TYR A CA 1
ATOM 2801 C C . TYR A 1 333 ? 9.172 -0.254 -20.863 1.00 97.69 333 TYR A C 1
ATOM 2803 O O . TYR A 1 333 ? 8.127 -0.191 -21.504 1.00 97.69 333 TYR A O 1
ATOM 2811 N N . TYR A 1 334 ? 9.364 -1.177 -19.919 1.00 98.38 334 TYR A N 1
ATOM 2812 C CA . TYR A 1 334 ? 8.379 -2.204 -19.582 1.00 98.38 334 TYR A CA 1
ATOM 2813 C C . TYR A 1 334 ? 7.031 -1.614 -19.145 1.00 98.38 334 TYR A C 1
ATOM 2815 O O . TYR A 1 334 ? 6.016 -1.991 -19.727 1.00 98.38 334 TYR A O 1
ATOM 2823 N N . ARG A 1 335 ? 7.031 -0.664 -18.193 1.00 98.12 335 ARG A N 1
ATOM 2824 C CA . ARG A 1 335 ? 5.827 0.056 -17.739 1.00 98.12 335 ARG A CA 1
ATOM 2825 C C . ARG A 1 335 ? 5.149 0.764 -18.901 1.00 98.12 335 ARG A C 1
ATOM 2827 O O . ARG A 1 335 ? 3.982 0.533 -19.179 1.00 98.12 335 ARG A O 1
ATOM 2834 N N . GLU A 1 336 ? 5.901 1.572 -19.636 1.00 98.25 336 GLU A N 1
ATOM 2835 C CA . GLU A 1 336 ? 5.379 2.364 -20.747 1.00 98.25 336 GLU A CA 1
ATOM 2836 C C . GLU A 1 336 ? 4.737 1.501 -21.838 1.00 98.25 336 GLU A C 1
ATOM 2838 O O . GLU A 1 336 ? 3.673 1.847 -22.346 1.00 98.25 336 GLU A O 1
ATOM 2843 N N . LYS A 1 337 ? 5.340 0.347 -22.148 1.00 98.12 337 LYS A N 1
ATOM 2844 C CA . LYS A 1 337 ? 4.812 -0.611 -23.124 1.00 98.12 337 LYS A CA 1
ATOM 2845 C C . LYS A 1 337 ? 3.454 -1.164 -22.725 1.00 98.12 337 LYS A C 1
ATOM 2847 O O . LYS A 1 337 ? 2.558 -1.152 -23.563 1.00 98.12 337 LYS A O 1
ATOM 2852 N N . TYR A 1 338 ? 3.301 -1.671 -21.497 1.00 97.56 338 TYR A N 1
ATOM 2853 C CA . TYR A 1 338 ? 2.005 -2.220 -21.097 1.00 97.56 338 TYR A CA 1
ATOM 2854 C C . TYR A 1 338 ? 0.976 -1.122 -20.830 1.00 97.56 338 TYR A C 1
ATOM 2856 O O . TYR A 1 338 ? -0.192 -1.367 -21.076 1.00 97.56 338 TYR A O 1
ATOM 2864 N N . LEU A 1 339 ? 1.397 0.076 -20.404 1.00 98.25 339 LEU A N 1
ATOM 2865 C CA . LEU A 1 339 ? 0.521 1.241 -20.221 1.00 98.25 339 LEU A CA 1
ATOM 2866 C C . LEU A 1 339 ? 0.115 1.915 -21.543 1.00 98.25 339 LEU A C 1
ATOM 2868 O O . LEU A 1 339 ? -0.760 2.778 -21.538 1.00 98.25 339 LEU A O 1
ATOM 2872 N N . GLY A 1 340 ? 0.763 1.577 -22.662 1.00 97.75 340 GLY A N 1
ATOM 2873 C CA . GLY A 1 340 ? 0.494 2.185 -23.967 1.00 97.75 340 GLY A CA 1
ATOM 2874 C C . GLY A 1 340 ? 0.904 3.659 -24.064 1.00 97.75 340 GLY A C 1
ATOM 2875 O O . GLY A 1 340 ? 0.281 4.421 -24.800 1.00 97.75 340 GLY A O 1
ATOM 2876 N N . ILE A 1 341 ? 1.936 4.079 -23.326 1.00 97.69 341 ILE A N 1
ATOM 2877 C CA . ILE A 1 341 ? 2.450 5.458 -23.337 1.00 97.69 341 ILE A CA 1
ATOM 2878 C C . ILE A 1 341 ? 3.865 5.515 -23.910 1.00 97.69 341 ILE A C 1
ATOM 2880 O O . ILE A 1 341 ? 4.618 4.553 -23.834 1.00 97.69 341 ILE A O 1
ATOM 2884 N N . GLU A 1 342 ? 4.269 6.663 -24.454 1.00 96.00 342 GLU A N 1
ATOM 2885 C CA . GLU A 1 342 ? 5.649 6.835 -24.936 1.00 96.00 342 GLU A CA 1
ATOM 2886 C C . GLU A 1 342 ? 6.645 7.053 -23.788 1.00 96.00 342 GLU A C 1
ATOM 2888 O O . GLU A 1 342 ? 7.762 6.537 -23.803 1.00 96.00 342 GLU A O 1
ATOM 2893 N N . ARG A 1 343 ? 6.257 7.874 -22.803 1.00 95.25 343 ARG A N 1
ATOM 2894 C CA . ARG A 1 343 ? 7.086 8.251 -21.652 1.00 95.25 343 ARG A CA 1
ATOM 2895 C C . ARG A 1 343 ? 6.254 8.874 -20.539 1.00 95.25 343 ARG A C 1
ATOM 2897 O O . ARG A 1 343 ? 5.277 9.577 -20.800 1.00 95.25 343 ARG A O 1
ATOM 2904 N N . PHE A 1 344 ? 6.715 8.706 -19.306 1.00 96.00 344 PHE A N 1
ATOM 2905 C CA . PHE A 1 344 ? 6.196 9.449 -18.164 1.00 96.00 344 PHE A CA 1
ATOM 2906 C C . PHE A 1 344 ? 6.644 10.912 -18.195 1.00 96.00 344 PHE A C 1
ATOM 2908 O O . PHE A 1 344 ? 7.760 11.240 -18.603 1.00 96.00 344 PHE A O 1
ATOM 2915 N N . GLN A 1 345 ? 5.763 11.792 -17.729 1.00 92.00 345 GLN A N 1
ATOM 2916 C CA . GLN A 1 345 ? 6.052 13.213 -17.562 1.00 92.00 345 GLN A CA 1
ATOM 2917 C C . GLN A 1 345 ? 6.456 13.508 -16.122 1.00 92.00 345 GLN A C 1
ATOM 2919 O O . GLN A 1 345 ? 6.001 12.841 -15.190 1.00 92.00 345 GLN A O 1
ATOM 2924 N N . LYS A 1 346 ? 7.282 14.540 -15.935 1.00 89.56 346 LYS A N 1
ATOM 2925 C CA . LYS A 1 346 ? 7.651 14.992 -14.596 1.00 89.56 346 LYS A CA 1
ATOM 2926 C C . LYS A 1 346 ? 6.422 15.555 -13.893 1.00 89.56 346 LYS A C 1
ATOM 2928 O O . LYS A 1 346 ? 5.830 16.527 -14.360 1.00 89.56 346 LYS A O 1
ATOM 2933 N N . ARG A 1 347 ? 6.065 14.964 -12.755 1.00 84.00 347 ARG A N 1
ATOM 2934 C CA . ARG A 1 347 ? 5.031 15.484 -11.859 1.00 84.00 347 ARG A CA 1
ATOM 2935 C C . ARG A 1 347 ? 5.710 16.253 -10.731 1.00 84.00 347 ARG A C 1
ATOM 2937 O O . ARG A 1 347 ? 6.647 15.755 -10.112 1.00 84.00 347 ARG A O 1
ATOM 2944 N N . TYR A 1 348 ? 5.258 17.476 -10.492 1.00 81.06 348 TYR A N 1
ATOM 2945 C CA . TYR A 1 348 ? 5.687 18.269 -9.347 1.00 81.06 348 TYR A CA 1
ATOM 2946 C C . TYR A 1 348 ? 4.608 18.161 -8.278 1.00 81.06 348 TYR A C 1
ATOM 2948 O O . TYR A 1 348 ? 3.445 18.456 -8.554 1.00 81.06 348 TYR A O 1
ATOM 2956 N N . SER A 1 349 ? 4.988 17.730 -7.076 1.00 78.69 349 SER A N 1
ATOM 2957 C CA . SER A 1 349 ? 4.132 17.931 -5.915 1.00 78.69 349 SER A CA 1
ATOM 2958 C C . SER A 1 349 ? 4.388 19.319 -5.342 1.00 78.69 349 SER A C 1
ATOM 2960 O O . SER A 1 349 ? 5.533 19.742 -5.166 1.00 78.69 349 SER A O 1
ATOM 2962 N N . PHE A 1 350 ? 3.295 20.010 -5.046 1.00 84.94 350 PHE A N 1
ATOM 2963 C CA . PHE A 1 350 ? 3.291 21.305 -4.381 1.00 84.94 350 PHE A CA 1
ATOM 2964 C C . PHE A 1 350 ? 2.770 21.199 -2.953 1.00 84.94 350 PHE A C 1
ATOM 2966 O O . PHE A 1 350 ? 2.534 22.230 -2.339 1.00 84.94 350 PHE A O 1
ATOM 2973 N N . LYS A 1 351 ? 2.548 19.986 -2.435 1.00 90.12 351 LYS A N 1
ATOM 2974 C CA . LYS A 1 351 ? 2.025 19.772 -1.087 1.00 90.12 351 LYS A CA 1
ATOM 2975 C C . LYS A 1 351 ? 3.028 19.004 -0.244 1.00 90.12 351 LYS A C 1
ATOM 2977 O O . LYS A 1 351 ? 3.660 18.067 -0.722 1.00 90.12 351 LYS A O 1
ATOM 2982 N N . GLU A 1 352 ? 3.156 19.395 1.010 1.00 91.50 352 GLU A N 1
ATOM 2983 C CA . GLU A 1 352 ? 3.986 18.710 1.995 1.00 91.50 352 GLU A CA 1
ATOM 2984 C C . GLU A 1 352 ? 3.202 18.569 3.291 1.00 91.50 352 GLU A C 1
ATOM 2986 O O . GLU A 1 352 ? 2.485 19.490 3.682 1.00 91.50 352 GLU A O 1
ATOM 2991 N N . ILE A 1 353 ? 3.307 17.402 3.919 1.00 92.19 353 ILE A N 1
ATOM 2992 C CA . ILE A 1 353 ? 2.682 17.150 5.212 1.00 92.19 353 ILE A CA 1
ATOM 2993 C C . ILE A 1 353 ? 3.666 17.579 6.293 1.00 92.19 353 ILE A C 1
ATOM 2995 O O . ILE A 1 353 ? 4.803 17.111 6.323 1.00 92.19 353 ILE A O 1
ATOM 2999 N N . GLU A 1 354 ? 3.218 18.462 7.173 1.00 93.31 354 GLU A N 1
ATOM 3000 C CA . GLU A 1 354 ? 3.949 18.880 8.362 1.00 93.31 354 GLU A CA 1
ATOM 3001 C C . GLU A 1 354 ? 3.415 18.106 9.567 1.00 93.31 354 GLU A C 1
ATOM 3003 O O . GLU A 1 354 ? 2.243 18.229 9.930 1.00 93.31 354 GLU A O 1
ATOM 3008 N N . ILE A 1 355 ? 4.285 17.295 10.171 1.00 90.56 355 ILE A N 1
ATOM 3009 C CA . ILE A 1 355 ? 4.009 16.570 11.413 1.00 90.56 355 ILE A CA 1
ATOM 3010 C C . ILE A 1 355 ? 4.600 17.371 12.570 1.00 90.56 355 ILE A C 1
ATOM 3012 O O . ILE A 1 355 ? 5.783 17.722 12.552 1.00 90.56 355 ILE A O 1
ATOM 3016 N N . ASN A 1 356 ? 3.790 17.633 13.593 1.00 85.75 356 ASN A N 1
ATOM 3017 C CA . ASN A 1 356 ? 4.265 18.257 14.818 1.00 85.75 356 ASN A CA 1
ATOM 3018 C C . ASN A 1 356 ? 5.110 17.257 15.623 1.00 85.75 356 ASN A C 1
ATOM 3020 O O . ASN A 1 356 ? 4.579 16.326 16.215 1.00 85.75 356 ASN A O 1
ATOM 3024 N N . SER A 1 357 ? 6.426 17.463 15.685 1.00 75.75 357 SER A N 1
ATOM 3025 C CA . SER A 1 357 ? 7.344 16.562 16.399 1.00 75.75 357 SER A CA 1
ATOM 3026 C C . SER A 1 357 ? 7.151 16.533 17.918 1.00 75.75 357 SER A C 1
ATOM 3028 O O . SER A 1 357 ? 7.672 15.636 18.572 1.00 75.75 357 SER A O 1
ATOM 3030 N N . ASN A 1 358 ? 6.456 17.524 18.484 1.00 77.81 358 ASN A N 1
ATOM 3031 C CA . ASN A 1 358 ? 6.155 17.584 19.917 1.00 77.81 358 ASN A CA 1
ATOM 3032 C C . ASN A 1 358 ? 4.830 16.891 20.265 1.00 77.81 358 ASN A C 1
ATOM 3034 O O . ASN A 1 358 ? 4.504 16.758 21.442 1.00 77.81 358 ASN A O 1
ATOM 3038 N N . GLU A 1 359 ? 4.047 16.505 19.258 1.00 77.62 359 GLU A N 1
ATOM 3039 C CA . GLU A 1 359 ? 2.795 15.788 19.438 1.00 77.62 359 GLU A CA 1
ATOM 3040 C C . GLU A 1 359 ? 3.068 14.281 19.488 1.00 77.62 359 GLU A C 1
ATOM 3042 O O . GLU A 1 359 ? 3.695 13.721 18.588 1.00 77.62 359 GLU A O 1
ATOM 3047 N N . SER A 1 360 ? 2.588 13.619 20.539 1.00 77.75 360 SER A N 1
ATOM 3048 C CA . SER A 1 360 ? 2.572 12.162 20.637 1.00 77.75 360 SER A CA 1
ATOM 3049 C C . SER A 1 360 ? 1.141 11.646 20.537 1.00 77.75 360 SER A C 1
ATOM 3051 O O . SER A 1 360 ? 0.217 12.197 21.133 1.00 77.75 360 SER A O 1
ATOM 3053 N N . GLU A 1 361 ? 0.951 10.567 19.780 1.00 87.88 361 GLU A N 1
ATOM 3054 C CA . GLU A 1 361 ? -0.325 9.855 19.744 1.00 87.88 361 GLU A CA 1
ATOM 3055 C C . GLU A 1 361 ? -0.357 8.869 20.910 1.00 87.88 361 GLU A C 1
ATOM 3057 O O . GLU A 1 361 ? 0.462 7.952 20.967 1.00 87.88 361 GLU A O 1
ATOM 3062 N N . SER A 1 362 ? -1.287 9.053 21.849 1.00 91.69 362 SER A N 1
ATOM 3063 C CA . SER A 1 362 ? -1.401 8.220 23.055 1.00 91.69 362 SER A CA 1
ATOM 3064 C C . SER A 1 362 ? -1.545 6.731 22.728 1.00 91.69 362 SER A C 1
ATOM 3066 O O . SER A 1 362 ? -0.934 5.900 23.403 1.00 91.69 362 SER A O 1
ATOM 3068 N N . ILE A 1 363 ? -2.214 6.394 21.621 1.00 94.25 363 ILE A N 1
ATOM 3069 C CA . ILE A 1 363 ? -2.353 5.012 21.152 1.00 94.25 363 ILE A CA 1
ATOM 3070 C C . ILE A 1 363 ? -1.000 4.329 20.870 1.00 94.25 363 ILE A C 1
ATOM 3072 O O . ILE A 1 363 ? -0.853 3.123 21.059 1.00 94.25 363 ILE A O 1
ATOM 3076 N N . GLU A 1 364 ? 0.037 5.077 20.487 1.00 93.19 364 GLU A N 1
ATOM 3077 C CA . GLU A 1 364 ? 1.372 4.508 20.245 1.00 93.19 364 GLU A CA 1
ATOM 3078 C C . GLU A 1 364 ? 2.067 4.055 21.538 1.00 93.19 364 GLU A C 1
ATOM 3080 O O . GLU A 1 364 ? 3.050 3.323 21.481 1.00 93.19 364 GLU A O 1
ATOM 3085 N N . SER A 1 365 ? 1.548 4.436 22.712 1.00 92.19 365 SER A N 1
ATOM 3086 C CA . SER A 1 365 ? 2.011 3.903 23.999 1.00 92.19 365 SER A CA 1
ATOM 3087 C C . SER A 1 365 ? 1.419 2.530 24.343 1.00 92.19 365 SER A C 1
ATOM 3089 O O . SER A 1 365 ? 1.980 1.820 25.178 1.00 92.19 365 SER A O 1
ATOM 3091 N N . VAL A 1 366 ? 0.309 2.147 23.701 1.00 94.75 366 VAL A N 1
ATOM 3092 C CA . VAL A 1 366 ? -0.423 0.898 23.972 1.00 94.75 366 VAL A CA 1
ATOM 3093 C C . VAL A 1 366 ? -0.335 -0.118 22.830 1.00 94.75 366 VAL A C 1
ATOM 3095 O O . VAL A 1 366 ? -0.495 -1.315 23.074 1.00 94.75 366 VAL A O 1
ATOM 3098 N N . ILE A 1 367 ? -0.041 0.312 21.597 1.00 94.12 367 ILE A N 1
ATOM 3099 C CA . ILE A 1 367 ? 0.266 -0.604 20.490 1.00 94.12 367 ILE A CA 1
ATOM 3100 C C . ILE A 1 367 ? 1.633 -1.252 20.722 1.00 94.12 367 ILE A C 1
ATOM 3102 O O . ILE A 1 367 ? 2.654 -0.581 20.867 1.00 94.12 367 ILE A O 1
ATOM 3106 N N . ASN A 1 368 ? 1.670 -2.584 20.691 1.00 90.94 368 ASN A N 1
ATOM 3107 C CA . ASN A 1 368 ? 2.916 -3.335 20.781 1.00 90.94 368 ASN A CA 1
ATOM 3108 C C . ASN A 1 368 ? 3.581 -3.444 19.402 1.00 90.94 368 ASN A C 1
ATOM 3110 O O . ASN A 1 368 ? 3.303 -4.376 18.651 1.00 90.94 368 ASN A O 1
ATOM 3114 N N . ARG A 1 369 ? 4.442 -2.475 19.073 1.00 92.50 369 ARG A N 1
ATOM 3115 C CA . ARG A 1 369 ? 5.204 -2.454 17.817 1.00 92.50 369 ARG A CA 1
ATOM 3116 C C . ARG A 1 369 ? 6.354 -3.463 17.839 1.00 92.50 369 ARG A C 1
ATOM 3118 O O . ARG A 1 369 ? 7.187 -3.431 18.752 1.00 92.50 369 ARG A O 1
ATOM 3125 N N . THR A 1 370 ? 6.479 -4.297 16.811 1.00 91.38 370 THR A N 1
ATOM 3126 C CA . THR A 1 370 ? 7.625 -5.205 16.669 1.00 91.38 370 THR A CA 1
ATOM 3127 C C . THR A 1 370 ? 8.907 -4.409 16.439 1.00 91.38 370 THR A C 1
ATOM 3129 O O . THR A 1 370 ? 9.061 -3.670 15.464 1.00 91.38 370 THR A O 1
ATOM 3132 N N . LYS A 1 371 ? 9.888 -4.594 17.326 1.00 83.62 371 LYS A N 1
ATOM 3133 C CA . LYS A 1 371 ? 11.217 -3.988 17.193 1.00 83.62 371 LYS A CA 1
ATOM 3134 C C . LYS A 1 371 ? 12.076 -4.814 16.238 1.00 83.62 371 LYS A C 1
ATOM 3136 O O . LYS A 1 371 ? 12.768 -5.734 16.659 1.00 83.62 371 LYS A O 1
ATOM 3141 N N . LEU A 1 372 ? 12.041 -4.471 14.951 1.00 70.75 372 LEU A N 1
ATOM 3142 C CA . LEU A 1 372 ? 12.870 -5.121 13.924 1.00 70.75 372 LEU A CA 1
ATOM 3143 C C . LEU A 1 372 ? 14.355 -4.724 13.994 1.00 70.75 372 LEU A C 1
ATOM 3145 O O . LEU A 1 372 ? 15.204 -5.426 13.454 1.00 70.75 372 LEU A O 1
ATOM 3149 N N . PHE A 1 373 ? 14.677 -3.627 14.684 1.00 61.22 373 PHE A N 1
ATOM 3150 C CA . PHE A 1 373 ? 16.046 -3.168 14.907 1.00 61.22 373 PHE A CA 1
ATOM 3151 C C . PHE A 1 373 ? 16.280 -2.944 16.406 1.00 61.22 373 PHE A C 1
ATOM 3153 O O . PHE A 1 373 ? 15.546 -2.190 17.046 1.00 61.22 373 PHE A O 1
ATOM 3160 N N . GLN A 1 374 ? 17.304 -3.592 16.968 1.00 45.06 374 GLN A N 1
ATOM 3161 C CA . GLN A 1 374 ? 17.835 -3.265 18.292 1.00 45.06 374 GLN A CA 1
ATOM 3162 C C . GLN A 1 374 ? 18.912 -2.193 18.125 1.00 45.06 374 GLN A C 1
ATOM 3164 O O . GLN A 1 374 ? 19.982 -2.451 17.578 1.00 45.06 374 GLN A O 1
ATOM 3169 N N . PHE A 1 375 ? 18.625 -0.975 18.575 1.00 43.31 375 PHE A N 1
ATOM 3170 C CA . PHE A 1 375 ? 19.604 0.110 18.625 1.00 43.31 375 PHE A CA 1
ATOM 3171 C C . PHE A 1 375 ? 20.303 0.123 19.995 1.00 43.31 375 PHE A C 1
ATOM 3173 O O . PHE A 1 375 ? 20.331 1.149 20.663 1.00 43.31 375 PHE A O 1
ATOM 3180 N N . ASP A 1 376 ? 20.848 -1.012 20.443 1.00 32.94 376 ASP A N 1
ATOM 3181 C CA . ASP A 1 376 ? 21.442 -1.127 21.790 1.00 32.94 376 ASP A CA 1
ATOM 3182 C C . ASP A 1 376 ? 22.849 -0.504 21.903 1.00 32.94 376 ASP A C 1
ATOM 3184 O O . ASP A 1 376 ? 23.459 -0.513 22.969 1.00 32.94 376 ASP A O 1
ATOM 3188 N N . THR A 1 377 ? 23.387 0.077 20.827 1.00 29.70 377 THR A N 1
ATOM 3189 C CA . THR A 1 377 ? 24.752 0.628 20.814 1.00 29.70 377 THR A CA 1
ATOM 3190 C C . THR A 1 377 ? 24.859 1.927 20.021 1.00 29.70 377 THR A C 1
ATOM 3192 O O . THR A 1 377 ? 25.662 2.026 19.094 1.00 29.70 377 THR A O 1
ATOM 3195 N N . TRP A 1 378 ? 24.032 2.924 20.324 1.00 29.16 378 TRP A N 1
ATOM 3196 C CA . TRP A 1 378 ? 24.254 4.298 19.859 1.00 29.16 378 TRP A CA 1
ATOM 3197 C C . TRP A 1 378 ? 24.441 5.198 21.085 1.00 29.16 378 TRP A C 1
ATOM 3199 O O . TRP A 1 378 ? 23.495 5.800 21.583 1.00 29.16 378 TRP A O 1
ATOM 3209 N N . SER A 1 379 ? 25.676 5.208 21.594 1.00 29.41 379 SER A N 1
ATOM 3210 C CA . SER A 1 379 ? 26.204 6.171 22.570 1.00 29.41 379 SER A CA 1
ATOM 3211 C C . SER A 1 379 ? 27.001 7.259 21.871 1.00 29.41 379 SER A C 1
ATOM 3213 O O . SER A 1 379 ? 27.843 6.863 21.027 1.00 29.41 379 SER A O 1
#

Foldseek 3Di:
DDDDDDDPVRVVLVVVLCVLCVVVVHPDLVVDDPVVSVVSVVCSVVVVVVVVVVVVVVVVVVVVVVVVVDDDDDDDDDDDDDDDDDDDDDDDDDDDDDDDDDDDDDDDDDDDDPPVPPPPPPPDPPPQAFAEDEFDADPPDDLQAWFQWADDCPQDDDPWDWPFHKDAAHPGAHADDWTFADLPDADDCLVVLQVVLCVVVVVWDKDQGTFADDQPDFDTHRASMWTDDPVRGAIEREHAWEQADFAVLHGTQADDPPDPDDPVNLVCLVQSLNRYMYTYHYNLLCLVPVVLVSVVVVQNVCCGVPVDHDPPSVRDIDTGHHPVRSVVCSVVVVVCVSNVHPGDDDDDRSYDYGYDNVDDDPSVVVRDRDCPDDPVDDD

pLDDT: mean 78.6, std 25.58, range [21.34, 98.81]

Secondary structure (DSSP, 8-state):
----PPPHHHHHHHHHHHHHHHHTT-SSTTSS-HHHHHHHHHHHHHHHHHHHHHHHHHHHHHHHHHHTTS----------------------------------------PPPTTSSSSSTTS-----PPEEEE-PPPTT--TT-B--S---STT---SS-EESEEEPPPTT-B-PPPEE-------SSHHHHHHHHHHH-TTSEEESSEEB--TT-SS-B--SEEEEETTTTEEEEEEEE-SB-TTT--B-S-B-TT-SS-HHHHHHHHHHHTT-EEEEEEHHHHHH-HHHHHHHHHHHHHHHHTS-------SPPEEPPBHHHHHHHHHTTHHHHHHT-S-PPPPPP-EEEEP-TT---GGGGTS--------TT--

Radius of gyration: 28.02 Å; chains: 1; bounding box: 73×70×84 Å

Sequence (379 aa):
MTERILSELQKEYRNFFLEKMKLYGVKSPAELTKGKKSEFFTEIKNDWAKYKLTKKQKFKAEIVSVKHIVEEPIELYDSEYSTQKKSTKTDTYKERNEQEPTIGRKATYKQPSTTKRLQEEERGQQVFTKQIIKSEPNNEQTDDLRILFTPNNHFEQDNDYVYPVVKMPISNCLLKLPRQGRSNQKGYKENDFCSLIKSHIPEIAISDNIHMVIPNFNKPYEPDIVLFDKSINLYIDIEIDEPYDGYYRYPTHYTHPEQDVKQDNIRDLFFTESGWVVIRFTERQVHCQPFECINYIKGVLNSLYNKEFTAKADCIRENQWDYNQCIQWQKIYYREKYLGIERFQKRYSFKEIEINSNESESIESVINRTKLFQFDTWS